Protein AF-0000000072579435 (afdb_homodimer)

Foldseek 3Di:
DPPDPDPDPPPPPPDPPPPDAQEWEWEQDLVLFIDILLDTDFDDDDDGSVLRRLVVQLVVQLVVVHWHWYWYQYPNVLATFIWIAHNVSDIATDDCVNDDHQDDVVVCSNCVVPHLVNSLVSLVVCVVVVVLVSSLRSLVSSLVVCCVRPNCLAPSNLVSLLSNLVSCVVVVVLVSSLVSLLLSLVSCCQFPVLPRLVSLVSSLVSLLSDAPLVSNQVSLVSSLVSLVVCVVVVNQDDPVSVVSNVVSVVCNVVRNHRDPPPPPDDPPDPDPDDRDDRDGDGDDDPDRPYDPNPPPPPPPPPPDDPDDDD/DPPPDDPDPPPPPPDPPDPDAQEWEWEQDLVLFIDILLDTDFDDDDDGSVLRSLVVQLVVQLVVVHWHWYWYQYPNVLATFIWIAHNVSDIATDDCVNDDHQDDVVVCRNCVVPHLVNSLVSLVVCVVVVVLVSSLRSLVSSLVVCCVRPNCLAPSNLVSLLSNLVSCVVVVVLVSSLVSLLLSLVSCCQFPVLPNLVSLVSSLVSLLSDAPLVSNQVSLVSSLVSLVVCVVVVNQDDPVSVVSNVVSVVCNVVRNHRDPPPPPDDPPDPDPDDRDDRDGDRDDDPDNDYDPNPPPPPPPPPDDDDDDDD

Secondary structure (DSSP, 8-state):
---------TT----------EEEEEEE-TTS-EEETTEEEEESSS--HHHHHHHHHHHHHHHHTS-EEEEEEETTTTEEEEEEE-TTS-EEEPPGGGSPPTTHHHHHHHHHSS-HHHHHHHHHHHHHTT-HHHHHHHHHHHHHHHHHHH-TTSHHHHHHHHHHHHHHHHTT-HHHHHHHHHHHHHHHHHH-GGG-HHHHHHHHHHHTT---HHHHHHHHHHHHHHHHHHHHTT---SHHHHHHHHHHHHHHHTTS--------------------------------EE--------------------/---------TT----------EEEEEEE-TTS-EEETTEEEEESSS--HHHHHHHHHHHHHHHHTS-EEEEEEETTTTEEEEEEE-TTS-EEEPPGGGSPPTTHHHHHHHHHSS-HHHHHHHHHHHHHTT-HHHHHHHHHHHHHHHHHHH-TTSHHHHHHHHHHHHHHHHTT-HHHHHHHHHHHHHHHHHH-GGG-HHHHHHHHHHHTT---HHHHHHHHHHHHHHHHHHHHTT---SHHHHHHHHHHHHHHHTTS--------------------------------EE--S-----------------

pLDDT: mean 79.74, std 25.81, range [24.0, 98.69]

Organism: Streptomyces coelicolor (strain ATCC BAA-471 / A3(2) / M145) (NCBI:txid100226)

Structure (mmCIF, N/CA/C/O backbone):
data_AF-0000000072579435-model_v1
#
loop_
_entity.id
_entity.type
_entity.pdbx_description
1 polymer 'Uncharacterized protein'
#
loop_
_atom_site.group_PDB
_atom_site.id
_atom_site.type_symbol
_atom_site.label_atom_id
_atom_site.label_alt_id
_atom_site.label_comp_id
_atom_site.label_asym_id
_atom_site.label_entity_id
_atom_site.label_seq_id
_atom_site.pdbx_PDB_ins_code
_atom_site.Cartn_x
_atom_site.Cartn_y
_atom_site.Cartn_z
_atom_site.occupancy
_atom_site.B_iso_or_equiv
_atom_site.auth_seq_id
_atom_site.auth_comp_id
_atom_site.auth_asym_id
_atom_site.auth_atom_id
_atom_site.pdbx_PDB_model_num
ATOM 1 N N . MET A 1 1 ? 72.25 6.41 -14.703 1 29.88 1 MET A N 1
ATOM 2 C CA . MET A 1 1 ? 71 6.777 -15.305 1 29.88 1 MET A CA 1
ATOM 3 C C . MET A 1 1 ? 69.812 6.219 -14.5 1 29.88 1 MET A C 1
ATOM 5 O O . MET A 1 1 ? 69.688 5.008 -14.297 1 29.88 1 MET A O 1
ATOM 9 N N . THR A 1 2 ? 69.375 6.953 -13.438 1 36.88 2 THR A N 1
ATOM 10 C CA . THR A 1 2 ? 68.375 6.77 -12.359 1 36.88 2 THR A CA 1
ATOM 11 C C . THR A 1 2 ? 67 6.559 -12.914 1 36.88 2 THR A C 1
ATOM 13 O O . THR A 1 2 ? 66.438 7.453 -13.562 1 36.88 2 THR A O 1
ATOM 16 N N . HIS A 1 3 ? 66.688 5.371 -13.445 1 35.97 3 HIS A N 1
ATOM 17 C CA . HIS A 1 3 ? 65.375 4.973 -13.977 1 35.97 3 HIS A CA 1
ATOM 18 C C . HIS A 1 3 ? 64.312 5.27 -12.984 1 35.97 3 HIS A C 1
ATOM 20 O O . HIS A 1 3 ? 64.312 4.82 -11.844 1 35.97 3 HIS A O 1
ATOM 26 N N . SER A 1 4 ? 63.781 6.543 -13.086 1 38.44 4 SER A N 1
ATOM 27 C CA . SER A 1 4 ? 62.656 7.012 -12.312 1 38.44 4 SER A CA 1
ATOM 28 C C . SER A 1 4 ? 61.469 6.031 -12.398 1 38.44 4 SER A C 1
ATOM 30 O O . SER A 1 4 ? 61.094 5.605 -13.492 1 38.44 4 SER A O 1
ATOM 32 N N . LEU A 1 5 ? 61.281 5.184 -11.367 1 40.03 5 LEU A N 1
ATOM 33 C CA . LEU A 1 5 ? 60.188 4.266 -11.188 1 40.03 5 LEU A CA 1
ATOM 34 C C . LEU A 1 5 ? 58.844 4.961 -11.453 1 40.03 5 LEU A C 1
ATOM 36 O O . LEU A 1 5 ? 58.562 6.023 -10.891 1 40.03 5 LEU A O 1
ATOM 40 N N . THR A 1 6 ? 58.312 4.887 -12.727 1 40.06 6 THR A N 1
ATOM 41 C CA . THR A 1 6 ? 57 5.348 -13.133 1 40.06 6 THR A CA 1
ATOM 42 C C . THR A 1 6 ? 55.938 4.973 -12.086 1 40.06 6 THR A C 1
ATOM 44 O O . THR A 1 6 ? 55.938 3.846 -11.586 1 40.06 6 THR A O 1
ATOM 47 N N . PRO A 1 7 ? 55.438 5.988 -11.367 1 35.88 7 PRO A N 1
ATOM 48 C CA . PRO A 1 7 ? 54.406 5.719 -10.359 1 35.88 7 PRO A CA 1
ATOM 49 C C . PRO A 1 7 ? 53.312 4.754 -10.859 1 35.88 7 PRO A C 1
ATOM 51 O O . PRO A 1 7 ? 53 4.738 -12.055 1 35.88 7 PRO A O 1
ATOM 54 N N . ARG A 1 8 ? 53.219 3.584 -10.266 1 38.06 8 ARG A N 1
ATOM 55 C CA . ARG A 1 8 ? 52.156 2.607 -10.461 1 38.06 8 ARG A CA 1
ATOM 56 C C . ARG A 1 8 ? 50.781 3.293 -10.578 1 38.06 8 ARG A C 1
ATOM 58 O O . ARG A 1 8 ? 50.438 4.16 -9.766 1 38.06 8 ARG A O 1
ATOM 65 N N . ASP A 1 9 ? 50.219 3.359 -11.828 1 36.38 9 ASP A N 1
ATOM 66 C CA . ASP A 1 9 ? 48.875 3.842 -12.156 1 36.38 9 ASP A CA 1
ATOM 67 C C . ASP A 1 9 ? 47.844 3.396 -11.109 1 36.38 9 ASP A C 1
ATOM 69 O O . ASP A 1 9 ? 47.594 2.201 -10.938 1 36.38 9 ASP A O 1
ATOM 73 N N . GLU A 1 10 ? 47.906 3.928 -9.898 1 40.75 10 GLU A N 1
ATOM 74 C CA . GLU A 1 10 ? 46.812 3.811 -8.906 1 40.75 10 GLU A CA 1
ATOM 75 C C . GLU A 1 10 ? 45.438 3.928 -9.562 1 40.75 10 GLU A C 1
ATOM 77 O O . GLU A 1 10 ? 44.469 4.223 -8.891 1 40.75 10 GLU A O 1
ATOM 82 N N . GLY A 1 11 ? 45.438 3.943 -10.922 1 35.03 11 GLY A N 1
ATOM 83 C CA . GLY A 1 11 ? 44.188 4.227 -11.633 1 35.03 11 GLY A CA 1
ATOM 84 C C . GLY A 1 11 ? 43.031 3.336 -11.211 1 35.03 11 GLY A C 1
ATOM 85 O O . GLY A 1 11 ? 41.875 3.758 -11.227 1 35.03 11 GLY A O 1
ATOM 86 N N . ASN A 1 12 ? 43.219 2.08 -11.516 1 34.84 12 ASN A N 1
ATOM 87 C CA . ASN A 1 12 ? 42 1.325 -11.68 1 34.84 12 ASN A CA 1
ATOM 88 C C . ASN A 1 12 ? 41.344 1.027 -10.336 1 34.84 12 ASN A C 1
ATOM 90 O O . ASN A 1 12 ? 41.438 -0.093 -9.828 1 34.84 12 ASN A O 1
ATOM 94 N N . LEU A 1 13 ? 41.562 1.858 -9.328 1 37.97 13 LEU A N 1
ATOM 95 C CA . LEU A 1 13 ? 40.688 1.512 -8.211 1 37.97 13 LEU A CA 1
ATOM 96 C C . LEU A 1 13 ? 39.25 1.263 -8.695 1 37.97 13 LEU A C 1
ATOM 98 O O . LEU A 1 13 ? 38.75 1.995 -9.547 1 37.97 13 LEU A O 1
ATOM 102 N N . PRO A 1 14 ? 38.844 0.027 -8.695 1 35.78 14 PRO A N 1
ATOM 103 C CA . PRO A 1 14 ? 37.438 -0.143 -9.109 1 35.78 14 PRO A CA 1
ATOM 104 C C . PRO A 1 14 ? 36.531 0.961 -8.578 1 35.78 14 PRO A C 1
ATOM 106 O O . PRO A 1 14 ? 36.781 1.514 -7.504 1 35.78 14 PRO A O 1
ATOM 109 N N . ALA A 1 15 ? 36.062 1.905 -9.383 1 38.69 15 ALA A N 1
ATOM 110 C CA . ALA A 1 15 ? 35 2.857 -9.016 1 38.69 15 ALA A CA 1
ATOM 111 C C . ALA A 1 15 ? 34.125 2.291 -7.91 1 38.69 15 ALA A C 1
ATOM 113 O O . ALA A 1 15 ? 33.875 1.079 -7.848 1 38.69 15 ALA A O 1
ATOM 114 N N . PRO A 1 16 ? 34 2.855 -6.801 1 39.84 16 PRO A N 1
ATOM 115 C CA . PRO A 1 16 ? 33.094 2.357 -5.762 1 39.84 16 PRO A CA 1
ATOM 116 C C . PRO A 1 16 ? 31.812 1.73 -6.328 1 39.84 16 PRO A C 1
ATOM 118 O O . PRO A 1 16 ? 31.266 2.227 -7.316 1 39.84 16 PRO A O 1
ATOM 121 N N . ALA A 1 17 ? 31.625 0.436 -6.379 1 42.47 17 ALA A N 1
ATOM 122 C CA . ALA A 1 17 ? 30.531 -0.391 -6.859 1 42.47 17 ALA A CA 1
ATOM 123 C C . ALA A 1 17 ? 29.188 0.307 -6.648 1 42.47 17 ALA A C 1
ATOM 125 O O . ALA A 1 17 ? 28.922 0.846 -5.57 1 42.47 17 ALA A O 1
ATOM 126 N N . ALA A 1 18 ? 28.688 0.981 -7.637 1 50.22 18 ALA A N 1
ATOM 127 C CA . ALA A 1 18 ? 27.344 1.553 -7.598 1 50.22 18 ALA A CA 1
ATOM 128 C C . ALA A 1 18 ? 26.406 0.715 -6.723 1 50.22 18 ALA A C 1
ATOM 130 O O . ALA A 1 18 ? 26.547 -0.509 -6.652 1 50.22 18 ALA A O 1
ATOM 131 N N . PRO A 1 19 ? 25.875 1.361 -5.641 1 58 19 PRO A N 1
ATOM 132 C CA . PRO A 1 19 ? 24.969 0.597 -4.777 1 58 19 PRO A CA 1
ATOM 133 C C . PRO A 1 19 ? 24.016 -0.299 -5.562 1 58 19 PRO A C 1
ATOM 135 O O . PRO A 1 19 ? 23.641 0.035 -6.688 1 58 19 PRO A O 1
ATOM 138 N N . PRO A 1 20 ? 23.953 -1.552 -5.172 1 70.5 20 PRO A N 1
ATOM 139 C CA . PRO A 1 20 ? 23.109 -2.516 -5.871 1 70.5 20 PRO A CA 1
ATOM 140 C C . PRO A 1 20 ? 21.688 -2 -6.09 1 70.5 20 PRO A C 1
ATOM 142 O O . PRO A 1 20 ? 21.141 -1.301 -5.234 1 70.5 20 PRO A O 1
ATOM 145 N N . LEU A 1 21 ? 21.266 -2 -7.316 1 85.94 21 LEU A N 1
ATOM 146 C CA . LEU A 1 21 ? 19.922 -1.612 -7.742 1 85.94 21 LEU A CA 1
ATOM 147 C C . LEU A 1 21 ? 18.875 -2.561 -7.172 1 85.94 21 LEU A C 1
ATOM 149 O O . LEU A 1 21 ? 18.938 -3.771 -7.402 1 85.94 21 LEU A O 1
ATOM 153 N N . ILE A 1 22 ? 18.047 -2.045 -6.32 1 91.25 22 ILE A N 1
ATOM 154 C CA . ILE A 1 22 ? 16.953 -2.852 -5.805 1 91.25 22 ILE A CA 1
ATOM 155 C C . ILE A 1 22 ? 15.969 -3.166 -6.934 1 91.25 22 ILE A C 1
ATOM 157 O O . ILE A 1 22 ? 15.609 -2.281 -7.711 1 91.25 22 ILE A O 1
ATOM 161 N N . ARG A 1 23 ? 15.609 -4.453 -7.023 1 93.12 23 ARG A N 1
ATOM 162 C CA . ARG A 1 23 ? 14.703 -4.91 -8.07 1 93.12 23 ARG A CA 1
ATOM 163 C C . ARG A 1 23 ? 13.383 -5.395 -7.488 1 93.12 23 ARG A C 1
ATOM 165 O O . ARG A 1 23 ? 13.367 -6.246 -6.594 1 93.12 23 ARG A O 1
ATOM 172 N N . LEU A 1 24 ? 12.281 -4.824 -8.039 1 95.12 24 LEU A N 1
ATOM 173 C CA . LEU A 1 24 ? 10.953 -5.125 -7.52 1 95.12 24 LEU A CA 1
ATOM 174 C C . LEU A 1 24 ? 10.125 -5.891 -8.547 1 95.12 24 LEU A C 1
ATOM 176 O O . LEU A 1 24 ? 10.273 -5.68 -9.75 1 95.12 24 LEU A O 1
ATOM 180 N N . ASP A 1 25 ? 9.305 -6.816 -8.07 1 96.06 25 ASP A N 1
ATOM 181 C CA . ASP A 1 25 ? 8.234 -7.402 -8.867 1 96.06 25 ASP A CA 1
ATOM 182 C C . ASP A 1 25 ? 6.926 -6.648 -8.672 1 96.06 25 ASP A C 1
ATOM 184 O O . ASP A 1 25 ? 6.496 -6.426 -7.535 1 96.06 25 ASP A O 1
ATOM 188 N N . ALA A 1 26 ? 6.34 -6.246 -9.719 1 97.31 26 ALA A N 1
ATOM 189 C CA . ALA A 1 26 ? 5.051 -5.562 -9.695 1 97.31 26 ALA A CA 1
ATOM 190 C C . ALA A 1 26 ? 4.043 -6.262 -10.602 1 97.31 26 ALA A C 1
ATOM 192 O O . ALA A 1 26 ? 4.383 -6.691 -11.711 1 97.31 26 ALA A O 1
ATOM 193 N N . TYR A 1 27 ? 2.822 -6.422 -10.141 1 98.19 27 TYR A N 1
ATOM 194 C CA . TYR A 1 27 ? 1.795 -7.18 -10.844 1 98.19 27 TYR A CA 1
ATOM 195 C C . TYR A 1 27 ? 0.439 -6.496 -10.734 1 98.19 27 TYR A C 1
ATOM 197 O O . TYR A 1 27 ? 0.045 -6.059 -9.648 1 98.19 27 TYR A O 1
ATOM 205 N N . VAL A 1 28 ? -0.213 -6.293 -11.812 1 98.25 28 VAL A N 1
ATOM 206 C CA . VAL A 1 28 ? -1.595 -5.824 -11.867 1 98.25 28 VAL A CA 1
ATOM 207 C C . VAL A 1 28 ? -2.5 -6.945 -12.375 1 98.25 28 VAL A C 1
ATOM 209 O O . VAL A 1 28 ? -2.385 -7.371 -13.523 1 98.25 28 VAL A O 1
ATOM 212 N N . ALA A 1 29 ? -3.352 -7.383 -11.484 1 98.12 29 ALA A N 1
ATOM 213 C CA . ALA A 1 29 ? -4.281 -8.453 -11.844 1 98.12 29 ALA A CA 1
ATOM 214 C C . ALA A 1 29 ? -5.352 -7.945 -12.805 1 98.12 29 ALA A C 1
ATOM 216 O O . ALA A 1 29 ? -5.473 -6.738 -13.031 1 98.12 29 ALA A O 1
ATOM 217 N N . GLU A 1 30 ? -6.082 -8.828 -13.359 1 95.94 30 GLU A N 1
ATOM 218 C CA . GLU A 1 30 ? -7.145 -8.477 -14.305 1 95.94 30 GLU A CA 1
ATOM 219 C C . GLU A 1 30 ? -8.219 -7.625 -13.633 1 95.94 30 GLU A C 1
ATOM 221 O O . GLU A 1 30 ? -8.812 -6.758 -14.281 1 95.94 30 GLU A O 1
ATOM 226 N N . ASP A 1 31 ? -8.438 -7.848 -12.336 1 95.69 31 ASP A N 1
ATOM 227 C CA . ASP A 1 31 ? -9.492 -7.109 -11.641 1 95.69 31 ASP A CA 1
ATOM 228 C C . ASP A 1 31 ? -8.961 -5.781 -11.102 1 95.69 31 ASP A C 1
ATOM 230 O O . ASP A 1 31 ? -9.672 -5.066 -10.398 1 95.69 31 ASP A O 1
ATOM 234 N N . GLY A 1 32 ? -7.734 -5.504 -11.352 1 95.88 32 GLY A N 1
ATOM 235 C CA . GLY A 1 32 ? -7.168 -4.223 -10.977 1 95.88 32 GLY A CA 1
ATOM 236 C C . GLY A 1 32 ? -6.375 -4.277 -9.68 1 95.88 32 GLY A C 1
ATOM 237 O O . GLY A 1 32 ? -5.727 -3.299 -9.305 1 95.88 32 GLY A O 1
ATOM 238 N N . SER A 1 33 ? -6.402 -5.387 -8.953 1 97.44 33 SER A N 1
ATOM 239 C CA . SER A 1 33 ? -5.598 -5.527 -7.746 1 97.44 33 SER A CA 1
ATOM 240 C C . SER A 1 33 ? -4.109 -5.406 -8.062 1 97.44 33 SER A C 1
ATOM 242 O O . SER A 1 33 ? -3.65 -5.863 -9.109 1 97.44 33 SER A O 1
ATOM 244 N N . THR A 1 34 ? -3.414 -4.766 -7.164 1 97.75 34 THR A N 1
ATOM 245 C CA . THR A 1 34 ? -1.996 -4.531 -7.406 1 97.75 34 THR A CA 1
ATOM 246 C C . THR A 1 34 ? -1.143 -5.238 -6.359 1 97.75 34 THR A C 1
ATOM 248 O O . THR A 1 34 ? -1.501 -5.277 -5.18 1 97.75 34 THR A O 1
ATOM 251 N N . VAL A 1 35 ? -0.079 -5.852 -6.828 1 97.81 35 VAL A N 1
ATOM 252 C CA . VAL A 1 35 ? 0.885 -6.531 -5.969 1 97.81 35 VAL A CA 1
ATOM 253 C C . VAL A 1 35 ? 2.281 -5.965 -6.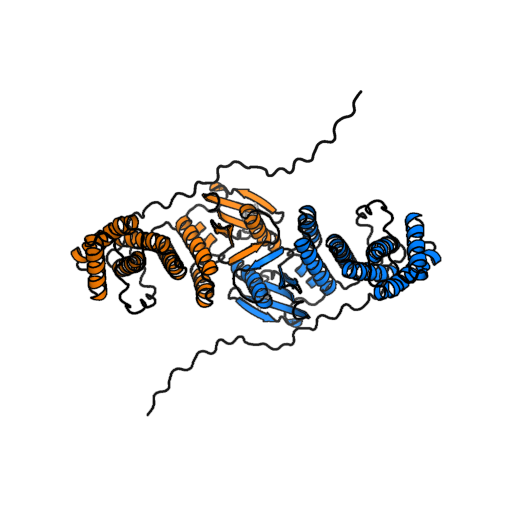207 1 97.81 35 VAL A C 1
ATOM 255 O O . VAL A 1 35 ? 2.711 -5.82 -7.355 1 97.81 35 VAL A O 1
ATOM 258 N N . VAL A 1 36 ? 2.951 -5.574 -5.141 1 96.62 36 VAL A N 1
ATOM 259 C CA . VAL A 1 36 ? 4.352 -5.18 -5.23 1 96.62 36 VAL A CA 1
ATOM 260 C C . VAL A 1 36 ? 5.195 -6.035 -4.285 1 96.62 36 VAL A C 1
ATOM 262 O O . VAL A 1 36 ? 4.945 -6.066 -3.08 1 96.62 36 VAL A O 1
ATOM 265 N N . ASN A 1 37 ? 6.141 -6.754 -4.863 1 93.88 37 ASN A N 1
ATOM 266 C CA . ASN A 1 37 ? 7.047 -7.625 -4.121 1 93.88 37 ASN A CA 1
ATOM 267 C C . ASN A 1 37 ? 6.289 -8.508 -3.131 1 93.88 37 ASN A C 1
ATOM 269 O O . ASN A 1 37 ? 6.613 -8.531 -1.943 1 93.88 37 ASN A O 1
ATOM 273 N N . GLY A 1 38 ? 5.273 -9.18 -3.658 1 95.25 38 GLY A N 1
ATOM 274 C CA . GLY A 1 38 ? 4.57 -10.172 -2.867 1 95.25 38 GLY A CA 1
ATOM 275 C C . GLY A 1 38 ? 3.604 -9.57 -1.867 1 95.25 38 GLY A C 1
ATOM 276 O O . GLY A 1 38 ? 3.146 -10.258 -0.948 1 95.25 38 GLY A O 1
ATOM 277 N N . HIS A 1 39 ? 3.316 -8.328 -1.957 1 95.94 39 HIS A N 1
ATOM 278 C CA . HIS A 1 39 ? 2.367 -7.672 -1.064 1 95.94 39 HIS A CA 1
ATOM 279 C C . HIS A 1 39 ? 1.201 -7.074 -1.845 1 95.94 39 HIS A C 1
ATOM 281 O O . HIS A 1 39 ? 1.408 -6.297 -2.781 1 95.94 39 HIS A O 1
ATOM 287 N N . LEU A 1 40 ? 0.051 -7.496 -1.467 1 97.19 40 LEU A N 1
ATOM 288 C CA . LEU A 1 40 ? -1.141 -6.863 -2.023 1 97.19 40 LEU A CA 1
ATOM 289 C C . LEU A 1 40 ? -1.354 -5.477 -1.421 1 97.19 40 LEU A C 1
ATOM 291 O O . LEU A 1 40 ? -1.42 -5.332 -0.199 1 97.19 40 LEU A O 1
ATOM 295 N N . LEU A 1 41 ? -1.326 -4.441 -2.305 1 95.69 41 LEU A N 1
ATOM 296 C CA . LEU A 1 41 ? -1.511 -3.102 -1.755 1 95.69 41 LEU A CA 1
ATOM 297 C C . LEU A 1 41 ? -2.27 -2.213 -2.734 1 95.69 41 LEU A C 1
ATOM 299 O O . LEU A 1 41 ? -2.277 -2.475 -3.939 1 95.69 41 LEU A O 1
ATOM 303 N N . GLU A 1 42 ? -2.955 -1.269 -2.193 1 95.75 42 GLU A N 1
ATOM 304 C CA . GLU A 1 42 ? -3.668 -0.239 -2.941 1 95.75 42 GLU A CA 1
ATOM 305 C C . GLU A 1 42 ? -3.158 1.155 -2.584 1 95.75 42 GLU A C 1
ATOM 307 O O . GLU A 1 42 ? -3.133 1.53 -1.411 1 95.75 42 GLU A O 1
ATOM 312 N N . MET A 1 43 ? -2.732 1.86 -3.584 1 95.75 43 MET A N 1
ATOM 313 C CA . MET A 1 43 ? -2.328 3.248 -3.379 1 95.75 43 MET A CA 1
ATOM 314 C C . MET A 1 43 ? -3.545 4.164 -3.307 1 95.75 43 MET A C 1
ATOM 316 O O . MET A 1 43 ? -4.516 3.977 -4.043 1 95.75 43 MET A O 1
ATOM 320 N N . GLY A 1 44 ? -3.465 5.148 -2.43 1 93.81 44 GLY A N 1
ATOM 321 C CA . GLY A 1 44 ? -4.562 6.098 -2.314 1 93.81 44 GLY A CA 1
ATOM 322 C C . GLY A 1 44 ? -4.773 6.918 -3.574 1 93.81 44 GLY A C 1
ATOM 323 O O . GLY A 1 44 ? -3.816 7.242 -4.281 1 93.81 44 GLY A O 1
ATOM 324 N N . GLY A 1 45 ? -6.094 7.25 -3.793 1 92.25 45 GLY A N 1
ATOM 325 C CA . GLY A 1 45 ? -6.453 8.062 -4.945 1 92.25 45 GLY A CA 1
ATOM 326 C C . GLY A 1 45 ? -7.281 7.312 -5.969 1 92.25 45 GLY A C 1
ATOM 327 O O . GLY A 1 45 ? -7.809 6.238 -5.684 1 92.25 45 GLY A O 1
ATOM 328 N N . MET A 1 46 ? -7.422 7.969 -7.129 1 92.31 46 MET A N 1
ATOM 329 C CA . MET A 1 46 ? -8.352 7.438 -8.117 1 92.31 46 MET A CA 1
ATOM 330 C C . MET A 1 46 ? -7.621 7.066 -9.406 1 92.31 46 MET A C 1
ATOM 332 O O . MET A 1 46 ? -8.25 6.844 -10.445 1 92.31 46 MET A O 1
ATOM 336 N N . ARG A 1 47 ? -6.348 6.934 -9.297 1 91.12 47 ARG A N 1
ATOM 337 C CA . ARG A 1 47 ? -5.594 6.621 -10.5 1 91.12 47 ARG A CA 1
ATOM 338 C C . ARG A 1 47 ? -5.855 5.188 -10.953 1 91.12 47 ARG A C 1
ATOM 340 O O . ARG A 1 47 ? -6.062 4.297 -10.125 1 91.12 47 ARG A O 1
ATOM 347 N N . PRO A 1 48 ? -5.852 5 -12.297 1 94.38 48 PRO A N 1
ATOM 348 C CA . PRO A 1 48 ? -5.992 3.627 -12.789 1 94.38 48 PRO A CA 1
ATOM 349 C C . PRO A 1 48 ? -4.883 2.705 -12.289 1 94.38 48 PRO A C 1
ATOM 351 O O . PRO A 1 48 ? -3.803 3.176 -11.922 1 94.38 48 PRO A O 1
ATOM 354 N N . PRO A 1 49 ? -5.129 1.424 -12.273 1 92.62 49 PRO A N 1
ATOM 355 C CA . PRO A 1 49 ? -4.203 0.46 -11.672 1 92.62 49 PRO A CA 1
ATOM 356 C C . PRO A 1 49 ? -2.803 0.536 -12.273 1 92.62 49 PRO A C 1
ATOM 358 O O . PRO A 1 49 ? -1.811 0.375 -11.555 1 92.62 49 PRO A O 1
ATOM 361 N N . ASN A 1 50 ? -2.686 0.785 -13.562 1 90.75 50 ASN A N 1
ATOM 362 C CA . ASN A 1 50 ? -1.378 0.84 -14.203 1 90.75 50 ASN A CA 1
ATOM 363 C C . ASN A 1 50 ? -0.568 2.041 -13.727 1 90.75 50 ASN A C 1
ATOM 365 O O . ASN A 1 50 ? 0.663 1.995 -13.703 1 90.75 50 ASN A O 1
ATOM 369 N N . GLU A 1 51 ? -1.219 3.096 -13.375 1 92.38 51 GLU A N 1
ATOM 370 C CA . GLU A 1 51 ? -0.54 4.254 -12.805 1 92.38 51 GLU A CA 1
ATOM 371 C C . GLU A 1 51 ? -0.29 4.062 -11.312 1 92.38 51 GLU A C 1
ATOM 373 O O . GLU A 1 51 ? 0.757 4.457 -10.797 1 92.38 51 GLU A O 1
ATOM 378 N N . ALA A 1 52 ? -1.279 3.439 -10.688 1 93.56 52 ALA A N 1
ATOM 379 C CA . ALA A 1 52 ? -1.153 3.201 -9.25 1 93.56 52 ALA A CA 1
ATOM 380 C C . ALA A 1 52 ? 0.03 2.287 -8.945 1 93.56 52 ALA A C 1
ATOM 382 O O . ALA A 1 52 ? 0.729 2.475 -7.949 1 93.56 52 ALA A O 1
ATOM 383 N N . ILE A 1 53 ? 0.249 1.33 -9.797 1 94.62 53 ILE A N 1
ATOM 384 C CA . ILE A 1 53 ? 1.345 0.392 -9.586 1 94.62 53 ILE A CA 1
ATOM 385 C C . ILE A 1 53 ? 2.682 1.118 -9.727 1 94.62 53 ILE A C 1
ATOM 387 O O . ILE A 1 53 ? 3.641 0.808 -9.016 1 94.62 53 ILE A O 1
ATOM 391 N N . LEU A 1 54 ? 2.814 2.113 -10.586 1 94.69 54 LEU A N 1
ATOM 392 C CA . LEU A 1 54 ? 4.027 2.908 -10.742 1 94.69 54 LEU A CA 1
ATOM 393 C C . LEU A 1 54 ? 4.246 3.807 -9.523 1 94.69 54 LEU A C 1
ATOM 395 O O . LEU A 1 54 ? 5.383 4.004 -9.094 1 94.69 54 LEU A O 1
ATOM 399 N N . ASP A 1 55 ? 3.17 4.332 -9.055 1 93.94 55 ASP A N 1
ATOM 400 C CA . ASP A 1 55 ? 3.26 5.117 -7.832 1 93.94 55 ASP A CA 1
ATOM 401 C C . ASP A 1 55 ? 3.799 4.277 -6.68 1 93.94 55 ASP A C 1
ATOM 403 O O . ASP A 1 55 ? 4.582 4.766 -5.863 1 93.94 55 ASP A O 1
ATOM 407 N N . ALA A 1 56 ? 3.354 3.029 -6.617 1 96.44 56 ALA A N 1
ATOM 408 C CA . ALA A 1 56 ? 3.822 2.125 -5.57 1 96.44 56 ALA A CA 1
ATOM 409 C C . ALA A 1 56 ? 5.316 1.851 -5.711 1 96.44 56 ALA A C 1
ATOM 411 O O . ALA A 1 56 ? 6.051 1.851 -4.719 1 96.44 56 ALA A O 1
ATOM 412 N N . VAL A 1 57 ? 5.73 1.643 -6.91 1 96.12 57 VAL A N 1
ATOM 413 C CA . VAL A 1 57 ? 7.152 1.408 -7.156 1 96.12 57 VAL A CA 1
ATOM 414 C C . VAL A 1 57 ? 7.949 2.668 -6.828 1 96.12 57 VAL A C 1
ATOM 416 O O . VAL A 1 57 ? 9 2.596 -6.191 1 96.12 57 VAL A O 1
ATOM 419 N N . ALA A 1 58 ? 7.469 3.82 -7.223 1 94.75 58 ALA A N 1
ATOM 420 C CA . ALA A 1 58 ? 8.125 5.098 -6.965 1 94.75 58 ALA A CA 1
ATOM 421 C C . ALA A 1 58 ? 8.242 5.355 -5.465 1 94.75 58 ALA A C 1
ATOM 423 O O . ALA A 1 58 ? 9.203 5.992 -5.012 1 94.75 58 ALA A O 1
ATOM 424 N N . MET A 1 59 ? 7.223 4.914 -4.746 1 94.56 59 MET A N 1
ATOM 425 C CA . MET A 1 59 ? 7.273 5.035 -3.293 1 94.56 59 MET A CA 1
ATOM 426 C C . MET A 1 59 ? 8.555 4.41 -2.74 1 94.56 59 MET A C 1
ATOM 428 O O . MET A 1 59 ? 9.188 4.977 -1.854 1 94.56 59 MET A O 1
ATOM 432 N N . PHE A 1 60 ? 8.977 3.295 -3.275 1 94.06 60 PHE A N 1
ATOM 433 C CA . PHE A 1 60 ? 10.211 2.65 -2.84 1 94.06 60 PHE A CA 1
ATOM 434 C C . PHE A 1 60 ? 11.43 3.471 -3.254 1 94.06 60 PHE A C 1
ATOM 436 O O . PHE A 1 60 ? 12.352 3.666 -2.461 1 94.06 60 PHE A O 1
ATOM 443 N N . ALA A 1 61 ? 11.406 3.939 -4.477 1 94.06 61 ALA A N 1
ATOM 444 C CA . ALA A 1 61 ? 12.516 4.762 -4.953 1 94.06 61 ALA A CA 1
ATOM 445 C C . ALA A 1 61 ? 12.688 6.008 -4.09 1 94.06 61 ALA A C 1
ATOM 447 O O . ALA A 1 61 ? 13.812 6.367 -3.729 1 94.06 61 ALA A O 1
ATOM 448 N N . ARG A 1 62 ? 11.586 6.633 -3.752 1 90.88 62 ARG A N 1
ATOM 449 C CA . ARG A 1 62 ? 11.609 7.832 -2.918 1 90.88 62 ARG A CA 1
ATOM 450 C C . ARG A 1 62 ? 12.164 7.52 -1.531 1 90.88 62 ARG A C 1
ATOM 452 O O . ARG A 1 62 ? 12.992 8.266 -1.007 1 90.88 62 ARG A O 1
ATOM 459 N N . THR A 1 63 ? 11.703 6.449 -0.982 1 89.25 63 THR A N 1
ATOM 460 C CA . THR A 1 63 ? 12.133 6.047 0.353 1 89.25 63 THR A CA 1
ATOM 461 C C . THR A 1 63 ? 13.625 5.75 0.373 1 89.25 63 THR A C 1
ATOM 463 O O . THR A 1 63 ? 14.328 6.121 1.32 1 89.25 63 THR A O 1
ATOM 466 N N . LEU A 1 64 ? 14.125 5.211 -0.688 1 88.25 64 LEU A N 1
ATOM 467 C CA . LEU A 1 64 ? 15.523 4.816 -0.772 1 88.25 64 LEU A CA 1
ATOM 468 C C . LEU A 1 64 ? 16.391 5.992 -1.201 1 88.25 64 LEU A C 1
ATOM 470 O O . LEU A 1 64 ? 17.625 5.961 -1.036 1 88.25 64 LEU A O 1
ATOM 474 N N . GLY A 1 65 ? 15.766 6.973 -1.771 1 87.94 65 GLY A N 1
ATOM 475 C CA . GLY A 1 65 ? 16.516 8.078 -2.338 1 87.94 65 GLY A CA 1
ATOM 476 C C . GLY A 1 65 ? 17.359 7.68 -3.543 1 87.94 65 GLY A C 1
ATOM 477 O O . GLY A 1 65 ? 18.391 8.289 -3.82 1 87.94 65 GLY A O 1
ATOM 478 N N . ALA A 1 66 ? 17.047 6.586 -4.152 1 91.06 66 ALA A N 1
ATOM 479 C CA . ALA A 1 66 ? 17.766 6.027 -5.301 1 91.06 66 ALA A CA 1
ATOM 480 C C . ALA A 1 66 ? 16.812 5.32 -6.25 1 91.06 66 ALA A C 1
ATOM 482 O O . ALA A 1 66 ? 15.719 4.902 -5.848 1 91.06 66 ALA A O 1
ATOM 483 N N . PRO A 1 67 ? 17.203 5.242 -7.531 1 92.56 67 PRO A N 1
ATOM 484 C CA . PRO A 1 67 ? 16.328 4.535 -8.477 1 92.56 67 PRO A CA 1
ATOM 485 C C . PRO A 1 67 ? 16.172 3.055 -8.133 1 92.56 67 PRO A C 1
ATOM 487 O O . PRO A 1 67 ? 17.062 2.463 -7.516 1 92.56 67 PRO A O 1
ATOM 490 N N . VAL A 1 68 ? 15.031 2.533 -8.5 1 93.81 68 VAL A N 1
ATOM 491 C CA . VAL A 1 68 ? 14.781 1.101 -8.375 1 93.81 68 VAL A CA 1
ATOM 492 C C . VAL A 1 68 ? 14.406 0.517 -9.734 1 93.81 68 VAL A C 1
ATOM 494 O O . VAL A 1 68 ? 13.977 1.246 -10.633 1 93.81 68 VAL A O 1
ATOM 497 N N . ALA A 1 69 ? 14.711 -0.761 -9.922 1 93.5 69 ALA A N 1
ATOM 498 C CA . ALA A 1 69 ? 14.234 -1.492 -11.094 1 93.5 69 ALA A CA 1
ATOM 499 C C . ALA A 1 69 ? 12.961 -2.273 -10.766 1 93.5 69 ALA A C 1
ATOM 501 O O . ALA A 1 69 ? 12.75 -2.67 -9.625 1 93.5 69 ALA A O 1
ATOM 502 N N . ALA A 1 70 ? 12.109 -2.43 -11.734 1 94.25 70 ALA A N 1
ATOM 503 C CA . ALA A 1 70 ? 10.883 -3.186 -11.508 1 94.25 70 ALA A CA 1
ATOM 504 C C . ALA A 1 70 ? 10.484 -3.969 -12.758 1 94.25 70 ALA A C 1
ATOM 506 O O . ALA A 1 70 ? 10.602 -3.465 -13.875 1 94.25 70 ALA A O 1
ATOM 507 N N . THR A 1 71 ? 10.188 -5.191 -12.609 1 93.75 71 THR A N 1
ATOM 508 C CA . THR A 1 71 ? 9.484 -5.961 -13.625 1 93.75 71 THR A CA 1
ATOM 509 C C . THR A 1 71 ? 7.977 -5.91 -13.398 1 93.75 71 THR A C 1
ATOM 511 O O . THR A 1 71 ? 7.469 -6.477 -12.43 1 93.75 71 THR A O 1
ATOM 514 N N . VAL A 1 72 ? 7.277 -5.258 -14.312 1 95.94 72 VAL A N 1
ATOM 515 C CA . VAL A 1 72 ? 5.844 -5.035 -14.156 1 95.94 72 VAL A CA 1
ATOM 516 C C . VAL A 1 72 ? 5.07 -5.945 -15.102 1 95.94 72 VAL A C 1
ATOM 518 O O . VAL A 1 72 ? 5.254 -5.879 -16.328 1 95.94 72 VAL A O 1
ATOM 521 N N . ILE A 1 73 ? 4.301 -6.809 -14.539 1 97.12 73 ILE A N 1
ATOM 522 C CA . ILE A 1 73 ? 3.35 -7.605 -15.305 1 97.12 73 ILE A CA 1
ATOM 523 C C . ILE A 1 73 ? 1.943 -7.039 -15.133 1 97.12 73 ILE A C 1
ATOM 525 O O . ILE A 1 73 ? 1.401 -7.039 -14.023 1 97.12 73 ILE A O 1
ATOM 529 N N . ASP A 1 74 ? 1.382 -6.527 -16.172 1 96.12 74 ASP A N 1
ATOM 530 C CA . ASP A 1 74 ? 0.052 -5.93 -16.141 1 96.12 74 ASP A CA 1
ATOM 531 C C . ASP A 1 74 ? -0.948 -6.766 -16.938 1 96.12 74 ASP A C 1
ATOM 533 O O . ASP A 1 74 ? -0.958 -6.723 -18.172 1 96.12 74 ASP A O 1
ATOM 537 N N . ARG A 1 75 ? -1.859 -7.434 -16.25 1 96.06 75 ARG A N 1
ATOM 538 C CA . ARG A 1 75 ? -2.795 -8.344 -16.906 1 96.06 75 ARG A CA 1
ATOM 539 C C . ARG A 1 75 ? -4.008 -7.594 -17.438 1 96.06 75 ARG A C 1
ATOM 541 O O . ARG A 1 75 ? -4.777 -8.141 -18.234 1 96.06 75 ARG A O 1
ATOM 548 N N . THR A 1 76 ? -4.176 -6.375 -16.984 1 93.38 76 THR A N 1
ATOM 549 C CA . THR A 1 76 ? -5.281 -5.605 -17.531 1 93.38 76 THR A CA 1
ATOM 550 C C . THR A 1 76 ? -5.039 -5.289 -19.016 1 93.38 76 THR A C 1
ATOM 552 O O . THR A 1 76 ? -5.984 -5.188 -19.797 1 93.38 76 THR A O 1
ATOM 555 N N . VAL A 1 77 ? -3.785 -5.164 -19.375 1 90.88 77 VAL A N 1
ATOM 556 C CA . VAL A 1 77 ? -3.459 -4.859 -20.766 1 90.88 77 VAL A CA 1
ATOM 557 C C . VAL A 1 77 ? -2.57 -5.957 -21.344 1 90.88 77 VAL A C 1
ATOM 559 O O . VAL A 1 77 ? -2.057 -5.828 -22.469 1 90.88 77 VAL A O 1
ATOM 562 N N . GLN A 1 78 ? -2.348 -7.023 -20.609 1 91.25 78 GLN A N 1
ATOM 563 C CA . GLN A 1 78 ? -1.572 -8.188 -21.031 1 91.25 78 GLN A CA 1
ATOM 564 C C . GLN A 1 78 ? -0.179 -7.777 -21.5 1 91.25 78 GLN A C 1
ATOM 566 O O . GLN A 1 78 ? 0.247 -8.148 -22.594 1 91.25 78 GLN A O 1
ATOM 571 N N . GLN A 1 79 ? 0.484 -6.961 -20.656 1 92 79 GLN A N 1
ATOM 572 C CA . GLN A 1 79 ? 1.814 -6.473 -21 1 92 79 GLN A CA 1
ATOM 573 C C . GLN A 1 79 ? 2.801 -6.711 -19.859 1 92 79 GLN A C 1
ATOM 575 O O . GLN A 1 79 ? 2.4 -6.824 -18.703 1 92 79 GLN A O 1
ATOM 580 N N . VAL A 1 80 ? 4.086 -6.918 -20.234 1 93.62 80 VAL A N 1
ATOM 581 C CA . VAL A 1 80 ? 5.207 -6.977 -19.312 1 93.62 80 VAL A CA 1
ATOM 582 C C . VAL A 1 80 ? 6.211 -5.875 -19.625 1 93.62 80 VAL A C 1
ATOM 584 O O . VAL A 1 80 ? 6.488 -5.602 -20.797 1 93.62 80 VAL A O 1
ATOM 587 N N . ALA A 1 81 ? 6.652 -5.199 -18.594 1 92.38 81 ALA A N 1
ATOM 588 C CA . ALA A 1 81 ? 7.648 -4.148 -18.797 1 92.38 81 ALA A CA 1
ATOM 589 C C . ALA A 1 81 ? 8.711 -4.191 -17.703 1 92.38 81 ALA A C 1
ATOM 591 O O . ALA A 1 81 ? 8.414 -4.477 -16.531 1 92.38 81 ALA A O 1
ATOM 592 N N . ARG A 1 82 ? 9.914 -3.975 -18.094 1 92.62 82 ARG A N 1
ATOM 593 C CA . ARG A 1 82 ? 11.016 -3.738 -17.172 1 92.62 82 ARG A CA 1
ATOM 594 C C . ARG A 1 82 ? 11.359 -2.256 -17.094 1 92.62 82 ARG A C 1
ATOM 596 O O . ARG A 1 82 ? 11.734 -1.651 -18.109 1 92.62 82 ARG A O 1
ATOM 603 N N . LEU A 1 83 ? 11.297 -1.737 -15.875 1 93.69 83 LEU A N 1
ATOM 604 C CA . LEU A 1 83 ? 11.375 -0.287 -15.742 1 93.69 83 LEU A CA 1
ATOM 605 C C . LEU A 1 83 ? 12.43 0.109 -14.719 1 93.69 83 LEU A C 1
ATOM 607 O O . LEU A 1 83 ? 12.719 -0.647 -13.789 1 93.69 83 LEU A O 1
ATOM 611 N N . ARG A 1 84 ? 13.078 1.181 -15.016 1 93.69 84 ARG A N 1
ATOM 612 C CA . ARG A 1 84 ? 13.797 1.928 -13.992 1 93.69 84 ARG A CA 1
ATOM 613 C C . ARG A 1 84 ? 12.977 3.115 -13.5 1 93.69 84 ARG A C 1
ATOM 615 O O . ARG A 1 84 ? 12.547 3.949 -14.297 1 93.69 84 ARG A O 1
ATOM 622 N N . VAL A 1 85 ? 12.688 3.125 -12.234 1 94.75 85 VAL A N 1
ATOM 623 C CA . VAL A 1 85 ? 11.852 4.168 -11.648 1 94.75 85 VAL A CA 1
ATOM 624 C C . VAL A 1 85 ? 12.688 5.027 -10.703 1 94.75 85 VAL A C 1
ATOM 626 O O . VAL A 1 85 ? 13.398 4.5 -9.844 1 94.75 85 VAL A O 1
ATOM 629 N N . HIS A 1 86 ? 12.617 6.363 -10.867 1 93.19 86 HIS A N 1
ATOM 630 C CA . HIS A 1 86 ? 13.406 7.305 -10.086 1 93.19 86 HIS A CA 1
ATOM 631 C C . HIS A 1 86 ? 12.594 7.895 -8.938 1 93.19 86 HIS A C 1
ATOM 633 O O . HIS A 1 86 ? 11.359 7.848 -8.961 1 93.19 86 HIS A O 1
ATOM 639 N N . PRO A 1 87 ? 13.242 8.438 -7.914 1 90.06 87 PRO A N 1
ATOM 640 C CA . PRO A 1 87 ? 12.555 9.023 -6.754 1 90.06 87 PRO A CA 1
ATOM 641 C C . PRO A 1 87 ? 11.602 10.148 -7.137 1 90.06 87 PRO A C 1
ATOM 643 O O . PRO A 1 87 ? 10.609 10.391 -6.445 1 90.06 87 PRO A O 1
ATOM 646 N N . ASP A 1 88 ? 11.836 10.773 -8.195 1 86.44 88 ASP A N 1
ATOM 647 C CA . ASP A 1 88 ? 10.984 11.883 -8.594 1 86.44 88 ASP A CA 1
ATOM 648 C C . ASP A 1 88 ? 9.727 11.383 -9.312 1 86.44 88 ASP A C 1
ATOM 650 O O . ASP A 1 88 ? 8.867 12.172 -9.688 1 86.44 88 ASP A O 1
ATOM 654 N N . GLY A 1 89 ? 9.711 10.062 -9.484 1 86.94 89 GLY A N 1
ATOM 655 C CA . GLY A 1 89 ? 8.523 9.477 -10.094 1 86.94 89 GLY A CA 1
ATOM 656 C C . GLY A 1 89 ? 8.695 9.18 -11.57 1 86.94 89 GLY A C 1
ATOM 657 O O . GLY A 1 89 ? 7.848 8.516 -12.18 1 86.94 89 GLY A O 1
ATOM 658 N N . SER A 1 90 ? 9.766 9.695 -12.148 1 91.19 90 SER A N 1
ATOM 659 C CA . SER A 1 90 ? 9.992 9.391 -13.555 1 91.19 90 SER A CA 1
ATOM 660 C C . SER A 1 90 ? 10.414 7.938 -13.742 1 91.19 90 SER A C 1
ATOM 662 O O . SER A 1 90 ? 10.938 7.312 -12.828 1 91.19 90 SER A O 1
ATOM 664 N N . SER A 1 91 ? 9.992 7.391 -14.883 1 92.81 91 SER A N 1
ATOM 665 C CA . SER A 1 91 ? 10.336 6.004 -15.18 1 92.81 91 SER A CA 1
ATOM 666 C C . SER A 1 91 ? 10.711 5.828 -16.656 1 92.81 91 SER A C 1
ATOM 668 O O . SER A 1 91 ? 10.305 6.625 -17.5 1 92.81 91 SER A O 1
ATOM 670 N N . ARG A 1 92 ? 11.609 4.871 -16.891 1 91.5 92 ARG A N 1
ATOM 671 C CA . ARG A 1 92 ? 11.969 4.508 -18.266 1 91.5 92 ARG A CA 1
ATOM 672 C C . ARG A 1 92 ? 12.094 2.994 -18.406 1 91.5 92 ARG A C 1
ATOM 674 O O . ARG A 1 92 ? 12.383 2.289 -17.438 1 91.5 92 ARG A O 1
ATOM 681 N N . THR A 1 93 ? 11.805 2.549 -19.547 1 91.5 93 THR A N 1
ATOM 682 C CA . THR A 1 93 ? 11.969 1.13 -19.844 1 91.5 93 THR A CA 1
ATOM 683 C C . THR A 1 93 ? 13.453 0.763 -19.906 1 91.5 93 THR A C 1
ATOM 685 O O . THR A 1 93 ? 14.258 1.512 -20.453 1 91.5 93 THR A O 1
ATOM 688 N N . ILE A 1 94 ? 13.664 -0.293 -19.219 1 85.88 94 ILE A N 1
ATOM 689 C CA . ILE A 1 94 ? 15.031 -0.792 -19.219 1 85.88 94 ILE A CA 1
ATOM 690 C C . ILE A 1 94 ? 15.227 -1.758 -20.391 1 85.88 94 ILE A C 1
ATOM 692 O O . ILE A 1 94 ? 14.5 -2.748 -20.5 1 85.88 94 ILE A O 1
ATOM 696 N N . ALA A 1 95 ? 16.141 -1.388 -21.203 1 78 95 ALA A N 1
ATOM 697 C CA . ALA A 1 95 ? 16.516 -2.328 -22.266 1 78 95 ALA A CA 1
ATOM 698 C C . ALA A 1 95 ? 17.422 -3.434 -21.719 1 78 95 ALA A C 1
ATOM 700 O O . ALA A 1 95 ? 18.047 -3.27 -20.672 1 78 95 ALA A O 1
ATOM 701 N N . ASP A 1 96 ? 17.391 -4.527 -22.375 1 69.06 96 ASP A N 1
ATOM 702 C CA . ASP A 1 96 ? 18.172 -5.676 -21.938 1 69.06 96 ASP A CA 1
ATOM 703 C C . ASP A 1 96 ? 19.656 -5.312 -21.797 1 69.06 96 ASP A C 1
ATOM 705 O O . ASP A 1 96 ? 20.344 -5.82 -20.906 1 69.06 96 ASP A O 1
ATOM 709 N N . GLU A 1 97 ? 20.016 -4.352 -22.5 1 70.44 97 GLU A N 1
ATOM 710 C CA . GLU A 1 97 ? 21.438 -3.984 -22.5 1 70.44 97 GLU A CA 1
ATOM 711 C C . GLU A 1 97 ? 21.781 -3.115 -21.297 1 70.44 97 GLU A C 1
ATOM 713 O O . GLU A 1 97 ? 22.938 -3.033 -20.891 1 70.44 97 GLU A O 1
ATOM 718 N N . ASP A 1 98 ? 20.797 -2.543 -20.703 1 71.5 98 ASP A N 1
ATOM 719 C CA . ASP A 1 98 ? 21.016 -1.597 -19.609 1 71.5 98 ASP A CA 1
ATOM 720 C C . ASP A 1 98 ? 20.844 -2.273 -18.25 1 71.5 98 ASP A C 1
ATOM 722 O O . ASP A 1 98 ? 20.797 -1.601 -17.219 1 71.5 98 ASP A O 1
ATOM 726 N N . ASP A 1 99 ? 20.609 -3.484 -18.344 1 76.12 99 ASP A N 1
ATOM 727 C CA . ASP A 1 99 ? 20.375 -4.242 -17.125 1 76.12 99 ASP A CA 1
ATOM 728 C C . ASP A 1 99 ? 21.203 -5.535 -17.109 1 76.12 99 ASP A C 1
ATOM 730 O O . ASP A 1 99 ? 21.984 -5.789 -18.031 1 76.12 99 ASP A O 1
ATOM 734 N N . LEU A 1 100 ? 21.078 -6.176 -15.922 1 80.19 100 LEU A N 1
ATOM 735 C CA . LEU A 1 100 ? 21.688 -7.496 -15.867 1 80.19 100 LEU A CA 1
ATOM 736 C C . LEU A 1 100 ? 21.172 -8.391 -16.984 1 80.19 100 LEU A C 1
ATOM 738 O O . LEU A 1 100 ? 19.984 -8.344 -17.312 1 80.19 100 LEU A O 1
ATOM 742 N N . PRO A 1 101 ? 22.141 -9.055 -17.672 1 78.06 101 PRO A N 1
ATOM 743 C CA . PRO A 1 101 ? 21.672 -9.969 -18.703 1 78.06 101 PRO A CA 1
ATOM 744 C C . PRO A 1 101 ? 20.703 -11.031 -18.188 1 78.06 101 PRO A C 1
ATOM 746 O O . PRO A 1 101 ? 20.781 -11.398 -17 1 78.06 101 PRO A O 1
ATOM 749 N N . PRO A 1 102 ? 19.781 -11.391 -19.141 1 77.56 102 PRO A N 1
ATOM 750 C CA . PRO A 1 102 ? 18.875 -12.461 -18.719 1 77.56 102 PRO A CA 1
ATOM 751 C C . PRO A 1 102 ? 19.609 -13.734 -18.297 1 77.56 102 PRO A C 1
ATOM 753 O O . PRO A 1 102 ? 20.641 -14.07 -18.891 1 77.56 102 PRO A O 1
ATOM 756 N N . GLY A 1 103 ? 19.25 -14.383 -17.281 1 82.19 103 GLY A N 1
ATOM 757 C CA . GLY A 1 103 ? 19.875 -15.594 -16.781 1 82.19 103 GLY A CA 1
ATOM 758 C C . GLY A 1 103 ? 19.844 -15.695 -15.273 1 82.19 103 GLY A C 1
ATOM 759 O O . GLY A 1 103 ? 18.969 -15.125 -14.617 1 82.19 103 GLY A O 1
ATOM 760 N N . ARG A 1 104 ? 20.781 -16.469 -14.797 1 86.06 104 ARG A N 1
ATOM 761 C CA . ARG A 1 104 ? 20.797 -16.828 -13.383 1 86.06 104 ARG A CA 1
ATOM 762 C C . ARG A 1 104 ? 21.078 -15.602 -12.516 1 86.06 104 ARG A C 1
ATOM 764 O O . ARG A 1 104 ? 20.484 -15.453 -11.438 1 86.06 104 ARG A O 1
ATOM 771 N N . GLU A 1 105 ? 21.922 -14.797 -13.008 1 85.25 105 GLU A N 1
ATOM 772 C CA . GLU A 1 105 ? 22.312 -13.625 -12.227 1 85.25 105 GLU A CA 1
ATOM 773 C C . GLU A 1 105 ? 21.141 -12.672 -12.047 1 85.25 105 GLU A C 1
ATOM 775 O O . GLU A 1 105 ? 20.875 -12.188 -10.938 1 85.25 105 GLU A O 1
ATOM 780 N N . ARG A 1 106 ? 20.453 -12.461 -13.094 1 84 106 ARG A N 1
ATOM 781 C CA . ARG A 1 106 ? 19.297 -11.578 -13.016 1 84 106 ARG A CA 1
ATOM 782 C C . ARG A 1 106 ? 18.188 -12.188 -12.148 1 84 106 ARG A C 1
ATOM 784 O O . ARG A 1 106 ? 17.562 -11.484 -11.352 1 84 106 ARG A O 1
ATOM 791 N N . THR A 1 107 ? 18.031 -13.438 -12.328 1 87.81 107 THR A N 1
ATOM 792 C CA . THR A 1 107 ? 17.031 -14.141 -11.547 1 87.81 107 THR A CA 1
ATOM 793 C C . THR A 1 107 ? 17.328 -14.031 -10.055 1 87.81 107 THR A C 1
ATOM 795 O O . THR A 1 107 ? 16.453 -13.727 -9.25 1 87.81 107 THR A O 1
ATOM 798 N N . ALA A 1 108 ? 18.562 -14.242 -9.758 1 88.62 108 ALA A N 1
ATOM 799 C CA . ALA A 1 108 ? 18.969 -14.164 -8.359 1 88.62 108 ALA A CA 1
ATOM 800 C C . ALA A 1 108 ? 18.766 -12.758 -7.805 1 88.62 108 ALA A C 1
ATOM 802 O O . ALA A 1 108 ? 18.297 -12.586 -6.676 1 88.62 108 ALA A O 1
ATOM 803 N N . ALA A 1 109 ? 19.109 -11.805 -8.617 1 85.56 109 ALA A N 1
ATOM 804 C CA . ALA A 1 109 ? 18.969 -10.406 -8.203 1 85.56 109 ALA A CA 1
ATOM 805 C C . ALA A 1 109 ? 17.5 -10.047 -7.996 1 85.56 109 ALA A C 1
ATOM 807 O O . ALA A 1 109 ? 17.156 -9.336 -7.043 1 85.56 109 ALA A O 1
ATOM 808 N N . GLU A 1 110 ? 16.672 -10.523 -8.82 1 85.25 110 GLU A N 1
ATOM 809 C CA . GLU A 1 110 ? 15.25 -10.203 -8.766 1 85.25 110 GLU A CA 1
ATOM 810 C C . GLU A 1 110 ? 14.57 -10.891 -7.582 1 85.25 110 GLU A C 1
ATOM 812 O O . GLU A 1 110 ? 13.602 -10.375 -7.023 1 85.25 110 GLU A O 1
ATOM 817 N N . GLU A 1 111 ? 15.102 -11.969 -7.219 1 88.25 111 GLU A N 1
ATOM 818 C CA . GLU A 1 111 ? 14.469 -12.742 -6.148 1 88.25 111 GLU A CA 1
ATOM 819 C C . GLU A 1 111 ? 15.047 -12.367 -4.785 1 88.25 111 GLU A C 1
ATOM 821 O O . GLU A 1 111 ? 14.5 -12.758 -3.75 1 88.25 111 GLU A O 1
ATOM 826 N N . GLU A 1 112 ? 16.141 -11.594 -4.875 1 83.62 112 GLU A N 1
ATOM 827 C CA . GLU A 1 112 ? 16.812 -11.227 -3.639 1 83.62 112 GLU A CA 1
ATOM 828 C C . GLU A 1 112 ? 15.914 -10.383 -2.742 1 83.62 112 GLU A C 1
ATOM 830 O O . GLU A 1 112 ? 15.844 -10.609 -1.534 1 83.62 112 GLU A O 1
ATOM 835 N N . ALA A 1 113 ? 15.258 -9.445 -3.406 1 76.12 113 ALA A N 1
ATOM 836 C CA . ALA A 1 113 ? 14.469 -8.508 -2.611 1 76.12 113 ALA A CA 1
ATOM 837 C C . ALA A 1 113 ? 13.352 -9.227 -1.865 1 76.12 113 ALA A C 1
ATOM 839 O O . ALA A 1 113 ? 12.969 -8.82 -0.766 1 76.12 113 ALA A O 1
ATOM 840 N N . PHE A 1 114 ? 12.781 -10.305 -2.453 1 78.06 114 PHE A N 1
ATOM 841 C CA . PHE A 1 114 ? 11.789 -11.133 -1.773 1 78.06 114 PHE A CA 1
ATOM 842 C C . PHE A 1 114 ? 11.75 -12.531 -2.377 1 78.06 114 PHE A C 1
ATOM 844 O O . PHE A 1 114 ? 11.039 -12.773 -3.357 1 78.06 114 PHE A O 1
ATOM 851 N N . PRO A 1 115 ? 12.367 -13.375 -1.663 1 89.06 115 PRO A N 1
ATOM 852 C CA . PRO A 1 115 ? 12.523 -14.734 -2.184 1 89.06 115 PRO A CA 1
ATOM 853 C C . PRO A 1 115 ? 11.195 -15.461 -2.363 1 89.06 115 PRO A C 1
ATOM 855 O O . PRO A 1 115 ? 10.25 -15.219 -1.604 1 89.06 115 PRO A O 1
ATOM 858 N N . PRO A 1 116 ? 11.102 -16.359 -3.303 1 91.38 116 PRO A N 1
ATOM 859 C CA . PR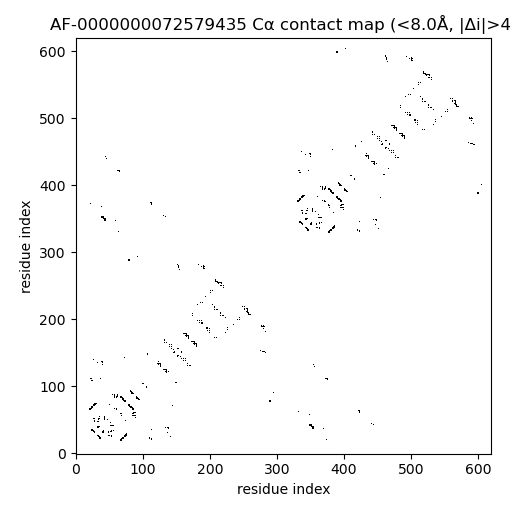O A 1 116 ? 9.852 -17.047 -3.627 1 91.38 116 PRO A CA 1
ATOM 860 C C . PRO A 1 116 ? 9.227 -17.75 -2.418 1 91.38 116 PRO A C 1
ATOM 862 O O . PRO A 1 116 ? 8.016 -17.672 -2.213 1 91.38 116 PRO A O 1
ATOM 865 N N . LEU A 1 117 ? 10.039 -18.391 -1.592 1 89.56 117 LEU A N 1
ATOM 866 C CA . LEU A 1 117 ? 9.5 -19.109 -0.443 1 89.56 117 LEU A CA 1
ATOM 867 C C . LEU A 1 117 ? 8.805 -18.156 0.523 1 89.56 117 LEU A C 1
ATOM 869 O O . LEU A 1 117 ? 7.781 -18.5 1.113 1 89.56 117 LEU A O 1
ATOM 873 N N . ALA A 1 118 ? 9.43 -17.016 0.693 1 90.44 118 ALA A N 1
ATOM 874 C CA . ALA A 1 118 ? 8.805 -16.016 1.549 1 90.44 118 ALA A CA 1
ATOM 875 C C . ALA A 1 118 ? 7.473 -15.547 0.97 1 90.44 118 ALA A C 1
ATOM 877 O O . ALA A 1 118 ? 6.535 -15.258 1.715 1 90.44 118 ALA A O 1
ATOM 878 N N . ARG A 1 119 ? 7.355 -15.484 -0.275 1 94.06 119 ARG A N 1
ATOM 879 C CA . ARG A 1 119 ? 6.113 -15.117 -0.938 1 94.06 119 ARG A CA 1
ATOM 880 C C . ARG A 1 119 ? 5.043 -16.188 -0.735 1 94.06 119 ARG A C 1
ATOM 882 O O . ARG A 1 119 ? 3.873 -15.859 -0.517 1 94.06 119 ARG A O 1
ATOM 889 N N . VAL A 1 120 ? 5.43 -17.422 -0.775 1 95.69 120 VAL A N 1
ATOM 890 C CA . VAL A 1 120 ? 4.504 -18.516 -0.533 1 95.69 120 VAL A CA 1
ATOM 891 C C . VAL A 1 120 ? 3.967 -18.438 0.895 1 95.69 120 VAL A C 1
ATOM 893 O O . VAL A 1 120 ? 2.773 -18.641 1.129 1 95.69 120 VAL A O 1
ATOM 896 N N . GLU A 1 121 ? 4.855 -18.156 1.825 1 92.75 121 GLU A N 1
ATOM 897 C CA . GLU A 1 121 ? 4.434 -18.016 3.217 1 92.75 121 GLU A CA 1
ATOM 898 C C . GLU A 1 121 ? 3.352 -16.953 3.367 1 92.75 121 GLU A C 1
ATOM 900 O O . GLU A 1 121 ? 2.387 -17.141 4.113 1 92.75 121 GLU A O 1
ATOM 905 N N . ARG A 1 122 ? 3.51 -15.922 2.688 1 93.88 122 ARG A N 1
ATOM 906 C CA . ARG A 1 122 ? 2.518 -14.852 2.742 1 93.88 122 ARG A CA 1
ATOM 907 C C . ARG A 1 122 ? 1.189 -15.305 2.146 1 93.88 122 ARG A C 1
ATOM 909 O O . ARG A 1 122 ? 0.124 -14.977 2.672 1 93.88 122 ARG A O 1
ATOM 916 N N . ILE A 1 123 ? 1.252 -15.977 1.031 1 97.56 123 ILE A N 1
ATOM 917 C CA . ILE A 1 123 ? 0.056 -16.531 0.406 1 97.56 123 ILE A CA 1
ATOM 918 C C . ILE A 1 123 ? -0.681 -17.422 1.404 1 97.56 123 ILE A C 1
ATOM 920 O O . ILE A 1 123 ? -1.893 -17.281 1.589 1 97.56 123 ILE A O 1
ATOM 924 N N . ILE A 1 124 ? 0.057 -18.234 2.068 1 95.75 124 ILE A N 1
ATOM 925 C CA . ILE A 1 124 ? -0.502 -19.172 3.039 1 95.75 124 ILE A CA 1
ATOM 926 C C . ILE A 1 124 ? -1.144 -18.391 4.188 1 95.75 124 ILE A C 1
ATOM 928 O O . ILE A 1 124 ? -2.238 -18.734 4.641 1 95.75 124 ILE A O 1
ATOM 932 N N . GLN A 1 125 ? -0.451 -17.375 4.648 1 93.81 125 GLN A N 1
ATOM 933 C CA . GLN A 1 125 ? -0.977 -16.562 5.738 1 93.81 125 GLN A CA 1
ATOM 934 C C . GLN A 1 125 ? -2.336 -15.969 5.379 1 93.81 125 GLN A C 1
ATOM 936 O O . GLN A 1 125 ? -3.277 -16.031 6.172 1 93.81 125 GLN A O 1
ATOM 941 N N . HIS A 1 126 ? -2.479 -15.414 4.211 1 96.81 126 HIS A N 1
ATOM 942 C CA . HIS A 1 126 ? -3.76 -14.875 3.77 1 96.81 126 HIS A CA 1
ATOM 943 C C . HIS A 1 126 ? -4.812 -15.969 3.664 1 96.81 126 HIS A C 1
ATOM 945 O O . HIS A 1 126 ? -5.965 -15.773 4.055 1 96.81 126 HIS A O 1
ATOM 951 N N . ALA A 1 127 ? -4.422 -17.125 3.127 1 97.12 127 ALA A N 1
ATOM 952 C CA . ALA A 1 127 ? -5.355 -18.234 2.986 1 97.12 127 ALA A CA 1
ATOM 953 C C . ALA A 1 127 ? -5.848 -18.719 4.348 1 97.12 127 ALA A C 1
ATOM 955 O O . ALA A 1 127 ? -7.039 -18.984 4.523 1 97.12 127 ALA A O 1
ATOM 956 N N . GLN A 1 128 ? -4.93 -18.781 5.316 1 95.5 128 GLN A N 1
ATOM 957 C CA . GLN A 1 128 ? -5.27 -19.219 6.664 1 95.5 128 GLN A CA 1
ATOM 958 C C . GLN A 1 128 ? -6.254 -18.25 7.324 1 95.5 128 GLN A C 1
ATOM 960 O O . GLN A 1 128 ? -7.082 -18.672 8.141 1 95.5 128 GLN A O 1
ATOM 965 N N . ARG A 1 129 ? -6.199 -17.031 6.969 1 94.25 129 ARG A N 1
ATOM 966 C CA . ARG A 1 129 ? -7.109 -16.031 7.5 1 94.25 129 ARG A CA 1
ATOM 967 C C . ARG A 1 129 ? -8.375 -15.938 6.656 1 94.25 129 ARG A C 1
ATOM 969 O O . ARG A 1 129 ? -9.164 -15 6.809 1 94.25 129 ARG A O 1
ATOM 976 N N . GLU A 1 130 ? -8.477 -16.859 5.664 1 95.94 130 GLU A N 1
ATOM 977 C CA . GLU A 1 130 ? -9.633 -16.969 4.781 1 95.94 130 GLU A CA 1
ATOM 978 C C . GLU A 1 130 ? -9.758 -15.758 3.865 1 95.94 130 GLU A C 1
ATOM 980 O O . GLU A 1 130 ? -10.867 -15.359 3.502 1 95.94 130 GLU A O 1
ATOM 985 N N . GLU A 1 131 ? -8.688 -15.062 3.719 1 97.12 131 GLU A N 1
ATOM 986 C CA . GLU A 1 131 ? -8.586 -14.008 2.717 1 97.12 131 GLU A CA 1
ATOM 987 C C . GLU A 1 131 ? -8.242 -14.578 1.346 1 97.12 131 GLU A C 1
ATOM 989 O O . GLU A 1 131 ? -7.176 -14.289 0.797 1 97.12 131 GLU A O 1
ATOM 994 N N . LEU A 1 132 ? -9.18 -15.258 0.703 1 97.69 132 LEU A N 1
ATOM 995 C CA . LEU A 1 132 ? -8.906 -16.109 -0.451 1 97.69 132 LEU A CA 1
ATOM 996 C C . LEU A 1 132 ? -8.609 -15.266 -1.688 1 97.69 132 LEU A C 1
ATOM 998 O O . LEU A 1 132 ? -7.805 -15.656 -2.533 1 97.69 132 LEU A O 1
ATOM 1002 N N . HIS A 1 133 ? -9.32 -14.164 -1.742 1 96.88 133 HIS A N 1
ATOM 1003 C CA . HIS A 1 133 ? -9.039 -13.305 -2.887 1 96.88 133 HIS A CA 1
ATOM 1004 C C . HIS A 1 133 ? -7.598 -12.812 -2.861 1 96.88 133 HIS A C 1
ATOM 1006 O O . HIS A 1 133 ? -6.887 -12.906 -3.865 1 96.88 133 HIS A O 1
ATOM 1012 N N . ALA A 1 134 ? -7.176 -12.336 -1.712 1 97.62 134 ALA A N 1
ATOM 1013 C CA . ALA A 1 134 ? -5.805 -11.859 -1.562 1 97.62 134 ALA A CA 1
ATOM 1014 C C . ALA A 1 134 ? -4.805 -12.977 -1.854 1 97.62 134 ALA A C 1
ATOM 1016 O O . ALA A 1 134 ? -3.848 -12.781 -2.607 1 97.62 134 ALA A O 1
ATOM 1017 N N . ALA A 1 135 ? -5.043 -14.102 -1.26 1 98.56 135 ALA A N 1
ATOM 1018 C CA . ALA A 1 135 ? -4.164 -15.25 -1.462 1 98.56 135 ALA A CA 1
ATOM 1019 C C . ALA A 1 135 ? -4.078 -15.617 -2.939 1 98.56 135 ALA A C 1
ATOM 1021 O O . ALA A 1 135 ? -2.988 -15.891 -3.453 1 98.56 135 ALA A O 1
ATOM 1022 N N . PHE A 1 136 ? -5.234 -15.625 -3.613 1 98.62 136 PHE A N 1
ATOM 1023 C CA . PHE A 1 136 ? -5.301 -15.992 -5.023 1 98.62 136 PHE A CA 1
ATOM 1024 C C . PHE A 1 136 ? -4.512 -15.008 -5.879 1 98.62 136 PHE A C 1
ATOM 1026 O O . PHE A 1 136 ? -3.717 -15.414 -6.73 1 98.62 136 PHE A O 1
ATOM 1033 N N . VAL A 1 137 ? -4.688 -13.695 -5.66 1 98.62 137 VAL A N 1
ATOM 1034 C CA . VAL A 1 137 ? -3.998 -12.672 -6.438 1 98.62 137 VAL A CA 1
ATOM 1035 C C . VAL A 1 137 ? -2.492 -12.773 -6.211 1 98.62 137 VAL A C 1
ATOM 1037 O O . VAL A 1 137 ? -1.707 -12.688 -7.156 1 98.62 137 VAL A O 1
ATOM 1040 N N . LEU A 1 138 ? -2.098 -12.969 -4.992 1 98.56 138 LEU A N 1
ATOM 1041 C CA . LEU A 1 138 ? -0.684 -13.117 -4.668 1 98.56 138 LEU A CA 1
ATOM 1042 C C . LEU A 1 138 ? -0.096 -14.352 -5.348 1 98.56 138 LEU A C 1
ATOM 1044 O O . LEU A 1 138 ? 1.03 -14.305 -5.852 1 98.56 138 LEU A O 1
ATOM 1048 N N . ALA A 1 139 ? -0.821 -15.406 -5.352 1 98.69 139 ALA A N 1
ATOM 1049 C CA . ALA A 1 139 ? -0.364 -16.625 -6.016 1 98.69 139 ALA A CA 1
ATOM 1050 C C . ALA A 1 139 ? -0.229 -16.406 -7.52 1 98.69 139 ALA A C 1
ATOM 1052 O O . ALA A 1 139 ? 0.719 -16.906 -8.141 1 98.69 139 ALA A O 1
ATOM 1053 N N . SER A 1 140 ? -1.189 -15.742 -8.102 1 98.5 140 SER A N 1
ATOM 1054 C CA . SER A 1 140 ? -1.129 -15.422 -9.523 1 98.5 140 SER A CA 1
ATOM 1055 C C . SER A 1 140 ? 0.117 -14.609 -9.852 1 98.5 140 SER A C 1
ATOM 1057 O O . SER A 1 140 ? 0.814 -14.898 -10.828 1 98.5 140 SER A O 1
ATOM 1059 N N . ALA A 1 141 ? 0.351 -13.625 -9 1 98.31 141 ALA A N 1
ATOM 1060 C CA . ALA A 1 141 ? 1.539 -12.797 -9.188 1 98.31 141 ALA A CA 1
ATOM 1061 C C . ALA A 1 141 ? 2.811 -13.633 -9.109 1 98.31 141 ALA A C 1
ATOM 1063 O O . ALA A 1 141 ? 3.703 -13.5 -9.953 1 98.31 141 ALA A O 1
ATOM 1064 N N . LEU A 1 142 ? 2.916 -14.453 -8.117 1 97.88 142 LEU A N 1
ATOM 1065 C CA . LEU A 1 142 ? 4.078 -15.312 -7.934 1 97.88 142 LEU A CA 1
ATOM 1066 C C . LEU A 1 142 ? 4.285 -16.219 -9.141 1 97.88 142 LEU A C 1
ATOM 1068 O O . LEU A 1 142 ? 5.391 -16.297 -9.688 1 97.88 142 LEU A O 1
ATOM 1072 N N . ARG A 1 143 ? 3.242 -16.875 -9.594 1 98 143 ARG A N 1
ATOM 1073 C CA . ARG A 1 143 ? 3.309 -17.781 -10.742 1 98 143 ARG A CA 1
ATOM 1074 C C . ARG A 1 143 ? 3.801 -17.047 -11.984 1 98 143 ARG A C 1
ATOM 1076 O O . ARG A 1 143 ? 4.688 -17.531 -12.688 1 98 143 ARG A O 1
ATOM 1083 N N . GLU A 1 144 ? 3.217 -15.906 -12.258 1 97.38 144 GLU A N 1
ATOM 1084 C CA . GLU A 1 144 ? 3.553 -15.172 -13.469 1 97.38 144 GLU A CA 1
ATOM 1085 C C . GLU A 1 144 ? 5.012 -14.734 -13.469 1 97.38 144 GLU A C 1
ATOM 1087 O O . GLU A 1 144 ? 5.719 -14.883 -14.469 1 97.38 144 GLU A O 1
ATOM 1092 N N . HIS A 1 145 ? 5.457 -14.242 -12.383 1 96 145 HIS A N 1
ATOM 1093 C CA . HIS A 1 145 ? 6.84 -13.781 -12.32 1 96 145 HIS A CA 1
ATOM 1094 C C . HIS A 1 145 ? 7.812 -14.953 -12.398 1 96 145 HIS A C 1
ATOM 1096 O O . HIS A 1 145 ? 8.836 -14.875 -13.078 1 96 145 HIS A O 1
ATOM 1102 N N . LEU A 1 146 ? 7.551 -16.031 -11.688 1 95.69 146 LEU A N 1
ATOM 1103 C CA . LEU A 1 146 ? 8.414 -17.203 -11.758 1 95.69 146 LEU A CA 1
ATOM 1104 C C . LEU A 1 146 ? 8.453 -17.766 -13.172 1 95.69 146 LEU A C 1
ATOM 1106 O O . LEU A 1 146 ? 9.516 -18.141 -13.672 1 95.69 146 LEU A O 1
ATOM 1110 N N . THR A 1 147 ? 7.234 -17.844 -13.797 1 95.25 147 THR A N 1
ATOM 1111 C CA . THR A 1 147 ? 7.16 -18.328 -15.164 1 95.25 147 THR A CA 1
ATOM 1112 C C . THR A 1 147 ? 7.988 -17.453 -16.109 1 95.25 147 THR A C 1
ATOM 1114 O O . THR A 1 147 ? 8.719 -17.969 -16.953 1 95.25 147 THR A O 1
ATOM 1117 N N . LEU A 1 148 ? 7.891 -16.156 -15.906 1 92 148 LEU A N 1
ATOM 1118 C CA . LEU A 1 148 ? 8.633 -15.211 -16.719 1 92 148 LEU A CA 1
ATOM 1119 C C . LEU A 1 148 ? 10.133 -15.383 -16.547 1 92 148 LEU A C 1
ATOM 1121 O O . LEU A 1 148 ? 10.891 -15.375 -17.516 1 92 148 LEU A O 1
ATOM 1125 N N . ARG A 1 149 ? 10.555 -15.633 -15.375 1 91.12 149 ARG A N 1
ATOM 1126 C CA . ARG A 1 149 ? 11.977 -15.633 -15.047 1 91.12 149 ARG A CA 1
ATOM 1127 C C . ARG A 1 149 ? 12.586 -17.016 -15.25 1 91.12 149 ARG A C 1
ATOM 1129 O O . ARG A 1 149 ? 13.711 -17.141 -15.727 1 91.12 149 ARG A O 1
ATOM 1136 N N . ARG A 1 150 ? 11.836 -18.031 -14.852 1 92.5 150 ARG A N 1
ATOM 1137 C CA . ARG A 1 150 ? 12.43 -19.359 -14.773 1 92.5 150 ARG A CA 1
ATOM 1138 C C . ARG A 1 150 ? 11.844 -20.281 -15.836 1 92.5 150 ARG A C 1
ATOM 1140 O O . ARG A 1 150 ? 12.398 -21.344 -16.109 1 92.5 150 ARG A O 1
ATOM 1147 N N . GLY A 1 151 ? 10.766 -19.859 -16.438 1 93.25 151 GLY A N 1
ATOM 1148 C CA . GLY A 1 151 ? 10.086 -20.719 -17.391 1 93.25 151 GLY A CA 1
ATOM 1149 C C . GLY A 1 151 ? 8.922 -21.484 -16.797 1 93.25 151 GLY A C 1
ATOM 1150 O O . GLY A 1 151 ? 8.898 -21.734 -15.586 1 93.25 151 GLY A O 1
ATOM 1151 N N . ALA A 1 152 ? 8.008 -21.906 -17.594 1 93.88 152 ALA A N 1
ATOM 1152 C CA . ALA A 1 152 ? 6.758 -22.547 -17.188 1 93.88 152 ALA A CA 1
ATOM 1153 C C . ALA A 1 152 ? 7.016 -23.922 -16.594 1 93.88 152 ALA A C 1
ATOM 1155 O O . ALA A 1 152 ? 6.219 -24.422 -15.805 1 93.88 152 ALA A O 1
ATOM 1156 N N . GLU A 1 153 ? 8.094 -24.547 -16.953 1 95.75 153 GLU A N 1
ATOM 1157 C CA . GLU A 1 153 ? 8.344 -25.906 -16.531 1 95.75 153 GLU A CA 1
ATOM 1158 C C . GLU A 1 153 ? 9.211 -25.953 -15.273 1 95.75 153 GLU A C 1
ATOM 1160 O O . GLU A 1 153 ? 9.477 -27.016 -14.727 1 95.75 153 GLU A O 1
ATOM 1165 N N . ASP A 1 154 ? 9.625 -24.734 -14.875 1 94.38 154 ASP A N 1
ATOM 1166 C CA . ASP A 1 154 ? 10.414 -24.656 -13.648 1 94.38 154 ASP A CA 1
ATOM 1167 C C . ASP A 1 154 ? 9.617 -25.172 -12.453 1 94.38 154 ASP A C 1
ATOM 1169 O O . ASP A 1 154 ? 8.422 -24.891 -12.328 1 94.38 154 ASP A O 1
ATOM 1173 N N . GLU A 1 155 ? 10.32 -25.906 -11.531 1 95 155 GLU A N 1
ATOM 1174 C CA . GLU A 1 155 ? 9.656 -26.547 -10.406 1 95 155 GLU A CA 1
ATOM 1175 C C . GLU A 1 155 ? 8.914 -25.531 -9.539 1 95 155 GLU A C 1
ATOM 1177 O O . GLU A 1 155 ? 7.781 -25.766 -9.125 1 95 155 GLU A O 1
ATOM 1182 N N . LEU A 1 156 ? 9.547 -24.406 -9.273 1 94.56 156 LEU A N 1
ATOM 1183 C CA . LEU A 1 156 ? 8.914 -23.391 -8.453 1 94.56 156 LEU A CA 1
ATOM 1184 C C . LEU A 1 156 ? 7.715 -22.781 -9.172 1 94.56 156 LEU A C 1
ATOM 1186 O O . LEU A 1 156 ? 6.695 -22.484 -8.547 1 94.56 156 LEU A O 1
ATOM 1190 N N . ALA A 1 157 ? 7.84 -22.594 -10.492 1 96.25 157 ALA A N 1
ATOM 1191 C CA . ALA A 1 157 ? 6.727 -22.078 -11.289 1 96.25 157 ALA A CA 1
ATOM 1192 C C . ALA A 1 157 ? 5.547 -23.062 -11.258 1 96.25 157 ALA A C 1
ATOM 1194 O O . ALA A 1 157 ? 4.398 -22.641 -11.109 1 96.25 157 ALA A O 1
ATOM 1195 N N . LEU A 1 158 ? 5.836 -24.312 -11.344 1 97.06 158 LEU A N 1
ATOM 1196 C CA . LEU A 1 158 ? 4.797 -25.344 -11.312 1 97.06 158 LEU A CA 1
ATOM 1197 C C . LEU A 1 158 ? 4.098 -25.359 -9.961 1 97.06 158 LEU A C 1
ATOM 1199 O O . LEU A 1 158 ? 2.873 -25.469 -9.891 1 97.06 158 LEU A O 1
ATOM 1203 N N . GLU A 1 159 ? 4.914 -25.281 -8.922 1 96.19 159 GLU A N 1
ATOM 1204 C CA . GLU A 1 159 ? 4.344 -25.25 -7.578 1 96.19 159 GLU A CA 1
ATOM 1205 C C . GLU A 1 159 ? 3.439 -24.047 -7.383 1 96.19 159 GLU A C 1
ATOM 1207 O O . GLU A 1 159 ? 2.367 -24.156 -6.781 1 96.19 159 GLU A O 1
ATOM 1212 N N . ALA A 1 160 ? 3.93 -22.938 -7.855 1 97.75 160 ALA A N 1
ATOM 1213 C CA . ALA A 1 160 ? 3.117 -21.734 -7.75 1 97.75 160 ALA A CA 1
ATOM 1214 C C . ALA A 1 160 ? 1.805 -21.875 -8.516 1 97.75 160 ALA A C 1
ATOM 1216 O O . ALA A 1 160 ? 0.754 -21.438 -8.055 1 97.75 160 ALA A O 1
ATOM 1217 N N . ARG A 1 161 ? 1.862 -22.469 -9.648 1 98.19 161 ARG A N 1
ATOM 1218 C CA . ARG A 1 161 ? 0.658 -22.719 -10.438 1 98.19 161 ARG A CA 1
ATOM 1219 C C . ARG A 1 161 ? -0.291 -23.656 -9.703 1 98.19 161 ARG A C 1
ATOM 1221 O O . ARG A 1 161 ? -1.508 -23.469 -9.727 1 98.19 161 ARG A O 1
ATOM 1228 N N . ALA A 1 162 ? 0.271 -24.641 -9.078 1 98.31 162 ALA A N 1
ATOM 1229 C CA . ALA A 1 162 ? -0.535 -25.562 -8.297 1 98.31 162 ALA A CA 1
ATOM 1230 C C . ALA A 1 162 ? -1.212 -24.859 -7.129 1 98.31 162 ALA A C 1
ATOM 1232 O O . ALA A 1 162 ? -2.377 -25.125 -6.824 1 98.31 162 ALA A O 1
ATOM 1233 N N . ILE A 1 163 ? -0.488 -23.984 -6.473 1 98.31 163 ILE A N 1
ATOM 1234 C CA . ILE A 1 163 ? -1.047 -23.203 -5.371 1 98.31 163 ILE A CA 1
ATOM 1235 C C . ILE A 1 163 ? -2.193 -22.344 -5.883 1 98.31 163 ILE A C 1
ATOM 1237 O O . ILE A 1 163 ? -3.258 -22.281 -5.262 1 98.31 163 ILE A O 1
ATOM 1241 N N . GLU A 1 164 ? -1.959 -21.734 -6.977 1 98.62 164 GLU A N 1
ATOM 1242 C CA . GLU A 1 164 ? -3.002 -20.906 -7.578 1 98.62 164 GLU A CA 1
ATOM 1243 C C . GLU A 1 164 ? -4.238 -21.75 -7.918 1 98.62 164 GLU A C 1
ATOM 1245 O O . GLU A 1 164 ? -5.367 -21.312 -7.668 1 98.62 164 GLU A O 1
ATOM 1250 N N . ALA A 1 165 ? -4.051 -22.906 -8.469 1 98.69 165 ALA A N 1
ATOM 1251 C CA . ALA A 1 165 ? -5.152 -23.812 -8.789 1 98.69 165 ALA A CA 1
ATOM 1252 C C . ALA A 1 165 ? -5.961 -24.156 -7.547 1 98.69 165 ALA A C 1
ATOM 1254 O O . ALA A 1 165 ? -7.191 -24.141 -7.57 1 98.69 165 ALA A O 1
ATOM 1255 N N . TYR A 1 166 ? -5.266 -24.469 -6.539 1 98.12 166 TYR A N 1
ATOM 1256 C CA . TYR A 1 166 ? -5.91 -24.828 -5.281 1 98.12 166 TYR A CA 1
ATOM 1257 C C . TYR A 1 166 ? -6.73 -23.672 -4.73 1 98.12 166 TYR A C 1
ATOM 1259 O O . TYR A 1 166 ? -7.859 -23.859 -4.273 1 98.12 166 TYR A O 1
ATOM 1267 N N . LEU A 1 167 ? -6.141 -22.547 -4.773 1 98.5 167 LEU A N 1
ATOM 1268 C CA . LEU A 1 167 ? -6.848 -21.375 -4.273 1 98.5 167 LEU A CA 1
ATOM 1269 C C . LEU A 1 167 ? -8.07 -21.062 -5.137 1 98.5 167 LEU A C 1
ATOM 1271 O O . LEU A 1 167 ? -9.109 -20.641 -4.621 1 98.5 167 LEU A O 1
ATOM 1275 N N . ALA A 1 168 ? -7.922 -21.203 -6.422 1 98.5 168 ALA A N 1
ATOM 1276 C CA . ALA A 1 168 ? -9.086 -21.062 -7.297 1 98.5 168 ALA A CA 1
ATOM 1277 C C . ALA A 1 168 ? -10.188 -22.031 -6.902 1 98.5 168 ALA A C 1
ATOM 1279 O O . ALA A 1 168 ? -11.367 -21.672 -6.887 1 98.5 168 ALA A O 1
ATOM 1280 N N . TYR A 1 169 ? -9.844 -23.188 -6.586 1 97.94 169 TYR A N 1
ATOM 1281 C CA . TYR A 1 169 ? -10.789 -24.203 -6.141 1 97.94 169 TYR A CA 1
ATOM 1282 C C . TYR A 1 169 ? -11.523 -23.75 -4.883 1 97.94 169 TYR A C 1
ATOM 1284 O O . TYR A 1 169 ? -12.758 -23.812 -4.816 1 97.94 169 TYR A O 1
ATOM 1292 N N . LEU A 1 170 ? -10.75 -23.266 -3.918 1 97 170 LEU A N 1
ATOM 1293 C CA . LEU A 1 170 ? -11.328 -22.828 -2.656 1 97 170 LEU A CA 1
ATOM 1294 C C . LEU A 1 170 ? -12.273 -21.656 -2.875 1 97 170 LEU A C 1
ATOM 1296 O O . LEU A 1 170 ? -13.266 -21.5 -2.162 1 97 170 LEU A O 1
ATOM 1300 N N . ARG A 1 171 ? -11.984 -20.875 -3.867 1 97.38 171 ARG A N 1
ATOM 1301 C CA . ARG A 1 171 ? -12.805 -19.703 -4.18 1 97.38 171 ARG A CA 1
ATOM 1302 C C . ARG A 1 171 ? -14.055 -20.094 -4.957 1 97.38 171 ARG A C 1
ATOM 1304 O O . ARG A 1 171 ? -14.906 -19.25 -5.242 1 97.38 171 ARG A O 1
ATOM 1311 N N . GLY A 1 172 ? -14.125 -21.359 -5.422 1 96.88 172 GLY A N 1
ATOM 1312 C CA . GLY A 1 172 ? -15.266 -21.859 -6.176 1 96.88 172 GLY A CA 1
ATOM 1313 C C . GLY A 1 172 ? -15.117 -21.656 -7.676 1 96.88 172 GLY A C 1
ATOM 1314 O O . GLY A 1 172 ? -16.062 -21.906 -8.43 1 96.88 172 GLY A O 1
ATOM 1315 N N . ASP A 1 173 ? -14.023 -21.125 -8.047 1 97.19 173 ASP A N 1
ATOM 1316 C CA . ASP A 1 173 ? -13.75 -21 -9.477 1 97.19 173 ASP A CA 1
ATOM 1317 C C . ASP A 1 173 ? -13.188 -22.297 -10.039 1 97.19 173 ASP A C 1
ATOM 1319 O O . ASP A 1 173 ? -12.008 -22.359 -10.398 1 97.19 173 ASP A O 1
ATOM 1323 N N . HIS A 1 174 ? -14.039 -23.234 -10.266 1 97.44 174 HIS A N 1
ATOM 1324 C CA . HIS A 1 174 ? -13.617 -24.594 -10.578 1 97.44 174 HIS A CA 1
ATOM 1325 C C . HIS A 1 174 ? -13.102 -24.703 -12.008 1 97.44 174 HIS A C 1
ATOM 1327 O O . HIS A 1 174 ? -12.203 -25.484 -12.297 1 97.44 174 HIS A O 1
ATOM 1333 N N . MET A 1 175 ? -13.672 -23.875 -12.859 1 97.25 175 MET A N 1
ATOM 1334 C CA . MET A 1 175 ? -13.156 -23.875 -14.227 1 97.25 175 MET A CA 1
ATOM 1335 C C . MET A 1 175 ? -11.688 -23.453 -14.258 1 97.25 175 MET A C 1
ATOM 1337 O O . MET A 1 175 ? -10.852 -24.156 -14.82 1 97.25 175 MET A O 1
ATOM 1341 N N . LEU A 1 176 ? -11.453 -22.375 -13.594 1 97.44 176 LEU A N 1
ATOM 1342 C CA . LEU A 1 176 ? -10.078 -21.906 -13.555 1 97.44 176 LEU A CA 1
ATOM 1343 C C . LEU A 1 176 ? -9.18 -22.906 -12.836 1 97.44 176 LEU A C 1
ATOM 1345 O O . LEU A 1 176 ? -8.062 -23.172 -13.281 1 97.44 176 LEU A O 1
ATOM 1349 N N . SER A 1 177 ? -9.625 -23.375 -11.742 1 98.44 177 SER A N 1
ATOM 1350 C CA . SER A 1 177 ? -8.875 -24.375 -11.008 1 98.44 177 SER A CA 1
ATOM 1351 C C . SER A 1 177 ? -8.516 -25.562 -11.898 1 98.44 177 SER A C 1
ATOM 1353 O O . SER A 1 177 ? -7.371 -26.016 -11.914 1 98.44 177 SER A O 1
ATOM 1355 N N . THR A 1 178 ? -9.453 -26.062 -12.664 1 98.38 178 THR A N 1
ATOM 1356 C CA . THR A 1 178 ? -9.25 -27.203 -13.539 1 98.38 178 THR A CA 1
ATOM 1357 C C . THR A 1 178 ? -8.203 -26.891 -14.602 1 98.38 178 THR A C 1
ATOM 1359 O O . THR A 1 178 ? -7.285 -27.688 -14.828 1 98.38 178 THR A O 1
ATOM 1362 N N . VAL A 1 179 ? -8.328 -25.75 -15.18 1 98.06 179 VAL A N 1
ATOM 1363 C CA . VAL A 1 179 ? -7.406 -25.359 -16.234 1 98.06 179 VAL A CA 1
ATOM 1364 C C . VAL A 1 179 ? -5.984 -25.297 -15.68 1 98.06 179 VAL A C 1
ATOM 1366 O O . VAL A 1 179 ? -5.051 -25.844 -16.281 1 98.06 179 VAL A O 1
ATOM 1369 N N . LEU A 1 180 ? -5.832 -24.672 -14.531 1 98.44 180 LEU A N 1
ATOM 1370 C CA . LEU A 1 180 ? -4.52 -24.531 -13.914 1 98.44 180 LEU A CA 1
ATOM 1371 C C . LEU A 1 180 ? -3.971 -25.875 -13.484 1 98.44 180 LEU A C 1
ATOM 1373 O O . LEU A 1 180 ? -2.805 -26.188 -13.734 1 98.44 180 LEU A O 1
ATOM 1377 N N . ALA A 1 181 ? -4.75 -26.688 -12.906 1 98.56 181 ALA A N 1
ATOM 1378 C CA . ALA A 1 181 ? -4.328 -28 -12.43 1 98.56 181 ALA A CA 1
ATOM 1379 C C . ALA A 1 181 ? -3.965 -28.906 -13.602 1 98.56 181 ALA A C 1
ATOM 1381 O O . ALA A 1 181 ? -2.99 -29.656 -13.531 1 98.56 181 ALA A O 1
ATOM 1382 N N . LEU A 1 182 ? -4.762 -28.859 -14.656 1 98.44 182 LEU A N 1
ATOM 1383 C CA . LEU A 1 182 ? -4.465 -29.641 -15.844 1 98.44 182 LEU A CA 1
ATOM 1384 C C . LEU A 1 182 ? -3.125 -29.234 -16.453 1 98.44 182 LEU A C 1
ATOM 1386 O O . LEU A 1 182 ? -2.367 -30.078 -16.922 1 98.44 182 LEU A O 1
ATOM 1390 N N . THR A 1 183 ? -2.896 -27.953 -16.453 1 98 183 THR A N 1
ATOM 1391 C CA . THR A 1 183 ? -1.628 -27.469 -16.984 1 98 183 THR A CA 1
ATOM 1392 C C . THR A 1 183 ? -0.457 -28.031 -16.188 1 98 183 THR A C 1
ATOM 1394 O O . THR A 1 183 ? 0.536 -28.484 -16.766 1 98 183 THR A O 1
ATOM 1397 N N . VAL A 1 184 ? -0.561 -28.031 -14.883 1 98.38 184 VAL A N 1
ATOM 1398 C CA . VAL A 1 184 ? 0.474 -28.609 -14.031 1 98.38 184 VAL A CA 1
ATOM 1399 C C . VAL A 1 184 ? 0.65 -30.094 -14.352 1 98.38 184 VAL A C 1
ATOM 1401 O O . VAL A 1 184 ? 1.773 -30.562 -14.539 1 98.38 184 VAL A O 1
ATOM 1404 N N . ALA A 1 185 ? -0.413 -30.797 -14.461 1 98.19 185 ALA A N 1
ATOM 1405 C CA . ALA A 1 185 ? -0.39 -32.219 -14.711 1 98.19 185 ALA A CA 1
ATOM 1406 C C . ALA A 1 185 ? 0.257 -32.531 -16.062 1 98.19 185 ALA A C 1
ATOM 1408 O O . ALA A 1 185 ? 1.079 -33.438 -16.172 1 98.19 185 ALA A O 1
ATOM 1409 N N . ARG A 1 186 ? -0.122 -31.766 -17.062 1 97.5 186 ARG A N 1
ATOM 1410 C CA . ARG A 1 186 ? 0.427 -31.969 -18.391 1 97.5 186 ARG A CA 1
ATOM 1411 C C . ARG A 1 186 ? 1.941 -31.797 -18.406 1 97.5 186 ARG A C 1
ATOM 1413 O O . ARG A 1 186 ? 2.666 -32.625 -18.984 1 97.5 186 ARG A O 1
ATOM 1420 N N . ILE A 1 187 ? 2.318 -30.75 -17.797 1 97.25 187 ILE A N 1
ATOM 1421 C CA . ILE A 1 187 ? 3.75 -30.469 -17.75 1 97.25 187 ILE A CA 1
ATOM 1422 C C . ILE A 1 187 ? 4.477 -31.578 -17 1 97.25 187 ILE A C 1
ATOM 1424 O O . ILE A 1 187 ? 5.496 -32.094 -17.469 1 97.25 187 ILE A O 1
ATOM 1428 N N . ARG A 1 188 ? 3.988 -32 -15.914 1 96.88 188 ARG A N 1
ATOM 1429 C CA . ARG A 1 188 ? 4.613 -33.031 -15.102 1 96.88 188 ARG A CA 1
ATOM 1430 C C . ARG A 1 188 ? 4.656 -34.375 -15.852 1 96.88 188 ARG A C 1
ATOM 1432 O O . ARG A 1 188 ? 5.672 -35.062 -15.82 1 96.88 188 ARG A O 1
ATOM 1439 N N . CYS A 1 189 ? 3.584 -34.719 -16.531 1 96.38 189 CYS A N 1
ATOM 1440 C CA . CYS A 1 189 ? 3.531 -35.938 -17.297 1 96.38 189 CYS A CA 1
ATOM 1441 C C . CYS A 1 189 ? 4.613 -35.969 -18.375 1 96.38 189 CYS A C 1
ATOM 1443 O O . CYS A 1 189 ? 5.148 -37.031 -18.688 1 96.38 189 CYS A O 1
ATOM 1445 N N . ARG A 1 190 ? 4.898 -34.812 -18.859 1 95.06 190 ARG A N 1
ATOM 1446 C CA . ARG A 1 190 ? 5.895 -34.719 -19.906 1 95.06 190 ARG A CA 1
ATOM 1447 C C . ARG A 1 190 ? 7.309 -34.719 -19.328 1 95.06 190 ARG A C 1
ATOM 1449 O O . ARG A 1 190 ? 8.211 -35.344 -19.891 1 95.06 190 ARG A O 1
ATOM 1456 N N . THR A 1 191 ? 7.488 -34.094 -18.25 1 95.19 191 THR A N 1
ATOM 1457 C CA . THR A 1 191 ? 8.836 -33.875 -17.75 1 95.19 191 THR A CA 1
ATOM 1458 C C . THR A 1 191 ? 9.242 -34.938 -16.75 1 95.19 191 THR A C 1
ATOM 1460 O O . THR A 1 191 ? 10.414 -35.312 -16.656 1 95.19 191 THR A O 1
ATOM 1463 N N . ASP A 1 192 ? 8.344 -35.406 -15.922 1 95.31 192 ASP A N 1
ATOM 1464 C CA . ASP A 1 192 ? 8.625 -36.375 -14.891 1 95.31 192 ASP A CA 1
ATOM 1465 C C . ASP A 1 192 ? 7.379 -37.219 -14.578 1 95.31 192 ASP A C 1
ATOM 1467 O O . ASP A 1 192 ? 6.711 -37 -13.57 1 95.31 192 ASP A O 1
ATOM 1471 N N . LEU A 1 193 ? 7.168 -38.219 -15.336 1 95.25 193 LEU A N 1
ATOM 1472 C CA . LEU A 1 193 ? 5.977 -39.031 -15.242 1 95.25 193 LEU A CA 1
ATOM 1473 C C . LEU A 1 193 ? 5.887 -39.719 -13.875 1 95.25 193 LEU A C 1
ATOM 1475 O O . LEU A 1 193 ? 4.793 -39.938 -13.352 1 95.25 193 LEU A O 1
ATOM 1479 N N . ASN A 1 194 ? 7.039 -40.062 -13.227 1 94.81 194 ASN A N 1
ATOM 1480 C CA . ASN A 1 194 ? 7.07 -40.719 -11.938 1 94.81 194 ASN A CA 1
ATOM 1481 C C . ASN A 1 194 ? 6.426 -39.906 -10.844 1 94.81 194 ASN A C 1
ATOM 1483 O O . ASN A 1 194 ? 5.953 -40.438 -9.836 1 94.81 194 ASN A O 1
ATOM 1487 N N . ARG A 1 195 ? 6.328 -38.594 -11.055 1 94.38 195 ARG A N 1
ATOM 1488 C CA . ARG A 1 195 ? 5.805 -37.688 -10.031 1 94.38 195 ARG A CA 1
ATOM 1489 C C . ARG A 1 195 ? 4.465 -37.094 -10.461 1 94.38 195 ARG A C 1
ATOM 1491 O O . ARG A 1 195 ? 3.93 -36.188 -9.789 1 94.38 195 ARG A O 1
ATOM 1498 N N . ALA A 1 196 ? 3.857 -37.562 -11.477 1 97.25 196 ALA A N 1
ATOM 1499 C CA . ALA A 1 196 ? 2.754 -36.844 -12.125 1 97.25 196 ALA A CA 1
ATOM 1500 C C . ALA A 1 196 ? 1.416 -37.219 -11.5 1 97.25 196 ALA A C 1
ATOM 1502 O O . ALA A 1 196 ? 0.459 -36.438 -11.539 1 97.25 196 ALA A O 1
ATOM 1503 N N . ALA A 1 197 ? 1.303 -38.375 -10.922 1 96.88 197 ALA A N 1
ATOM 1504 C CA . ALA A 1 197 ? 0.023 -38.969 -10.508 1 96.88 197 ALA A CA 1
ATOM 1505 C C . ALA A 1 197 ? -0.707 -38.031 -9.547 1 96.88 197 ALA A C 1
ATOM 1507 O O . ALA A 1 197 ? -1.892 -37.75 -9.727 1 96.88 197 ALA A O 1
ATOM 1508 N N . PRO A 1 198 ? 0.014 -37.5 -8.469 1 96 198 PRO A N 1
ATOM 1509 C CA . PRO A 1 198 ? -0.691 -36.594 -7.559 1 96 198 PRO A CA 1
ATOM 1510 C C . PRO A 1 198 ? -1.236 -35.375 -8.273 1 96 198 PRO A C 1
ATOM 1512 O O . PRO A 1 198 ? -2.295 -34.844 -7.898 1 96 198 PRO A O 1
ATOM 1515 N N . ASP A 1 199 ? -0.563 -34.844 -9.25 1 97.56 199 ASP A N 1
ATOM 1516 C CA . ASP A 1 199 ? -1.019 -33.688 -10 1 97.56 199 ASP A CA 1
ATOM 1517 C C . ASP A 1 199 ? -2.25 -34 -10.836 1 97.56 199 ASP A C 1
ATOM 1519 O O . ASP A 1 199 ? -3.18 -33.219 -10.93 1 97.56 199 ASP A O 1
ATOM 1523 N N . VAL A 1 200 ? -2.229 -35.156 -11.469 1 98.12 200 VAL A N 1
ATOM 1524 C CA . VAL A 1 200 ? -3.389 -35.594 -12.234 1 98.12 200 VAL A CA 1
ATOM 1525 C C . VAL A 1 200 ? -4.586 -35.781 -11.305 1 98.12 200 VAL A C 1
ATOM 1527 O O . VAL A 1 200 ? -5.715 -35.438 -11.664 1 98.12 200 VAL A O 1
ATOM 1530 N N . ALA A 1 201 ? -4.312 -36.281 -10.156 1 97.44 201 ALA A N 1
ATOM 1531 C CA . ALA A 1 201 ? -5.367 -36.469 -9.164 1 97.44 201 ALA A CA 1
ATOM 1532 C C . ALA A 1 201 ? -5.984 -35.125 -8.773 1 97.44 201 ALA A C 1
ATOM 1534 O O . ALA A 1 201 ? -7.211 -35 -8.688 1 97.44 201 ALA A O 1
ATOM 1535 N N . ARG A 1 202 ? -5.152 -34.156 -8.555 1 97.12 202 ARG A N 1
ATOM 1536 C CA . ARG A 1 202 ? -5.645 -32.812 -8.211 1 97.12 202 ARG A CA 1
ATOM 1537 C C . ARG A 1 202 ? -6.48 -32.219 -9.336 1 97.12 202 ARG A C 1
ATOM 1539 O O . ARG A 1 202 ? -7.523 -31.609 -9.094 1 97.12 202 ARG A O 1
ATOM 1546 N N . ALA A 1 203 ? -6.016 -32.375 -10.531 1 98.44 203 ALA A N 1
ATOM 1547 C CA . ALA A 1 203 ? -6.781 -31.906 -11.68 1 98.44 203 ALA A CA 1
ATOM 1548 C C . ALA A 1 203 ? -8.125 -32.625 -11.781 1 98.44 203 ALA A C 1
ATOM 1550 O O . ALA A 1 203 ? -9.141 -32 -12.102 1 98.44 203 ALA A O 1
ATOM 1551 N N . THR A 1 204 ? -8.102 -33.906 -11.5 1 98.06 204 THR A N 1
ATOM 1552 C CA . THR A 1 204 ? -9.328 -34.688 -11.539 1 98.06 204 THR A CA 1
ATOM 1553 C C . THR A 1 204 ? -10.32 -34.188 -10.5 1 98.06 204 THR A C 1
ATOM 1555 O O . THR A 1 204 ? -11.516 -34.062 -10.789 1 98.06 204 THR A O 1
ATOM 1558 N N . ALA A 1 205 ? -9.82 -33.906 -9.32 1 97 205 ALA A N 1
ATOM 1559 C CA . ALA A 1 205 ? -10.688 -33.406 -8.258 1 97 205 ALA A CA 1
ATOM 1560 C C . ALA A 1 205 ? -11.375 -32.125 -8.672 1 97 205 ALA A C 1
ATOM 1562 O O . ALA A 1 205 ? -12.578 -31.953 -8.469 1 97 205 ALA A O 1
ATOM 1563 N N . ALA A 1 206 ? -10.656 -31.203 -9.227 1 97.88 206 ALA A N 1
ATOM 1564 C CA . ALA A 1 206 ? -11.227 -29.938 -9.68 1 97.88 206 ALA A CA 1
ATOM 1565 C C . ALA A 1 206 ? -12.227 -30.156 -10.812 1 97.88 206 ALA A C 1
ATOM 1567 O O . ALA A 1 206 ? -13.305 -29.547 -10.828 1 97.88 206 ALA A O 1
ATOM 1568 N N . TRP A 1 207 ? -11.914 -30.984 -11.711 1 97.62 207 TRP A N 1
ATOM 1569 C CA . TRP A 1 207 ? -12.727 -31.297 -12.883 1 97.62 207 TRP A CA 1
ATOM 1570 C C . TRP A 1 207 ? -14.078 -31.875 -12.461 1 97.62 207 TRP A C 1
ATOM 1572 O O . TRP A 1 207 ? -15.102 -31.578 -13.078 1 97.62 207 TRP A O 1
ATOM 1582 N N . GLN A 1 208 ? -14.086 -32.625 -11.406 1 96.25 208 GLN A N 1
ATOM 1583 C CA . GLN A 1 208 ? -15.312 -33.25 -10.945 1 96.25 208 GLN A CA 1
ATOM 1584 C C . GLN A 1 208 ? -16.344 -32.219 -10.516 1 96.25 208 GLN A C 1
ATOM 1586 O O . GLN A 1 208 ? -17.531 -32.531 -10.414 1 96.25 208 GLN A O 1
ATOM 1591 N N . ARG A 1 209 ? -15.914 -31.047 -10.352 1 96.38 209 ARG A N 1
ATOM 1592 C CA . ARG A 1 209 ? -16.812 -30 -9.891 1 96.38 209 ARG A CA 1
ATOM 1593 C C . ARG A 1 209 ? -17.344 -29.172 -11.062 1 96.38 209 ARG A C 1
ATOM 1595 O O . ARG A 1 209 ? -18.172 -28.281 -10.875 1 96.38 209 ARG A O 1
ATOM 1602 N N . LEU A 1 210 ? -16.906 -29.5 -12.234 1 95.94 210 LEU A N 1
ATOM 1603 C CA . LEU A 1 210 ? -17.375 -28.781 -13.414 1 95.94 210 LEU A CA 1
ATOM 1604 C C . LEU A 1 210 ? -18.797 -29.203 -13.766 1 95.94 210 LEU A C 1
ATOM 1606 O O . LEU A 1 210 ? -19.188 -30.344 -13.547 1 95.94 210 LEU A O 1
ATOM 1610 N N . TRP A 1 211 ? -19.578 -28.234 -14.375 1 91.25 211 TRP A N 1
ATOM 1611 C CA . TRP A 1 211 ? -20.953 -28.531 -14.75 1 91.25 211 TRP A CA 1
ATOM 1612 C C . TRP A 1 211 ? -21.156 -28.375 -16.25 1 91.25 211 TRP A C 1
ATOM 1614 O O . TRP A 1 211 ? -22.016 -29.047 -16.844 1 91.25 211 TRP A O 1
ATOM 1624 N N . ASP A 1 212 ? -20.375 -27.484 -16.875 1 91.81 212 ASP A N 1
ATOM 1625 C CA . ASP A 1 212 ? -20.484 -27.281 -18.312 1 91.81 212 ASP A CA 1
ATOM 1626 C C . ASP A 1 212 ? -20.109 -28.562 -19.078 1 91.81 212 ASP A C 1
ATOM 1628 O O . ASP A 1 212 ? -18.953 -28.984 -19.078 1 91.81 212 ASP A O 1
ATOM 1632 N N . GLU A 1 213 ? -21.031 -29.141 -19.766 1 90.94 213 GLU A N 1
ATOM 1633 C CA . GLU A 1 213 ? -20.875 -30.453 -20.406 1 90.94 213 GLU A CA 1
ATOM 1634 C C . GLU A 1 213 ? -19.734 -30.438 -21.422 1 90.94 213 GLU A C 1
ATOM 1636 O O . GLU A 1 213 ? -18.984 -31.406 -21.547 1 90.94 213 GLU A O 1
ATOM 1641 N N . GLY A 1 214 ? -19.688 -29.359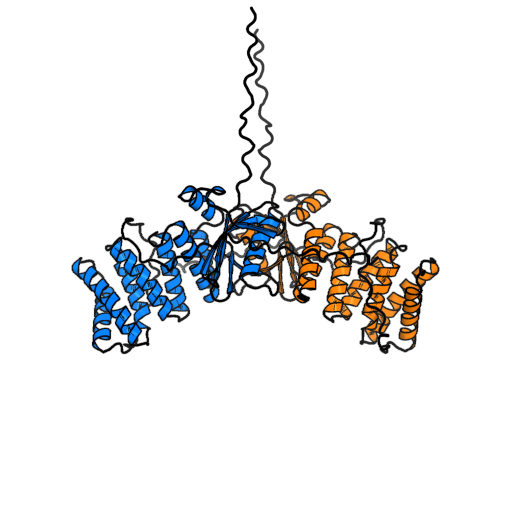 -22.172 1 92.62 214 GLY A N 1
ATOM 1642 C CA . GLY A 1 214 ? -18.609 -29.266 -23.141 1 92.62 214 GLY A CA 1
ATOM 1643 C C . GLY A 1 214 ? -17.234 -29.281 -22.516 1 92.62 214 GLY A C 1
ATOM 1644 O O . GLY A 1 214 ? -16.328 -29.984 -22.984 1 92.62 214 GLY A O 1
ATOM 1645 N N . GLN A 1 215 ? -17.125 -28.547 -21.438 1 94.69 215 GLN A N 1
ATOM 1646 C CA . GLN A 1 215 ? -15.852 -28.484 -20.719 1 94.69 215 GLN A CA 1
ATOM 1647 C C . GLN A 1 215 ? -15.562 -29.812 -20 1 94.69 215 GLN A C 1
ATOM 1649 O O . GLN A 1 215 ? -14.406 -30.25 -19.938 1 94.69 215 GLN A O 1
ATOM 1654 N N . VAL A 1 216 ? -16.578 -30.391 -19.453 1 95.44 216 VAL A N 1
ATOM 1655 C CA . VAL A 1 216 ? -16.422 -31.688 -18.812 1 95.44 216 VAL A CA 1
ATOM 1656 C C . VAL A 1 216 ? -15.883 -32.688 -19.812 1 95.44 216 VAL A C 1
ATOM 1658 O O . VAL A 1 216 ? -14.93 -33.438 -19.5 1 95.44 216 VAL A O 1
ATOM 1661 N N . ALA A 1 217 ? -16.406 -32.656 -20.938 1 95.44 217 ALA A N 1
ATOM 1662 C CA . ALA A 1 217 ? -16 -33.625 -21.953 1 95.44 217 ALA A CA 1
ATOM 1663 C C . ALA A 1 217 ? -14.57 -33.375 -22.422 1 95.44 217 ALA A C 1
ATOM 1665 O O . ALA A 1 217 ? -13.742 -34.281 -22.438 1 95.44 217 ALA A O 1
ATOM 1666 N N . THR A 1 218 ? -14.281 -32.188 -22.797 1 95.44 218 THR A N 1
ATOM 1667 C CA . THR A 1 218 ? -12.984 -31.828 -23.375 1 95.44 218 THR A CA 1
ATOM 1668 C C . THR A 1 218 ? -11.875 -32.031 -22.344 1 95.44 218 THR A C 1
ATOM 1670 O O . THR A 1 218 ? -10.875 -32.688 -22.641 1 95.44 218 THR A O 1
ATOM 1673 N N . ARG A 1 219 ? -12.07 -31.594 -21.141 1 96.88 219 ARG A N 1
ATOM 1674 C CA . ARG A 1 219 ? -11.055 -31.703 -20.094 1 96.88 219 ARG A CA 1
ATOM 1675 C C . ARG A 1 219 ? -10.992 -33.125 -19.531 1 96.88 219 ARG A C 1
ATOM 1677 O O . ARG A 1 219 ? -9.922 -33.594 -19.141 1 96.88 219 ARG A O 1
ATOM 1684 N N . GLY A 1 220 ? -12.102 -33.781 -19.516 1 97.56 220 GLY A N 1
ATOM 1685 C CA . GLY A 1 220 ? -12.133 -35.156 -19.094 1 97.56 220 GLY A CA 1
ATOM 1686 C C . GLY A 1 220 ? -11.336 -36.094 -20 1 97.56 220 GLY A C 1
ATOM 1687 O O . GLY A 1 220 ? -10.656 -37 -19.531 1 97.56 220 GLY A O 1
ATOM 1688 N N . GLN A 1 221 ? -11.438 -35.781 -21.266 1 97 221 GLN A N 1
ATOM 1689 C CA . GLN A 1 221 ? -10.672 -36.594 -22.219 1 97 221 GLN A CA 1
ATOM 1690 C C . GLN A 1 221 ? -9.172 -36.438 -21.984 1 97 221 GLN A C 1
ATOM 1692 O O . GLN A 1 221 ? -8.422 -37.406 -22.078 1 97 221 GLN A O 1
ATOM 1697 N N . GLU A 1 222 ? -8.766 -35.25 -21.734 1 97.19 222 GLU A N 1
ATOM 1698 C CA . GLU A 1 222 ? -7.359 -35 -21.422 1 97.19 222 GLU A CA 1
ATOM 1699 C C . GLU A 1 222 ? -6.938 -35.781 -20.172 1 97.19 222 GLU A C 1
ATOM 1701 O O . GLU A 1 222 ? -5.859 -36.375 -20.141 1 97.19 222 GLU A O 1
ATOM 1706 N N . LEU A 1 223 ? -7.762 -35.781 -19.172 1 98.25 223 LEU A N 1
ATOM 1707 C CA . LEU A 1 223 ? -7.496 -36.5 -17.922 1 98.25 223 LEU A CA 1
ATOM 1708 C C . LEU A 1 223 ? -7.395 -38 -18.156 1 98.25 223 LEU A C 1
ATOM 1710 O O . LEU A 1 223 ? -6.484 -38.656 -17.641 1 98.25 223 LEU A O 1
ATOM 1714 N N . LEU A 1 224 ? -8.344 -38.438 -18.922 1 97.25 224 LEU A N 1
ATOM 1715 C CA . LEU A 1 224 ? -8.352 -39.875 -19.203 1 97.25 224 LEU A CA 1
ATOM 1716 C C . LEU A 1 224 ? -7.062 -40.312 -19.891 1 97.25 224 LEU A C 1
ATOM 1718 O O . LEU A 1 224 ? -6.48 -41.344 -19.531 1 97.25 224 LEU A O 1
ATOM 1722 N N . HIS A 1 225 ? -6.641 -39.5 -20.828 1 97.44 225 HIS A N 1
ATOM 1723 C CA . HIS A 1 225 ? -5.395 -39.781 -21.531 1 97.44 225 HIS A CA 1
ATOM 1724 C C . HIS A 1 225 ? -4.219 -39.844 -20.562 1 97.44 225 HIS A C 1
ATOM 1726 O O . HIS A 1 225 ? -3.375 -40.719 -20.656 1 97.44 225 HIS A O 1
ATOM 1732 N N . MET A 1 226 ? -4.145 -38.969 -19.625 1 98.12 226 MET A N 1
ATOM 1733 C CA . MET A 1 226 ? -3.041 -38.906 -18.672 1 98.12 226 MET A CA 1
ATOM 1734 C C . MET A 1 226 ? -3.105 -40.094 -17.703 1 98.12 226 MET A C 1
ATOM 1736 O O . MET A 1 226 ? -2.078 -40.719 -17.391 1 98.12 226 MET A O 1
ATOM 1740 N N . TRP A 1 227 ? -4.277 -40.469 -17.297 1 97.5 227 TRP A N 1
ATOM 1741 C CA . TRP A 1 227 ? -4.441 -41.625 -16.422 1 97.5 227 TRP A CA 1
ATOM 1742 C C . TRP A 1 227 ? -4.023 -42.906 -17.141 1 97.5 227 TRP A C 1
ATOM 1744 O O . TRP A 1 227 ? -3.389 -43.781 -16.547 1 97.5 227 TRP A O 1
ATOM 1754 N N . GLU A 1 228 ? -4.352 -42.969 -18.406 1 96.81 228 GLU A N 1
ATOM 1755 C CA . GLU A 1 228 ? -3.969 -44.125 -19.203 1 96.81 228 GLU A CA 1
ATOM 1756 C C . GLU A 1 228 ? -2.453 -44.219 -19.359 1 96.81 228 GLU A C 1
ATOM 1758 O O . GLU A 1 228 ? -1.88 -45.312 -19.281 1 96.81 228 GLU A O 1
ATOM 1763 N N . ARG A 1 229 ? -1.918 -43.125 -19.578 1 97.12 229 ARG A N 1
ATOM 1764 C CA . ARG A 1 229 ? -0.463 -43.094 -19.703 1 97.12 229 ARG A CA 1
ATOM 1765 C C . ARG A 1 229 ? 0.196 -43.562 -18.406 1 97.12 229 ARG A C 1
ATOM 1767 O O . ARG A 1 229 ? 1.16 -44.344 -18.422 1 97.12 229 ARG A O 1
ATOM 1774 N N . LEU A 1 230 ? -0.261 -43.094 -17.297 1 97.56 230 LEU A N 1
ATOM 1775 C CA . LEU A 1 230 ? 0.264 -43.5 -15.984 1 97.56 230 LEU A CA 1
ATOM 1776 C C . LEU A 1 230 ? 0.061 -44.969 -15.727 1 97.56 230 LEU A C 1
ATOM 1778 O O . LEU A 1 230 ? 0.955 -45.656 -15.211 1 97.56 230 LEU A O 1
ATOM 1782 N N . SER A 1 231 ? -1.048 -45.5 -16.125 1 95.75 231 SER A N 1
ATOM 1783 C CA . SER A 1 231 ? -1.353 -46.906 -15.984 1 95.75 231 SER A CA 1
ATOM 1784 C C . SER A 1 231 ? -0.419 -47.75 -16.828 1 95.75 231 SER A C 1
ATOM 1786 O O . SER A 1 231 ? 0.122 -48.75 -16.359 1 95.75 231 SER A O 1
ATOM 1788 N N . ALA A 1 232 ? -0.23 -47.281 -18.031 1 96.19 232 ALA A N 1
ATOM 1789 C CA . ALA A 1 232 ? 0.635 -48.031 -18.953 1 96.19 232 ALA A CA 1
ATOM 1790 C C . ALA A 1 232 ? 2.066 -48.094 -18.422 1 96.19 232 ALA A C 1
ATOM 1792 O O . ALA A 1 232 ? 2.777 -49.062 -18.656 1 96.19 232 ALA A O 1
ATOM 1793 N N . ALA A 1 233 ? 2.422 -47.094 -17.688 1 96.19 233 ALA A N 1
ATOM 1794 C CA . ALA A 1 233 ? 3.781 -47.031 -17.156 1 96.19 233 ALA A CA 1
ATOM 1795 C C . ALA A 1 233 ? 3.875 -47.719 -15.797 1 96.19 233 ALA A C 1
ATOM 1797 O O . ALA A 1 233 ? 4.949 -47.75 -15.188 1 96.19 233 ALA A O 1
ATOM 1798 N N . GLY A 1 234 ? 2.723 -48.25 -15.328 1 94.5 234 GLY A N 1
ATOM 1799 C CA . GLY A 1 234 ? 2.709 -48.938 -14.055 1 94.5 234 GLY A CA 1
ATOM 1800 C C . GLY A 1 234 ? 2.822 -48 -12.867 1 94.5 234 GLY A C 1
ATOM 1801 O O . GLY A 1 234 ? 3.328 -48.375 -11.805 1 94.5 234 GLY A O 1
ATOM 1802 N N . LEU A 1 235 ? 2.406 -46.75 -13.016 1 94.5 235 LEU A N 1
ATOM 1803 C CA . LEU A 1 235 ? 2.639 -45.75 -12.008 1 94.5 235 LEU A CA 1
ATOM 1804 C C . LEU A 1 235 ? 1.363 -45.438 -11.227 1 94.5 235 LEU A C 1
ATOM 1806 O O . LEU A 1 235 ? 1.339 -44.531 -10.383 1 94.5 235 LEU A O 1
ATOM 1810 N N . LEU A 1 236 ? 0.242 -46.125 -11.555 1 92.94 236 LEU A N 1
ATOM 1811 C CA . LEU A 1 236 ? -0.971 -46.031 -10.75 1 92.94 236 LEU A CA 1
ATOM 1812 C C . LEU A 1 236 ? -0.93 -47 -9.578 1 92.94 236 LEU A C 1
ATOM 1814 O O . LEU A 1 236 ? -1.564 -48.062 -9.633 1 92.94 236 LEU A O 1
ATOM 1818 N N . GLN A 1 237 ? -0.364 -46.656 -8.531 1 88.31 237 GLN A N 1
ATOM 1819 C CA . GLN A 1 237 ? -0.129 -47.562 -7.418 1 88.31 237 GLN A CA 1
ATOM 1820 C C . GLN A 1 237 ? -1.188 -47.406 -6.332 1 88.31 237 GLN A C 1
ATOM 1822 O O . GLN A 1 237 ? -1.549 -48.375 -5.656 1 88.31 237 GLN A O 1
ATOM 1827 N N . GLU A 1 238 ? -1.671 -46.25 -6.137 1 92.25 238 GLU A N 1
ATOM 1828 C CA . GLU A 1 238 ? -2.639 -45.969 -5.082 1 92.25 238 GLU A CA 1
ATOM 1829 C C . GLU A 1 238 ? -4.055 -46.344 -5.523 1 92.25 238 GLU A C 1
ATOM 1831 O O . GLU A 1 238 ? -4.461 -46 -6.645 1 92.25 238 GLU A O 1
ATOM 1836 N N . ALA A 1 239 ? -4.762 -46.969 -4.715 1 93.19 239 ALA A N 1
ATOM 1837 C CA . ALA A 1 239 ? -6.148 -47.344 -4.992 1 93.19 239 ALA A CA 1
ATOM 1838 C C . ALA A 1 239 ? -6.996 -46.094 -5.309 1 93.19 239 ALA A C 1
ATOM 1840 O O . ALA A 1 239 ? -7.895 -46.156 -6.152 1 93.19 239 ALA A O 1
ATOM 1841 N N . SER A 1 240 ? -6.73 -45.062 -4.574 1 93.31 240 SER A N 1
ATOM 1842 C CA . SER A 1 240 ? -7.484 -43.844 -4.797 1 93.31 240 SER A CA 1
ATOM 1843 C C . SER A 1 240 ? -7.281 -43.312 -6.219 1 93.31 240 SER A C 1
ATOM 1845 O O . SER A 1 240 ? -8.211 -42.812 -6.832 1 93.31 240 SER A O 1
ATOM 1847 N N . HIS A 1 241 ? -6.117 -43.469 -6.758 1 94.38 241 HIS A N 1
ATOM 1848 C CA . HIS A 1 241 ? -5.836 -43.031 -8.117 1 94.38 241 HIS A CA 1
ATOM 1849 C C . HIS A 1 241 ? -6.562 -43.875 -9.141 1 94.38 241 HIS A C 1
ATOM 1851 O O . HIS A 1 241 ? -7.07 -43.375 -10.141 1 94.38 241 HIS A O 1
ATOM 1857 N N . HIS A 1 242 ? -6.586 -45.125 -8.828 1 94 242 HIS A N 1
ATOM 1858 C CA . HIS A 1 242 ? -7.348 -46 -9.688 1 94 242 HIS A CA 1
ATOM 1859 C C . HIS A 1 242 ? -8.82 -45.625 -9.719 1 94 242 HIS A C 1
ATOM 1861 O O . HIS A 1 242 ? -9.438 -45.594 -10.789 1 94 242 HIS A O 1
ATOM 1867 N N . ALA A 1 243 ? -9.25 -45.375 -8.555 1 95 243 ALA A N 1
ATOM 1868 C CA . ALA A 1 243 ? -10.656 -44.969 -8.438 1 95 243 ALA A CA 1
ATOM 1869 C C . ALA A 1 243 ? -10.938 -43.688 -9.211 1 95 243 ALA A C 1
ATOM 1871 O O . ALA A 1 243 ? -11.984 -43.562 -9.844 1 95 243 ALA A O 1
ATOM 1872 N N . MET A 1 244 ? -10.094 -42.812 -9.164 1 95.62 244 MET A N 1
ATOM 1873 C CA . MET A 1 244 ? -10.266 -41.531 -9.852 1 95.62 244 MET A CA 1
ATOM 1874 C C . MET A 1 244 ? -10.234 -41.719 -11.359 1 95.62 244 MET A C 1
ATOM 1876 O O . MET A 1 244 ? -11.023 -41.125 -12.086 1 95.62 244 MET A O 1
ATOM 1880 N N . ALA A 1 245 ? -9.336 -42.5 -11.836 1 95.56 245 ALA A N 1
ATOM 1881 C CA . ALA A 1 245 ? -9.273 -42.812 -13.266 1 95.56 245 ALA A CA 1
ATOM 1882 C C . ALA A 1 245 ? -10.586 -43.406 -13.758 1 95.56 245 ALA A C 1
ATOM 1884 O O . ALA A 1 245 ? -11.102 -43.031 -14.805 1 95.56 245 ALA A O 1
ATOM 1885 N N . GLN A 1 246 ? -11.062 -44.281 -12.945 1 95.31 246 GLN A N 1
ATOM 1886 C CA . GLN A 1 246 ? -12.328 -44.906 -13.289 1 95.31 246 GLN A CA 1
ATOM 1887 C C . GLN A 1 246 ? -13.477 -43.906 -13.281 1 95.31 246 GLN A C 1
ATOM 1889 O O . GLN A 1 246 ? -14.375 -43.969 -14.117 1 95.31 246 GLN A O 1
ATOM 1894 N N . ALA A 1 247 ? -13.445 -43.094 -12.32 1 94.81 247 ALA A N 1
ATOM 1895 C CA . ALA A 1 247 ? -14.484 -42.062 -12.227 1 94.81 247 ALA A CA 1
ATOM 1896 C C . ALA A 1 247 ? -14.492 -41.156 -13.461 1 94.81 247 ALA A C 1
ATOM 1898 O O . ALA A 1 247 ? -15.562 -40.781 -13.938 1 94.81 247 ALA A O 1
ATOM 1899 N N . VAL A 1 248 ? -13.359 -40.781 -13.93 1 97.25 248 VAL A N 1
ATOM 1900 C CA . VAL A 1 248 ? -13.258 -39.969 -15.133 1 97.25 248 VAL A CA 1
ATOM 1901 C C . VAL A 1 248 ? -13.859 -40.719 -16.312 1 97.25 248 VAL A C 1
ATOM 1903 O O . VAL A 1 248 ? -14.656 -40.125 -17.078 1 97.25 248 VAL A O 1
ATOM 1906 N N . ARG A 1 249 ? -13.5 -41.938 -16.453 1 95.44 249 ARG A N 1
ATOM 1907 C CA . ARG A 1 249 ? -14.016 -42.75 -17.547 1 95.44 249 ARG A CA 1
ATOM 1908 C C . ARG A 1 249 ? -15.531 -42.844 -17.5 1 95.44 249 ARG A C 1
ATOM 1910 O O . ARG A 1 249 ? -16.219 -42.656 -18.5 1 95.44 249 ARG A O 1
ATOM 1917 N N . THR A 1 250 ? -16.016 -43.094 -16.328 1 95.44 250 THR A N 1
ATOM 1918 C CA . THR A 1 250 ? -17.438 -43.281 -16.141 1 95.44 250 THR A CA 1
ATOM 1919 C C . THR A 1 250 ? -18.203 -42 -16.469 1 95.44 250 THR A C 1
ATOM 1921 O O . THR A 1 250 ? -19.219 -42.031 -17.156 1 95.44 250 THR A O 1
ATOM 1924 N N . ARG A 1 251 ? -17.703 -40.938 -15.992 1 95 251 ARG A N 1
ATOM 1925 C CA . ARG A 1 251 ? -18.391 -39.656 -16.234 1 95 251 ARG A CA 1
ATOM 1926 C C . ARG A 1 251 ? -18.375 -39.312 -17.703 1 95 251 ARG A C 1
ATOM 1928 O O . ARG A 1 251 ? -19.344 -38.75 -18.234 1 95 251 ARG A O 1
ATOM 1935 N N . LEU A 1 252 ? -17.328 -39.594 -18.359 1 94.38 252 LEU A N 1
ATOM 1936 C CA . LEU A 1 252 ? -17.234 -39.312 -19.781 1 94.38 252 LEU A CA 1
ATOM 1937 C C . LEU A 1 252 ? -18.188 -40.188 -20.578 1 94.38 252 LEU A C 1
ATOM 1939 O O . LEU A 1 252 ? -18.781 -39.719 -21.562 1 94.38 252 LEU A O 1
ATOM 1943 N N . GLU A 1 253 ? -18.344 -41.344 -20.141 1 92.06 253 GLU A N 1
ATOM 1944 C CA . GLU A 1 253 ? -19.25 -42.25 -20.828 1 92.06 253 GLU A CA 1
ATOM 1945 C C . GLU A 1 253 ? -20.703 -41.875 -20.641 1 92.06 253 GLU A C 1
ATOM 1947 O O . GLU A 1 253 ? -21.547 -42.125 -21.5 1 92.06 253 GLU A O 1
ATOM 1952 N N . GLN A 1 254 ? -21.031 -41.312 -19.5 1 86.44 254 GLN A N 1
ATOM 1953 C CA . GLN A 1 254 ? -22.391 -40.875 -19.203 1 86.44 254 GLN A CA 1
ATOM 1954 C C . GLN A 1 254 ? -22.703 -39.531 -19.828 1 86.44 254 GLN A C 1
ATOM 1956 O O . GLN A 1 254 ? -23.812 -39 -19.688 1 86.44 254 GLN A O 1
ATOM 1961 N N . GLY A 1 255 ? -21.938 -39.031 -20.672 1 73.19 255 GLY A N 1
ATOM 1962 C CA . GLY A 1 255 ? -22.188 -37.781 -21.391 1 73.19 255 GLY A CA 1
ATOM 1963 C C . GLY A 1 255 ? -21.922 -36.562 -20.547 1 73.19 255 GLY A C 1
ATOM 1964 O O . GLY A 1 255 ? -22.547 -35.531 -20.766 1 73.19 255 GLY A O 1
ATOM 1965 N N . GLY A 1 256 ? -21 -36.5 -19.516 1 61.72 256 GLY A N 1
ATOM 1966 C CA . GLY A 1 256 ? -20.516 -35.312 -18.781 1 61.72 256 GLY A CA 1
ATOM 1967 C C . GLY A 1 256 ? -21.375 -34.969 -17.578 1 61.72 256 GLY A C 1
ATOM 1968 O O . GLY A 1 256 ? -21.188 -33.938 -16.969 1 61.72 256 GLY A O 1
ATOM 1969 N N . ARG A 1 257 ? -22.422 -35.719 -17.312 1 58.25 257 ARG A N 1
ATOM 1970 C CA . ARG A 1 257 ? -23.312 -35.375 -16.219 1 58.25 257 ARG A CA 1
ATOM 1971 C C . ARG A 1 257 ? -22.609 -35.562 -14.867 1 58.25 257 ARG A C 1
ATOM 1973 O O . ARG A 1 257 ? -21.734 -36.406 -14.727 1 58.25 257 ARG A O 1
ATOM 1980 N N . SER A 1 258 ? -22.688 -34.5 -14.094 1 56.78 258 SER A N 1
ATOM 1981 C CA . SER A 1 258 ? -22.047 -34.375 -12.789 1 56.78 258 SER A CA 1
ATOM 1982 C C . SER A 1 258 ? -22.266 -35.625 -11.938 1 56.78 258 SER A C 1
ATOM 1984 O O . SER A 1 258 ? -23.375 -36.156 -11.898 1 56.78 258 SER A O 1
ATOM 1986 N N . VAL A 1 259 ? -21.375 -36.438 -11.734 1 51.47 259 VAL A N 1
ATOM 1987 C CA . VAL A 1 259 ? -21.484 -37.469 -10.711 1 51.47 259 VAL A CA 1
ATOM 1988 C C . VAL A 1 259 ? -21.422 -36.844 -9.328 1 51.47 259 VAL A C 1
ATOM 1990 O O . VAL A 1 259 ? -20.594 -35.938 -9.086 1 51.47 259 VAL A O 1
ATOM 1993 N N . PRO A 1 260 ? -22.469 -36.875 -8.461 1 48.5 260 PRO A N 1
ATOM 1994 C CA . PRO A 1 260 ? -22.391 -36.281 -7.125 1 48.5 260 PRO A CA 1
ATOM 1995 C C . PRO A 1 260 ? -21.078 -36.594 -6.418 1 48.5 260 PRO A C 1
ATOM 1997 O O . PRO A 1 260 ? -20.469 -37.625 -6.66 1 48.5 260 PRO A O 1
ATOM 2000 N N . PRO A 1 261 ? -20.391 -35.594 -5.961 1 46.03 261 PRO A N 1
ATOM 2001 C CA . PRO A 1 261 ? -19.109 -35.781 -5.277 1 46.03 261 PRO A CA 1
ATOM 2002 C C . PRO A 1 261 ? -19.156 -36.906 -4.242 1 46.03 261 PRO A C 1
ATOM 2004 O O . PRO A 1 261 ? -20.109 -36.969 -3.465 1 46.03 261 PRO A O 1
ATOM 2007 N N . GLN A 1 262 ? -18.812 -38.031 -4.457 1 39.88 262 GLN A N 1
ATOM 2008 C CA . GLN A 1 262 ? -18.609 -38.906 -3.295 1 39.88 262 GLN A CA 1
ATOM 2009 C C . GLN A 1 262 ? -17.75 -38.188 -2.238 1 39.88 262 GLN A C 1
ATOM 2011 O O . GLN A 1 262 ? -16.797 -37.5 -2.568 1 39.88 262 GLN A O 1
ATOM 2016 N N . SER A 1 263 ? -18.312 -37.844 -1.046 1 39.56 263 SER A N 1
ATOM 2017 C CA . SER A 1 263 ? -17.688 -37.156 0.091 1 39.56 263 SER A CA 1
ATOM 2018 C C . SER A 1 263 ? -16.266 -37.656 0.316 1 39.56 263 SER A C 1
ATOM 2020 O O . SER A 1 263 ? -16.047 -38.656 1.021 1 39.56 263 SER A O 1
ATOM 2022 N N . GLY A 1 264 ? -15.469 -37.906 -0.618 1 36.47 264 GLY A N 1
ATOM 2023 C CA . GLY A 1 264 ? -14.188 -38.438 -0.192 1 36.47 264 GLY A CA 1
ATOM 2024 C C . GLY A 1 264 ? -13.367 -37.469 0.614 1 36.47 264 GLY A C 1
ATOM 2025 O O . GLY A 1 264 ? -13.641 -36.25 0.606 1 36.47 264 GLY A O 1
ATOM 2026 N N . PRO A 1 265 ? -12.547 -37.938 1.652 1 33.09 265 PRO A N 1
ATOM 2027 C CA . PRO A 1 265 ? -11.789 -37.125 2.602 1 33.09 265 PRO A CA 1
ATOM 2028 C C . PRO A 1 265 ? -10.93 -36.062 1.912 1 33.09 265 PRO A C 1
ATOM 2030 O O . PRO A 1 265 ? -10.555 -36.219 0.75 1 33.09 265 PRO A O 1
ATOM 2033 N N . ALA A 1 266 ? -10.961 -34.75 2.262 1 34.25 266 ALA A N 1
ATOM 2034 C CA . ALA A 1 266 ? -10.164 -33.594 1.876 1 34.25 266 ALA A CA 1
ATOM 2035 C C . ALA A 1 266 ? -8.711 -33.969 1.62 1 34.25 266 ALA A C 1
ATOM 2037 O O . ALA A 1 266 ? -8.094 -34.656 2.438 1 34.25 266 ALA A O 1
ATOM 2038 N N . ALA A 1 267 ? -8.203 -34.094 0.384 1 33.78 267 ALA A N 1
ATOM 2039 C CA . ALA A 1 267 ? -6.848 -34.375 -0.09 1 33.78 267 ALA A CA 1
ATOM 2040 C C . ALA A 1 267 ? -5.809 -33.656 0.78 1 33.78 267 ALA A C 1
ATOM 2042 O O . ALA A 1 267 ? -5.898 -32.438 1.008 1 33.78 267 ALA A O 1
ATOM 2043 N N . ALA A 1 268 ? -5.051 -34.344 1.745 1 29.41 268 ALA A N 1
ATOM 2044 C CA . ALA A 1 268 ? -3.934 -33.938 2.598 1 29.41 268 ALA A CA 1
ATOM 2045 C C . ALA A 1 268 ? -2.889 -33.188 1.805 1 29.41 268 ALA A C 1
ATOM 2047 O O . ALA A 1 268 ? -2.736 -33.375 0.598 1 29.41 268 ALA A O 1
ATOM 2048 N N . ALA A 1 269 ? -2.34 -32.062 2.393 1 31.3 269 ALA A N 1
ATOM 2049 C CA . ALA A 1 269 ? -1.289 -31.141 1.981 1 31.3 269 ALA A CA 1
ATOM 2050 C C . ALA A 1 269 ? -0.058 -31.891 1.485 1 31.3 269 ALA A C 1
ATOM 2052 O O . ALA A 1 269 ? 0.531 -32.688 2.223 1 31.3 269 ALA A O 1
ATOM 2053 N N . LEU A 1 270 ? -0.039 -32.281 0.226 1 29.09 270 LEU A N 1
ATOM 2054 C CA . LEU A 1 270 ? 1.114 -32.969 -0.331 1 29.09 270 LEU A CA 1
ATOM 2055 C C . LEU A 1 270 ? 2.414 -32.312 0.09 1 29.09 270 LEU A C 1
ATOM 2057 O O . LEU A 1 270 ? 2.518 -31.078 0.061 1 29.09 270 LEU A O 1
ATOM 2061 N N . PRO A 1 271 ? 3.191 -32.969 0.922 1 28.83 271 PRO A N 1
ATOM 2062 C CA . PRO A 1 271 ? 4.531 -32.5 1.269 1 28.83 271 PRO A CA 1
ATOM 2063 C C . PRO A 1 271 ? 5.387 -32.188 0.04 1 28.83 271 PRO A C 1
ATOM 2065 O O . PRO A 1 271 ? 5.148 -32.75 -1.032 1 28.83 271 PRO A O 1
ATOM 2068 N N . ALA A 1 272 ? 6.25 -31.141 -0.051 1 30.11 272 ALA A N 1
ATOM 2069 C CA . ALA A 1 272 ? 7.172 -30.531 -1.001 1 30.11 272 ALA A CA 1
ATOM 2070 C C . ALA A 1 272 ? 8.203 -31.547 -1.501 1 30.11 272 ALA A C 1
ATOM 2072 O O . ALA A 1 272 ? 9.102 -31.938 -0.758 1 30.11 272 ALA A O 1
ATOM 2073 N N . GLY A 1 273 ? 7.711 -32.625 -2.209 1 24.86 273 GLY A N 1
ATOM 2074 C CA . GLY A 1 273 ? 8.664 -33.625 -2.641 1 24.86 273 GLY A CA 1
ATOM 2075 C C . GLY A 1 273 ? 9.812 -33.062 -3.443 1 24.86 273 GLY A C 1
ATOM 2076 O O . GLY A 1 273 ? 9.789 -31.891 -3.844 1 24.86 273 GLY A O 1
ATOM 2077 N N . SER A 1 274 ? 10.836 -33.969 -3.723 1 29.86 274 SER A N 1
ATOM 2078 C CA . SER A 1 274 ? 12.18 -34 -4.293 1 29.86 274 SER A CA 1
ATOM 2079 C C . SER A 1 274 ? 12.156 -33.625 -5.77 1 29.86 274 SER A C 1
ATOM 2081 O O . SER A 1 274 ? 11.227 -33.969 -6.496 1 29.86 274 SER A O 1
ATOM 2083 N N . GLY A 1 275 ? 12.867 -32.656 -6.207 1 26.3 275 GLY A N 1
ATOM 2084 C CA . GLY A 1 275 ? 13.07 -31.75 -7.332 1 26.3 275 GLY A CA 1
ATOM 2085 C C . GLY A 1 275 ? 13.539 -32.469 -8.586 1 26.3 275 GLY A C 1
ATOM 2086 O O . GLY A 1 275 ? 14.711 -32.812 -8.711 1 26.3 275 GLY A O 1
ATOM 2087 N N . PRO A 1 276 ? 12.469 -33.375 -9.156 1 25.25 276 PRO A N 1
ATOM 2088 C CA . PRO A 1 276 ? 13.016 -34.125 -10.273 1 25.25 276 PRO A CA 1
ATOM 2089 C C . PRO A 1 276 ? 13.469 -33.25 -11.438 1 25.25 276 PRO A C 1
ATOM 2091 O O . PRO A 1 276 ? 13.164 -32.062 -11.477 1 25.25 276 PRO A O 1
ATOM 2094 N N . ASP A 1 277 ? 13.695 -34.031 -12.625 1 25.7 277 ASP A N 1
ATOM 2095 C CA . ASP A 1 277 ? 14.539 -33.875 -13.812 1 25.7 277 ASP A CA 1
ATOM 2096 C C . ASP A 1 277 ? 13.852 -32.969 -14.836 1 25.7 277 ASP A C 1
ATOM 2098 O O . ASP A 1 277 ? 12.633 -33.031 -15.008 1 25.7 277 ASP A O 1
ATOM 2102 N N . PRO A 1 278 ? 14.438 -32.031 -15.703 1 26.5 278 PRO A N 1
ATOM 2103 C CA . PRO A 1 278 ? 14.242 -30.719 -16.359 1 26.5 278 PRO A CA 1
ATOM 2104 C C . PRO A 1 278 ? 13.586 -30.844 -17.734 1 26.5 278 PRO A C 1
ATOM 2106 O O . PRO A 1 278 ? 13.461 -29.859 -18.453 1 26.5 278 PRO A O 1
ATOM 2109 N N . THR A 1 279 ? 13.094 -32.031 -18.328 1 24.89 279 THR A N 1
ATOM 2110 C CA . THR A 1 279 ? 13.227 -31.922 -19.781 1 24.89 279 THR A CA 1
ATOM 2111 C C . THR A 1 279 ? 11.938 -31.406 -20.406 1 24.89 279 THR A C 1
ATOM 2113 O O . THR A 1 279 ? 11.859 -31.234 -21.625 1 24.89 279 THR A O 1
ATOM 2116 N N . ALA A 1 280 ? 10.68 -31.703 -19.969 1 29.91 280 ALA A N 1
ATOM 2117 C CA . ALA A 1 280 ? 9.562 -31.719 -20.906 1 29.91 280 ALA A CA 1
ATOM 2118 C C . ALA A 1 280 ? 9.055 -30.312 -21.203 1 29.91 280 ALA A C 1
ATOM 2120 O O . ALA A 1 280 ? 9.031 -29.469 -20.312 1 29.91 280 ALA A O 1
ATOM 2121 N N . VAL A 1 281 ? 8.758 -29.969 -22.547 1 29.55 281 VAL A N 1
ATOM 2122 C CA . VAL A 1 281 ? 8.5 -28.703 -23.219 1 29.55 281 VAL A CA 1
ATOM 2123 C C . VAL A 1 281 ? 7.086 -28.234 -22.922 1 29.55 281 VAL A C 1
ATOM 2125 O O . VAL A 1 281 ? 6.113 -28.938 -23.188 1 29.55 281 VAL A O 1
ATOM 2128 N N . ALA A 1 282 ? 6.801 -27.406 -21.938 1 32.09 282 ALA A N 1
ATOM 2129 C CA . ALA A 1 282 ? 5.57 -26.984 -21.281 1 32.09 282 ALA A CA 1
ATOM 2130 C C . ALA A 1 282 ? 4.711 -26.141 -22.219 1 32.09 282 ALA A C 1
ATOM 2132 O O . ALA A 1 282 ? 5.23 -25.328 -22.984 1 32.09 282 ALA A O 1
ATOM 2133 N N . PRO A 1 283 ? 3.473 -26.375 -22.328 1 29.81 283 PRO A N 1
ATOM 2134 C CA . PRO A 1 283 ? 2.562 -25.641 -23.203 1 29.81 283 PRO A CA 1
ATOM 2135 C C . PRO A 1 283 ? 2.574 -24.141 -22.938 1 29.81 283 PRO A C 1
ATOM 2137 O O . PRO A 1 283 ? 2.854 -23.703 -21.812 1 29.81 283 PRO A O 1
ATOM 2140 N N . GLU A 1 284 ? 2.484 -23.234 -24.047 1 29.98 284 GLU A N 1
ATOM 2141 C CA . GLU A 1 284 ? 2.869 -21.844 -24.203 1 29.98 284 GLU A CA 1
ATOM 2142 C C . GLU A 1 284 ? 1.887 -20.906 -23.5 1 29.98 284 GLU A C 1
ATOM 2144 O O . GLU A 1 284 ? 0.676 -20.984 -23.719 1 29.98 284 GLU A O 1
ATOM 2149 N N . ASP A 1 285 ? 1.977 -20.578 -22.297 1 32.5 285 ASP A N 1
ATOM 2150 C CA . ASP A 1 285 ? 1.324 -19.406 -21.719 1 32.5 285 ASP A CA 1
ATOM 2151 C C . ASP A 1 285 ? 1.203 -18.281 -22.75 1 32.5 285 ASP A C 1
ATOM 2153 O O . ASP A 1 285 ? 2.078 -18.125 -23.609 1 32.5 285 ASP A O 1
ATOM 2157 N N . LYS A 1 286 ? 0.015 -17.734 -22.891 1 41.91 286 LYS A N 1
ATOM 2158 C CA . LYS A 1 286 ? -0.037 -16.594 -23.812 1 41.91 286 LYS A CA 1
ATOM 2159 C C . LYS A 1 286 ? 1.116 -15.633 -23.547 1 41.91 286 LYS A C 1
ATOM 2161 O O . LYS A 1 286 ? 1.312 -15.18 -22.422 1 41.91 286 LYS A O 1
ATOM 2166 N N . PRO A 1 287 ? 2.043 -15.422 -24.516 1 37.06 287 PRO A N 1
ATOM 2167 C CA . PRO A 1 287 ? 3.242 -14.602 -24.312 1 37.06 287 PRO A CA 1
ATOM 2168 C C . PRO A 1 287 ? 2.916 -13.164 -23.938 1 37.06 287 PRO A C 1
ATOM 2170 O O . PRO A 1 287 ? 1.962 -12.586 -24.469 1 37.06 287 PRO A O 1
ATOM 2173 N N . LEU A 1 288 ? 3.215 -12.867 -22.734 1 42.78 288 LEU A N 1
ATOM 2174 C CA . LEU A 1 288 ? 3.193 -11.438 -22.453 1 42.78 288 LEU A CA 1
ATOM 2175 C C . LEU A 1 288 ? 3.898 -10.656 -23.547 1 42.78 288 LEU A C 1
ATOM 2177 O O . LEU A 1 288 ? 4.984 -11.039 -24 1 42.78 288 LEU A O 1
ATOM 2181 N N . LYS A 1 289 ? 3.092 -9.82 -24.406 1 48.28 289 LYS A N 1
ATOM 2182 C CA . LYS A 1 289 ? 3.762 -8.992 -25.406 1 48.28 289 LYS A CA 1
ATOM 2183 C C . LYS A 1 289 ? 4.691 -7.98 -24.734 1 48.28 289 LYS A C 1
ATOM 2185 O O . LYS A 1 289 ? 4.371 -7.434 -23.672 1 48.28 289 LYS A O 1
ATOM 2190 N N . PRO A 1 290 ? 6 -7.887 -25.188 1 40.59 290 PRO A N 1
ATOM 2191 C CA . PRO A 1 290 ? 6.844 -6.82 -24.656 1 40.59 290 PRO A CA 1
ATOM 2192 C C . PRO A 1 290 ? 6.246 -5.43 -24.859 1 40.59 290 PRO A C 1
ATOM 2194 O O . PRO A 1 290 ? 5.52 -5.207 -25.844 1 40.59 290 PRO A O 1
ATOM 2197 N N . ALA A 1 291 ? 6.219 -4.691 -23.953 1 40.12 291 ALA A N 1
ATOM 2198 C CA . ALA A 1 291 ? 5.758 -3.316 -24.109 1 40.12 291 ALA A CA 1
ATOM 2199 C C . ALA A 1 291 ? 6.527 -2.604 -25.219 1 40.12 291 ALA A C 1
ATOM 2201 O O . ALA A 1 291 ? 7.758 -2.664 -25.266 1 40.12 291 ALA A O 1
ATOM 2202 N N . ARG A 1 292 ? 5.969 -2.396 -26.422 1 31.39 292 ARG A N 1
ATOM 2203 C CA . ARG A 1 292 ? 6.609 -1.536 -27.406 1 31.39 292 ARG A CA 1
ATOM 2204 C C . ARG A 1 292 ? 7.262 -0.328 -26.75 1 31.39 292 ARG A C 1
ATOM 2206 O O . ARG A 1 292 ? 6.84 0.102 -25.672 1 31.39 292 ARG A O 1
ATOM 2213 N N . ARG A 1 293 ? 8.539 0.139 -27.359 1 32.56 293 ARG A N 1
ATOM 2214 C CA . ARG A 1 293 ? 9.383 1.257 -26.953 1 32.56 293 ARG A CA 1
ATOM 2215 C C . ARG A 1 293 ? 8.578 2.547 -26.859 1 32.56 293 ARG A C 1
ATOM 2217 O O . ARG A 1 293 ? 9.148 3.639 -26.781 1 32.56 293 ARG A O 1
ATOM 2224 N N . GLY A 1 294 ? 7.336 2.586 -27.266 1 27.66 294 GLY A N 1
ATOM 2225 C CA . GLY A 1 294 ? 6.926 3.98 -27.312 1 27.66 294 GLY A CA 1
ATOM 2226 C C . GLY A 1 294 ? 6.965 4.668 -25.969 1 27.66 294 GLY A C 1
ATOM 2227 O O . GLY A 1 294 ? 6.52 4.102 -24.969 1 27.66 294 GLY A O 1
ATOM 2228 N N . LEU A 1 295 ? 7.992 5.457 -25.844 1 26.02 295 LEU A N 1
ATOM 2229 C CA . LEU A 1 295 ? 8.133 6.492 -24.812 1 26.02 295 LEU A CA 1
ATOM 2230 C C . LEU A 1 295 ? 6.84 7.293 -24.672 1 26.02 295 LEU A C 1
ATOM 2232 O O . LEU A 1 295 ? 6.5 8.094 -25.547 1 26.02 295 LEU A O 1
ATOM 2236 N N . ARG A 1 296 ? 5.703 6.832 -24.562 1 28.36 296 ARG A N 1
ATOM 2237 C CA . ARG A 1 296 ? 4.793 7.957 -24.391 1 28.36 296 ARG A CA 1
ATOM 2238 C C . ARG A 1 296 ? 5.242 8.859 -23.234 1 28.36 296 ARG A C 1
ATOM 2240 O O . ARG A 1 296 ? 5.355 8.406 -22.094 1 28.36 296 ARG A O 1
ATOM 2247 N N . ARG A 1 297 ? 6.086 9.828 -23.625 1 26 297 ARG A N 1
ATOM 2248 C CA . ARG A 1 297 ? 6.371 11.031 -22.859 1 26 297 ARG A CA 1
ATOM 2249 C C . ARG A 1 297 ? 5.102 11.594 -22.219 1 26 297 ARG A C 1
ATOM 2251 O O . ARG A 1 297 ? 4.121 11.867 -22.922 1 26 297 ARG A O 1
ATOM 2258 N N . PHE A 1 298 ? 4.664 11.18 -21.156 1 25.64 298 PHE A N 1
ATOM 2259 C CA . PHE A 1 298 ? 3.709 12.07 -20.516 1 25.64 298 PHE A CA 1
ATOM 2260 C C . PHE A 1 298 ? 4.289 13.477 -20.375 1 25.64 298 PHE A C 1
ATOM 2262 O O . PHE A 1 298 ? 5.082 13.734 -19.453 1 25.64 298 PHE A O 1
ATOM 2269 N N . THR A 1 299 ? 4.797 14.133 -21.453 1 26.75 299 THR A N 1
ATOM 2270 C CA . THR A 1 299 ? 5.223 15.523 -21.516 1 26.75 299 THR A CA 1
ATOM 2271 C C . THR A 1 299 ? 4.102 16.453 -21.047 1 26.75 299 THR A C 1
ATOM 2273 O O . THR A 1 299 ? 2.963 16.344 -21.5 1 26.75 299 THR A O 1
ATOM 2276 N N . ARG A 1 300 ? 4.082 16.859 -19.797 1 27.86 300 ARG A N 1
ATOM 2277 C CA . ARG A 1 300 ? 3.332 18.062 -19.438 1 27.86 300 ARG A CA 1
ATOM 2278 C C . ARG A 1 300 ? 3.674 19.219 -20.359 1 27.86 300 ARG A C 1
ATOM 2280 O O . ARG A 1 300 ? 4.844 19.594 -20.5 1 27.86 300 ARG A O 1
ATOM 2287 N N . ARG A 1 301 ? 2.877 19.531 -21.484 1 27.92 301 ARG A N 1
ATOM 2288 C CA . ARG A 1 301 ? 2.912 20.719 -22.328 1 27.92 301 ARG A CA 1
ATOM 2289 C C . ARG A 1 301 ? 2.91 21.984 -21.469 1 27.92 301 ARG A C 1
ATOM 2291 O O . ARG A 1 301 ? 2.012 22.203 -20.656 1 27.92 301 ARG A O 1
ATOM 2298 N N . ALA A 1 302 ? 4.074 22.641 -21.266 1 30.78 302 ALA A N 1
ATOM 2299 C CA . ALA A 1 302 ? 4.215 24.031 -20.828 1 30.78 302 ALA A CA 1
ATOM 2300 C C . ALA A 1 302 ? 3.385 24.969 -21.688 1 30.78 302 ALA A C 1
ATOM 2302 O O . ALA A 1 302 ? 3.545 25 -22.906 1 30.78 302 ALA A O 1
ATOM 2303 N N . GLY A 1 303 ? 2.051 25.203 -21.359 1 24.56 303 GLY A N 1
ATOM 2304 C CA . GLY A 1 303 ? 1.226 26.172 -22.062 1 24.56 303 GLY A CA 1
ATOM 2305 C C . GLY A 1 303 ? 1.966 27.453 -22.406 1 24.56 303 GLY A C 1
ATOM 2306 O O . GLY A 1 303 ? 2.775 27.938 -21.609 1 24.56 303 GLY A O 1
ATOM 2307 N N . ARG A 1 304 ? 2.23 27.828 -23.719 1 27.95 304 ARG A N 1
ATOM 2308 C CA . ARG A 1 304 ? 2.764 28.984 -24.438 1 27.95 304 ARG A CA 1
ATOM 2309 C C . ARG A 1 304 ? 2.154 30.281 -23.938 1 27.95 304 ARG A C 1
ATOM 2311 O O . ARG A 1 304 ? 0.94 30.375 -23.734 1 27.95 304 ARG A O 1
ATOM 2318 N N . ALA A 1 305 ? 3.09 31.188 -23.547 1 32.12 305 ALA A N 1
ATOM 2319 C CA . ALA A 1 305 ? 2.926 32.594 -23.219 1 32.12 305 ALA A CA 1
ATOM 2320 C C . ALA A 1 305 ? 2.193 33.344 -24.328 1 32.12 305 ALA A C 1
ATOM 2322 O O . ALA A 1 305 ? 2.434 33.094 -25.516 1 32.12 305 ALA A O 1
ATOM 2323 N N . PRO A 1 306 ? 0.992 34 -24.156 1 31.41 306 PRO A N 1
ATOM 2324 C CA . PRO A 1 306 ? 0.264 34.812 -25.125 1 31.41 306 PRO A CA 1
ATOM 2325 C C . PRO A 1 306 ? 1.153 35.875 -25.797 1 31.41 306 PRO A C 1
ATOM 2327 O O . PRO A 1 306 ? 2.014 36.469 -25.141 1 31.41 306 PRO A O 1
ATOM 2330 N N . GLY A 1 307 ? 1.76 35.656 -26.969 1 26.31 307 GLY A N 1
ATOM 2331 C CA . GLY A 1 307 ? 2.479 36.594 -27.844 1 26.31 307 GLY A CA 1
ATOM 2332 C C . GLY A 1 307 ? 1.803 37.938 -27.969 1 26.31 307 GLY A C 1
ATOM 2333 O O . GLY A 1 307 ? 0.586 38.031 -27.812 1 26.31 307 GLY A O 1
ATOM 2334 N N . GLN A 1 308 ? 2.604 39.062 -27.828 1 30.86 308 GLN A N 1
ATOM 2335 C CA . GLN A 1 308 ? 2.527 40.5 -28 1 30.86 308 GLN A CA 1
ATOM 2336 C C . GLN A 1 308 ? 1.997 40.875 -29.391 1 30.86 308 GLN A C 1
ATOM 2338 O O . GLN A 1 308 ? 2.52 40.375 -30.391 1 30.86 308 GLN A O 1
ATOM 2343 N N . SER A 1 309 ? 0.707 41.062 -29.625 1 29.16 309 SER A N 1
ATOM 2344 C CA . SER A 1 309 ? 0.24 41.75 -30.828 1 29.16 309 SER A CA 1
ATOM 2345 C C . SER A 1 309 ? 1.037 43.031 -31.094 1 29.16 309 SER A C 1
ATOM 2347 O O . SER A 1 309 ? 1.284 43.812 -30.172 1 29.16 309 SER A O 1
ATOM 2349 N N . SER A 1 310 ? 1.713 43.156 -32.25 1 24 310 SER A N 1
ATOM 2350 C CA . SER A 1 310 ? 1.905 44.469 -32.875 1 24 310 SER A CA 1
ATOM 2351 C C . SER A 1 310 ? 0.571 45.125 -33.188 1 24 310 SER A C 1
ATOM 2353 O O . SER A 1 310 ? -0.403 44.469 -33.531 1 24 310 SER A O 1
ATOM 2355 N N . MET B 1 1 ? 71.188 -3.621 18.891 1 29.97 1 MET B N 1
ATOM 2356 C CA . MET B 1 1 ? 69.938 -3.67 19.578 1 29.97 1 MET B CA 1
ATOM 2357 C C . MET B 1 1 ? 68.812 -3.018 18.734 1 29.97 1 MET B C 1
ATOM 2359 O O . MET B 1 1 ? 68.812 -1.798 18.562 1 29.97 1 MET B O 1
ATOM 2363 N N . THR B 1 2 ? 68.438 -3.645 17.594 1 36.78 2 THR B N 1
ATOM 2364 C CA . THR B 1 2 ? 67.562 -3.326 16.5 1 36.78 2 THR B CA 1
ATOM 2365 C C . THR B 1 2 ? 66.125 -3.184 17 1 36.78 2 THR B C 1
ATOM 2367 O O . THR B 1 2 ? 65.562 -4.113 17.609 1 36.78 2 THR B O 1
ATOM 2370 N N . HIS B 1 3 ? 65.75 -1.989 17.516 1 35.44 3 HIS B N 1
ATOM 2371 C CA . HIS B 1 3 ? 64.438 -1.58 17.984 1 35.44 3 HIS B CA 1
ATOM 2372 C C . HIS B 1 3 ? 63.344 -1.933 16.969 1 35.44 3 HIS B C 1
ATOM 2374 O O . HIS B 1 3 ? 63.406 -1.496 15.82 1 35.44 3 HIS B O 1
ATOM 2380 N N . SER B 1 4 ? 62.875 -3.199 17.047 1 38.91 4 SER B N 1
ATOM 2381 C CA . SER B 1 4 ? 61.781 -3.713 16.234 1 38.91 4 SER B CA 1
ATOM 2382 C C . SER B 1 4 ? 60.562 -2.799 16.312 1 38.91 4 SER B C 1
ATOM 2384 O O . SER B 1 4 ? 60.125 -2.42 17.391 1 38.91 4 SER B O 1
ATOM 2386 N N . LEU B 1 5 ? 60.375 -1.921 15.289 1 41.47 5 LEU B N 1
ATOM 2387 C CA . LEU B 1 5 ? 59.25 -1.04 15.109 1 41.47 5 LEU B CA 1
ATOM 2388 C C . LEU B 1 5 ? 57.938 -1.794 15.352 1 41.47 5 LEU B C 1
ATOM 2390 O O . LEU B 1 5 ? 57.75 -2.883 14.805 1 41.47 5 LEU B O 1
ATOM 2394 N N . THR B 1 6 ? 57.344 -1.668 16.578 1 40.53 6 THR B N 1
ATOM 2395 C CA . THR B 1 6 ? 56.031 -2.168 16.969 1 40.53 6 THR B CA 1
ATOM 2396 C C . THR B 1 6 ? 55 -1.889 15.891 1 40.53 6 THR B C 1
ATOM 2398 O O . THR B 1 6 ? 54.938 -0.785 15.336 1 40.53 6 THR B O 1
ATOM 2401 N N . PRO B 1 7 ? 54.531 -2.943 15.172 1 36.41 7 PRO B N 1
ATOM 2402 C CA . PRO B 1 7 ? 53.531 -2.766 14.133 1 36.41 7 PRO B CA 1
ATOM 2403 C C . PRO B 1 7 ? 52.375 -1.857 14.57 1 36.41 7 PRO B C 1
ATOM 2405 O O . PRO B 1 7 ? 52 -1.856 15.742 1 36.41 7 PRO B O 1
ATOM 2408 N N . ARG B 1 8 ? 52.219 -0.709 13.953 1 37.91 8 ARG B N 1
ATOM 2409 C CA . ARG B 1 8 ? 51.094 0.208 14.109 1 37.91 8 ARG B CA 1
ATOM 2410 C C . ARG B 1 8 ? 49.75 -0.552 14.188 1 37.91 8 ARG B C 1
ATOM 2412 O O . ARG B 1 8 ? 49.531 -1.468 13.398 1 37.91 8 ARG B O 1
ATOM 2419 N N . ASP B 1 9 ? 49.156 -0.59 15.406 1 36.97 9 ASP B N 1
ATOM 2420 C CA . ASP B 1 9 ? 47.844 -1.138 15.68 1 36.97 9 ASP B CA 1
ATOM 2421 C C . ASP B 1 9 ? 46.844 -0.749 14.594 1 36.97 9 ASP B C 1
ATOM 2423 O O . ASP B 1 9 ? 46.5 0.428 14.445 1 36.97 9 ASP B O 1
ATOM 2427 N N . GLU B 1 10 ? 46.969 -1.247 13.375 1 41.56 10 GLU B N 1
ATOM 2428 C CA . GLU B 1 10 ? 45.969 -1.168 12.328 1 41.56 10 GLU B CA 1
ATOM 2429 C C . GLU B 1 10 ? 44.562 -1.409 12.906 1 41.56 10 GLU B C 1
ATOM 2431 O O . GLU B 1 10 ? 43.656 -1.782 12.172 1 41.56 10 GLU B O 1
ATOM 2436 N N . GLY B 1 11 ? 44.438 -1.487 14.25 1 35.53 11 GLY B N 1
ATOM 2437 C CA . GLY B 1 11 ? 43.188 -1.856 14.883 1 35.53 11 GLY B CA 1
ATOM 2438 C C . GLY B 1 11 ? 42.031 -0.981 14.453 1 35.53 11 GLY B C 1
ATOM 2439 O O . GLY B 1 11 ? 40.875 -1.384 14.562 1 35.53 11 GLY B O 1
ATOM 2440 N N . ASN B 1 12 ? 42.188 0.278 14.727 1 34.16 12 ASN B N 1
ATOM 2441 C CA . ASN B 1 12 ? 40.938 1.025 14.789 1 34.16 12 ASN B CA 1
ATOM 2442 C C . ASN B 1 12 ? 40.375 1.273 13.406 1 34.16 12 ASN B C 1
ATOM 2444 O O . ASN B 1 12 ? 40.438 2.389 12.883 1 34.16 12 ASN B O 1
ATOM 2448 N N . LEU B 1 13 ? 40.719 0.462 12.391 1 39.03 13 LEU B N 1
ATOM 2449 C CA . LEU B 1 13 ? 39.906 0.786 11.219 1 39.03 13 LEU B CA 1
ATOM 2450 C C . LEU B 1 13 ? 38.438 0.981 11.594 1 39.03 13 LEU B C 1
ATOM 2452 O O . LEU B 1 13 ? 37.906 0.234 12.414 1 39.03 13 LEU B O 1
ATOM 2456 N N . PRO B 1 14 ? 37.938 2.178 11.5 1 37.28 14 PRO B N 1
ATOM 2457 C CA . PRO B 1 14 ? 36.531 2.312 11.805 1 37.28 14 PRO B CA 1
ATOM 2458 C C . PRO B 1 14 ? 35.688 1.14 11.289 1 37.28 14 PRO B C 1
ATOM 2460 O O . PRO B 1 14 ? 36.062 0.529 10.273 1 37.28 14 PRO B O 1
ATOM 2463 N N . ALA B 1 15 ? 35.219 0.286 12.117 1 38.81 15 ALA B N 1
ATOM 2464 C CA . ALA B 1 15 ? 34.25 -0.727 11.719 1 38.81 15 ALA B CA 1
ATOM 2465 C C . ALA B 1 15 ? 33.438 -0.267 10.516 1 38.81 15 ALA B C 1
ATOM 2467 O O . ALA B 1 15 ? 33.094 0.915 10.398 1 38.81 15 ALA B O 1
ATOM 2468 N N . PRO B 1 16 ? 33.406 -0.886 9.438 1 39.47 16 PRO B N 1
ATOM 2469 C CA . PRO B 1 16 ? 32.562 -0.483 8.305 1 39.47 16 PRO B CA 1
ATOM 2470 C C . PRO B 1 16 ? 31.203 0.045 8.734 1 39.47 16 PRO B C 1
ATOM 2472 O O . PRO B 1 16 ? 30.594 -0.497 9.664 1 39.47 16 PRO B O 1
ATOM 2475 N N . ALA B 1 17 ? 30.906 1.331 8.75 1 42.12 17 ALA B N 1
ATOM 2476 C CA . ALA B 1 17 ? 29.703 2.072 9.141 1 42.12 17 ALA B CA 1
ATOM 2477 C C . ALA B 1 17 ? 28.438 1.291 8.789 1 42.12 17 ALA B C 1
ATOM 2479 O O . ALA B 1 17 ? 28.312 0.756 7.684 1 42.12 17 ALA B O 1
ATOM 2480 N N . ALA B 1 18 ? 27.875 0.58 9.711 1 49.94 18 ALA B N 1
ATOM 2481 C CA . ALA B 1 18 ? 26.594 -0.077 9.539 1 49.94 18 ALA B CA 1
ATOM 2482 C C . ALA B 1 18 ? 25.703 0.707 8.586 1 49.94 18 ALA B C 1
ATOM 2484 O O . ALA B 1 18 ? 25.766 1.938 8.531 1 49.94 18 ALA B O 1
ATOM 2485 N N . PRO B 1 19 ? 25.312 0.045 7.434 1 57.66 19 PRO B N 1
ATOM 2486 C CA . PRO B 1 19 ? 24.453 0.766 6.496 1 57.66 19 PRO B CA 1
ATOM 2487 C C . PRO B 1 19 ? 23.375 1.591 7.199 1 57.66 19 PRO B C 1
ATOM 2489 O O . PRO B 1 19 ? 22.906 1.211 8.273 1 57.66 19 PRO B O 1
ATOM 2492 N N . PRO B 1 20 ? 23.281 2.834 6.82 1 70.12 20 PRO B N 1
ATOM 2493 C CA . PRO B 1 20 ? 22.328 3.74 7.441 1 70.12 20 PRO B CA 1
ATOM 2494 C C . PRO B 1 20 ? 20.922 3.145 7.516 1 70.12 20 PRO B C 1
ATOM 2496 O O . PRO B 1 20 ? 20.5 2.418 6.609 1 70.12 20 PRO B O 1
ATOM 2499 N N . LEU B 1 21 ? 20.375 3.088 8.688 1 85.88 21 LEU B N 1
ATOM 2500 C CA . LEU B 1 21 ? 19.031 2.629 8.977 1 85.88 21 LEU B CA 1
ATOM 2501 C C . LEU B 1 21 ? 17.984 3.523 8.305 1 85.88 21 LEU B C 1
ATOM 2503 O O . LEU B 1 21 ? 17.969 4.734 8.539 1 85.88 21 LEU B O 1
ATOM 2507 N N . ILE B 1 22 ? 17.281 2.969 7.371 1 91.06 22 ILE B N 1
ATOM 2508 C CA . ILE B 1 22 ? 16.188 3.721 6.75 1 91.06 22 ILE B CA 1
ATOM 2509 C C . ILE B 1 22 ? 15.094 3.986 7.777 1 91.06 22 ILE B C 1
ATOM 2511 O O . ILE B 1 22 ? 14.703 3.084 8.516 1 91.06 22 ILE B O 1
ATOM 2515 N N . ARG B 1 23 ? 14.664 5.242 7.832 1 93.25 23 ARG B N 1
ATOM 2516 C CA . ARG B 1 23 ? 13.641 5.656 8.797 1 93.25 23 ARG B CA 1
ATOM 2517 C C . ARG B 1 23 ? 12.359 6.078 8.086 1 93.25 23 ARG B C 1
ATOM 2519 O O . ARG B 1 23 ? 12.391 6.93 7.191 1 93.25 23 ARG B O 1
ATOM 2526 N N . LEU B 1 24 ? 11.234 5.453 8.539 1 95.12 24 LEU B N 1
ATOM 2527 C CA . LEU B 1 24 ? 9.953 5.695 7.891 1 95.12 24 LEU B CA 1
ATOM 2528 C C . LEU B 1 24 ? 8.992 6.414 8.828 1 95.12 24 LEU B C 1
ATOM 2530 O O . LEU B 1 24 ? 9.039 6.203 10.047 1 95.12 24 LEU B O 1
ATOM 2534 N N . ASP B 1 25 ? 8.18 7.297 8.273 1 96.06 25 ASP B N 1
ATOM 2535 C CA . ASP B 1 25 ? 7.012 7.824 8.969 1 96.06 25 ASP B CA 1
ATOM 2536 C C . ASP B 1 25 ? 5.766 7 8.648 1 96.06 25 ASP B C 1
ATOM 2538 O O . ASP B 1 25 ? 5.457 6.766 7.48 1 96.06 25 ASP B O 1
ATOM 2542 N N . ALA B 1 26 ? 5.109 6.562 9.648 1 97.44 26 ALA B N 1
ATOM 2543 C CA . ALA B 1 26 ? 3.863 5.812 9.508 1 97.44 26 ALA B CA 1
ATOM 2544 C C . ALA B 1 26 ? 2.738 6.453 10.312 1 97.44 26 ALA B C 1
ATOM 2546 O O . ALA B 1 26 ? 2.949 6.895 11.445 1 97.44 26 ALA B O 1
ATOM 2547 N N . TYR B 1 27 ? 1.565 6.555 9.742 1 98.25 27 TYR B N 1
ATOM 2548 C CA . TYR B 1 27 ? 0.438 7.258 10.344 1 98.25 27 TYR B CA 1
ATOM 2549 C C . TYR B 1 27 ? -0.865 6.504 10.102 1 98.25 27 TYR B C 1
ATOM 2551 O O . TYR B 1 27 ? -1.13 6.047 8.992 1 98.25 27 TYR B O 1
ATOM 2559 N N . VAL B 1 28 ? -1.605 6.277 11.117 1 98.31 28 VAL B N 1
ATOM 2560 C CA . VAL B 1 28 ? -2.959 5.738 11.047 1 98.31 28 VAL B CA 1
ATOM 2561 C C . VAL B 1 28 ? -3.967 6.809 11.461 1 98.31 28 VAL B C 1
ATOM 2563 O O . VAL B 1 28 ? -3.977 7.242 12.617 1 98.31 28 VAL B O 1
ATOM 2566 N N . ALA B 1 29 ? -4.758 7.199 10.492 1 98.19 29 ALA B N 1
ATOM 2567 C CA . ALA B 1 29 ? -5.773 8.219 10.766 1 98.19 29 ALA B CA 1
ATOM 2568 C C . ALA B 1 29 ? -6.902 7.652 11.617 1 98.19 29 ALA B C 1
ATOM 2570 O O . ALA B 1 29 ? -6.984 6.441 11.836 1 98.19 29 ALA B O 1
ATOM 2571 N N . GLU B 1 30 ? -7.73 8.5 12.094 1 96.06 30 GLU B N 1
ATOM 2572 C CA . GLU B 1 30 ? -8.852 8.094 12.93 1 96.06 30 GLU B CA 1
ATOM 2573 C C . GLU B 1 30 ? -9.812 7.184 12.164 1 96.06 30 GLU B C 1
ATOM 2575 O O . GLU B 1 30 ? -10.422 6.285 12.75 1 96.06 30 GLU B O 1
ATOM 2580 N N . ASP B 1 31 ? -9.93 7.398 10.859 1 95.75 31 ASP B N 1
ATOM 2581 C CA . ASP B 1 31 ? -10.867 6.609 10.07 1 95.75 31 ASP B CA 1
ATOM 2582 C C . ASP B 1 31 ? -10.227 5.312 9.586 1 95.75 31 ASP B C 1
ATOM 2584 O O . ASP B 1 31 ? -10.828 4.562 8.812 1 95.75 31 ASP B O 1
ATOM 2588 N N . GLY B 1 32 ? -9.016 5.098 9.945 1 96 32 GLY B N 1
ATOM 2589 C CA . GLY B 1 32 ? -8.352 3.846 9.625 1 96 32 GLY B CA 1
ATOM 2590 C C . GLY B 1 32 ? -7.441 3.945 8.414 1 96 32 GLY B C 1
ATOM 2591 O O . GLY B 1 32 ? -6.715 3.002 8.102 1 96 32 GLY B O 1
ATOM 2592 N N . SER B 1 33 ? -7.453 5.059 7.684 1 97.5 33 SER B N 1
ATOM 2593 C CA . SER B 1 33 ? -6.543 5.238 6.555 1 97.5 33 SER B CA 1
ATOM 2594 C C . SER B 1 33 ? -5.09 5.191 7.008 1 97.5 33 SER B C 1
ATOM 2596 O O . SER B 1 33 ? -4.754 5.668 8.094 1 97.5 33 SER B O 1
ATOM 2598 N N . THR B 1 34 ? -4.277 4.613 6.184 1 97.81 34 THR B N 1
ATOM 2599 C CA . THR B 1 34 ? -2.879 4.449 6.559 1 97.81 34 THR B CA 1
ATOM 2600 C C . THR B 1 34 ? -1.968 5.195 5.594 1 97.81 34 THR B C 1
ATOM 2602 O O . THR B 1 34 ? -2.217 5.219 4.387 1 97.81 34 THR B O 1
ATOM 2605 N N . VAL B 1 35 ? -0.988 5.859 6.164 1 97.88 35 VAL B N 1
ATOM 2606 C CA . VAL B 1 35 ? 0.017 6.586 5.395 1 97.88 35 VAL B CA 1
ATOM 2607 C C . VAL B 1 35 ? 1.412 6.086 5.766 1 97.88 35 VAL B C 1
ATOM 2609 O O . VAL B 1 35 ? 1.739 5.965 6.949 1 97.88 35 VAL B O 1
ATOM 2612 N N . VAL B 1 36 ? 2.205 5.734 4.773 1 96.69 36 VAL B N 1
ATOM 2613 C CA . VAL B 1 36 ? 3.609 5.41 4.992 1 96.69 36 VAL B CA 1
ATOM 2614 C C . VAL B 1 36 ? 4.492 6.309 4.133 1 96.69 36 VAL B C 1
ATOM 2616 O O . VAL B 1 36 ? 4.359 6.336 2.908 1 96.69 36 VAL B O 1
ATOM 2619 N N . ASN B 1 37 ? 5.336 7.07 4.793 1 93.88 37 ASN B N 1
ATOM 2620 C CA . ASN B 1 37 ? 6.258 7.992 4.137 1 93.88 37 ASN B CA 1
ATOM 2621 C C . ASN B 1 37 ? 5.551 8.836 3.082 1 93.88 37 ASN B C 1
ATOM 2623 O O . ASN B 1 37 ? 5.988 8.891 1.932 1 93.88 37 ASN B O 1
ATOM 2627 N N . GLY B 1 38 ? 4.465 9.453 3.512 1 95.25 38 GLY B N 1
ATOM 2628 C CA . GLY B 1 38 ? 3.787 10.414 2.66 1 95.25 38 GLY B CA 1
ATOM 2629 C C . GLY B 1 38 ? 2.955 9.766 1.57 1 95.25 38 GLY B C 1
ATOM 2630 O O . GLY B 1 38 ? 2.555 10.43 0.609 1 95.25 38 GLY B O 1
ATOM 2631 N N . HIS B 1 39 ? 2.721 8.508 1.621 1 95.94 39 HIS B N 1
ATOM 2632 C CA . HIS B 1 39 ? 1.897 7.805 0.643 1 95.94 39 HIS B CA 1
ATOM 2633 C C . HIS B 1 39 ? 0.694 7.145 1.309 1 95.94 39 HIS B C 1
ATOM 2635 O O . HIS B 1 39 ? 0.849 6.379 2.26 1 95.94 39 HIS B O 1
ATOM 2641 N N . LEU B 1 40 ? -0.437 7.504 0.83 1 97.25 40 LEU B N 1
ATOM 2642 C CA . LEU B 1 40 ? -1.643 6.812 1.274 1 97.25 40 LEU B CA 1
ATOM 2643 C C . LEU B 1 40 ? -1.73 5.422 0.66 1 97.25 40 LEU B C 1
ATOM 2645 O O . LEU B 1 40 ? -1.674 5.273 -0.563 1 97.25 40 LEU B O 1
ATOM 2649 N N . LEU B 1 41 ? -1.731 4.387 1.545 1 95.75 41 LEU B N 1
ATOM 2650 C CA . LEU B 1 41 ? -1.799 3.043 0.985 1 95.75 41 LEU B CA 1
ATOM 2651 C C . LEU B 1 41 ? -2.6 2.115 1.893 1 95.75 41 LEU B C 1
ATOM 2653 O O . LEU B 1 41 ? -2.727 2.373 3.092 1 95.75 41 LEU B O 1
ATOM 2657 N N . GLU B 1 42 ? -3.188 1.138 1.29 1 95.88 42 GLU B N 1
ATOM 2658 C CA . GLU B 1 42 ? -3.912 0.07 1.973 1 95.88 42 GLU B CA 1
ATOM 2659 C C . GLU B 1 42 ? -3.301 -1.295 1.668 1 95.88 42 GLU B C 1
ATOM 2661 O O . GLU B 1 42 ? -3.139 -1.663 0.503 1 95.88 42 GLU B O 1
ATOM 2666 N N . MET B 1 43 ? -2.932 -1.978 2.709 1 95.81 43 MET B N 1
ATOM 2667 C CA . MET B 1 43 ? -2.443 -3.344 2.547 1 95.81 43 MET B CA 1
ATOM 2668 C C . MET B 1 43 ? -3.602 -4.316 2.359 1 95.81 43 MET B C 1
ATOM 2670 O O . MET B 1 43 ? -4.645 -4.18 3.004 1 95.81 43 MET B O 1
ATOM 2674 N N . GLY B 1 44 ? -3.391 -5.289 1.488 1 93.88 44 GLY B N 1
ATOM 2675 C CA . GLY B 1 44 ? -4.422 -6.293 1.273 1 93.88 44 GLY B CA 1
ATOM 2676 C C . GLY B 1 44 ? -4.707 -7.129 2.506 1 93.88 44 GLY B C 1
ATOM 2677 O O . GLY B 1 44 ? -3.801 -7.414 3.293 1 93.88 44 GLY B O 1
ATOM 2678 N N . GLY B 1 45 ? -6.016 -7.523 2.604 1 92.31 45 GLY B N 1
ATOM 2679 C CA . GLY B 1 45 ? -6.434 -8.359 3.719 1 92.31 45 GLY B CA 1
ATOM 2680 C C . GLY B 1 45 ? -7.395 -7.656 4.66 1 92.31 45 GLY B C 1
ATOM 2681 O O . GLY B 1 45 ? -7.938 -6.602 4.328 1 92.31 45 GLY B O 1
ATOM 2682 N N . MET B 1 46 ? -7.617 -8.32 5.801 1 92.38 46 MET B N 1
ATOM 2683 C CA . MET B 1 46 ? -8.664 -7.84 6.699 1 92.38 46 MET B CA 1
ATOM 2684 C C . MET B 1 46 ? -8.078 -7.438 8.047 1 92.38 46 MET B C 1
ATOM 2686 O O . MET B 1 46 ? -8.812 -7.258 9.023 1 92.38 46 MET B O 1
ATOM 2690 N N . ARG B 1 47 ? -6.805 -7.238 8.062 1 91.25 47 ARG B N 1
ATOM 2691 C CA . ARG B 1 47 ? -6.184 -6.887 9.336 1 91.25 47 ARG B CA 1
ATOM 2692 C C . ARG B 1 47 ? -6.562 -5.473 9.758 1 91.25 47 ARG B C 1
ATOM 2694 O O . ARG B 1 47 ? -6.734 -4.594 8.914 1 91.25 47 ARG B O 1
ATOM 2701 N N . PRO B 1 48 ? -6.699 -5.289 11.094 1 94.44 48 PRO B N 1
ATOM 2702 C CA . PRO B 1 48 ? -6.953 -3.926 11.57 1 94.44 48 PRO B CA 1
ATOM 2703 C C . PRO B 1 48 ? -5.848 -2.947 11.172 1 94.44 48 PRO B C 1
ATOM 2705 O O . PRO B 1 48 ? -4.715 -3.361 10.914 1 94.44 48 PRO B O 1
ATOM 2708 N N . PRO B 1 49 ? -6.156 -1.682 11.117 1 92.75 49 PRO B N 1
ATOM 2709 C CA . PRO B 1 49 ? -5.227 -0.671 10.609 1 92.75 49 PRO B CA 1
ATOM 2710 C C . PRO B 1 49 ? -3.885 -0.678 11.336 1 92.75 49 PRO B C 1
ATOM 2712 O O . PRO B 1 49 ? -2.84 -0.465 10.719 1 92.75 49 PRO B O 1
ATOM 2715 N N . ASN B 1 50 ? -3.881 -0.913 12.633 1 90.81 50 ASN B N 1
ATOM 2716 C CA . ASN B 1 50 ? -2.639 -0.901 13.398 1 90.81 50 ASN B CA 1
ATOM 2717 C C . ASN B 1 50 ? -1.727 -2.059 13 1 90.81 50 ASN B C 1
ATOM 2719 O O . ASN B 1 50 ? -0.502 -1.948 13.094 1 90.81 50 ASN B O 1
ATOM 2723 N N . GLU B 1 51 ? -2.281 -3.162 12.602 1 92.5 51 GLU B N 1
ATOM 2724 C CA . GLU B 1 51 ? -1.494 -4.281 12.094 1 92.5 51 GLU B CA 1
ATOM 2725 C C . GLU B 1 51 ? -1.113 -4.074 10.633 1 92.5 51 GLU B C 1
ATOM 2727 O O . GLU B 1 51 ? -0.002 -4.414 10.219 1 92.5 51 GLU B O 1
ATOM 2732 N N . ALA B 1 52 ? -2.066 -3.512 9.906 1 93.62 52 ALA B N 1
ATOM 2733 C CA . ALA B 1 52 ? -1.819 -3.264 8.492 1 93.62 52 ALA B CA 1
ATOM 2734 C C . ALA B 1 52 ? -0.663 -2.287 8.297 1 93.62 52 ALA B C 1
ATOM 2736 O O . ALA B 1 52 ? 0.136 -2.436 7.367 1 93.62 52 ALA B O 1
ATOM 2737 N N . ILE B 1 53 ? -0.579 -1.311 9.18 1 94.81 53 ILE B N 1
ATOM 2738 C CA . ILE B 1 53 ? 0.484 -0.317 9.062 1 94.81 53 ILE B CA 1
ATOM 2739 C C . ILE B 1 53 ? 1.835 -0.976 9.328 1 94.81 53 ILE B C 1
ATOM 2741 O O . ILE B 1 53 ? 2.842 -0.613 8.719 1 94.81 53 ILE B O 1
ATOM 2745 N N . LEU B 1 54 ? 1.932 -1.966 10.195 1 94.75 54 LEU B N 1
ATOM 2746 C CA . LEU B 1 54 ? 3.164 -2.697 10.461 1 94.75 54 LEU B CA 1
ATOM 2747 C C . LEU B 1 54 ? 3.541 -3.58 9.281 1 94.75 54 LEU B C 1
ATOM 2749 O O . LEU B 1 54 ? 4.723 -3.721 8.953 1 94.75 54 LEU B O 1
ATOM 2753 N N . ASP B 1 55 ? 2.543 -4.16 8.703 1 94.06 55 ASP B N 1
ATOM 2754 C CA . ASP B 1 55 ? 2.787 -4.938 7.492 1 94.06 55 ASP B CA 1
ATOM 2755 C C . ASP B 1 55 ? 3.391 -4.066 6.395 1 94.06 55 ASP B C 1
ATOM 2757 O O . ASP B 1 55 ? 4.273 -4.508 5.656 1 94.06 55 ASP B O 1
ATOM 2761 N N . ALA B 1 56 ? 2.887 -2.834 6.293 1 96.5 56 ALA B N 1
ATOM 2762 C CA . ALA B 1 56 ? 3.404 -1.904 5.293 1 96.5 56 ALA B CA 1
ATOM 2763 C C . ALA B 1 56 ? 4.863 -1.556 5.574 1 96.5 56 ALA B C 1
ATOM 2765 O O . ALA B 1 56 ? 5.688 -1.516 4.656 1 96.5 56 ALA B O 1
ATOM 2766 N N . VAL B 1 57 ? 5.156 -1.33 6.809 1 96.19 57 VAL B N 1
ATOM 2767 C CA . VAL B 1 57 ? 6.531 -1.023 7.188 1 96.19 57 VAL B CA 1
ATOM 2768 C C . VAL B 1 57 ? 7.418 -2.24 6.934 1 96.19 57 VAL B C 1
ATOM 2770 O O . VAL B 1 57 ? 8.523 -2.111 6.398 1 96.19 57 VAL B O 1
ATOM 2773 N N . ALA B 1 58 ? 6.969 -3.412 7.277 1 94.88 58 ALA B N 1
ATOM 2774 C CA . ALA B 1 58 ? 7.715 -4.652 7.082 1 94.88 58 ALA B CA 1
ATOM 2775 C C . ALA B 1 58 ? 7.984 -4.902 5.602 1 94.88 58 ALA B C 1
ATOM 2777 O O . ALA B 1 58 ? 9.008 -5.488 5.242 1 94.88 58 ALA B O 1
ATOM 2778 N N . MET B 1 59 ? 7.023 -4.52 4.781 1 94.56 59 MET B N 1
ATOM 2779 C CA . MET B 1 59 ? 7.219 -4.637 3.34 1 94.56 59 MET B CA 1
ATOM 2780 C C . MET B 1 59 ? 8.508 -3.949 2.906 1 94.56 59 MET B C 1
ATOM 2782 O O . MET B 1 59 ? 9.258 -4.48 2.082 1 94.56 59 MET B O 1
ATOM 2786 N N . PHE B 1 60 ? 8.828 -2.805 3.482 1 93.88 60 PHE B N 1
ATOM 2787 C CA . PHE B 1 60 ? 10.062 -2.1 3.16 1 93.88 60 PHE B CA 1
ATOM 2788 C C . PHE B 1 60 ? 11.273 -2.857 3.691 1 93.88 60 PHE B C 1
ATOM 2790 O O . PHE B 1 60 ? 12.281 -3.006 2.99 1 93.88 60 PHE B O 1
ATOM 2797 N N . ALA B 1 61 ? 11.156 -3.33 4.91 1 94.12 61 ALA B N 1
ATOM 2798 C CA . ALA B 1 61 ? 12.25 -4.098 5.492 1 94.12 61 ALA B CA 1
ATOM 2799 C C . ALA B 1 61 ? 12.57 -5.332 4.652 1 94.12 61 ALA B C 1
ATOM 2801 O O . ALA B 1 61 ? 13.734 -5.637 4.402 1 94.12 61 ALA B O 1
ATOM 2802 N N . ARG B 1 62 ? 11.531 -6.008 4.211 1 91 62 ARG B N 1
ATOM 2803 C CA . ARG B 1 62 ? 11.695 -7.199 3.387 1 91 62 ARG B CA 1
ATOM 2804 C C . ARG B 1 62 ? 12.367 -6.859 2.057 1 91 62 ARG B C 1
ATOM 2806 O O . ARG B 1 62 ? 13.273 -7.562 1.613 1 91 62 ARG B O 1
ATOM 2813 N N . THR B 1 63 ? 11.906 -5.805 1.454 1 89.44 63 THR B N 1
ATOM 2814 C CA . THR B 1 63 ? 12.445 -5.379 0.168 1 89.44 63 THR B CA 1
ATOM 2815 C C . THR B 1 63 ? 13.922 -5.02 0.292 1 89.44 63 THR B C 1
ATOM 2817 O O . THR B 1 63 ? 14.727 -5.359 -0.582 1 89.44 63 THR B O 1
ATOM 2820 N N . LEU B 1 64 ? 14.289 -4.453 1.41 1 88.62 64 LEU B N 1
ATOM 2821 C CA . LEU B 1 64 ? 15.656 -4 1.63 1 88.62 64 LEU B CA 1
ATOM 2822 C C . LEU B 1 64 ? 16.531 -5.141 2.137 1 88.62 64 LEU B C 1
ATOM 2824 O O . LEU B 1 64 ? 17.766 -5.055 2.086 1 88.62 64 LEU B O 1
ATOM 2828 N N . GLY B 1 65 ? 15.891 -6.156 2.646 1 88 65 GLY B N 1
ATOM 2829 C CA . GLY B 1 65 ? 16.641 -7.227 3.287 1 88 65 GLY B CA 1
ATOM 2830 C C . GLY B 1 65 ? 17.328 -6.793 4.566 1 88 65 GLY B C 1
ATOM 2831 O O . GLY B 1 65 ? 18.359 -7.355 4.945 1 88 65 GLY B O 1
ATOM 2832 N N . ALA B 1 66 ? 16.938 -5.715 5.148 1 91.12 66 ALA B N 1
ATOM 2833 C CA . ALA B 1 66 ? 17.5 -5.129 6.355 1 91.12 66 ALA B CA 1
ATOM 2834 C C . ALA B 1 66 ? 16.422 -4.465 7.207 1 91.12 66 ALA B C 1
ATOM 2836 O O . ALA B 1 66 ? 15.359 -4.098 6.699 1 91.12 66 ALA B O 1
ATOM 2837 N N . PRO B 1 67 ? 16.672 -4.367 8.516 1 92.62 67 PRO B N 1
ATOM 2838 C CA . PRO B 1 67 ? 15.688 -3.709 9.367 1 92.62 67 PRO B CA 1
ATOM 2839 C C . PRO B 1 67 ? 15.492 -2.234 9.016 1 92.62 67 PRO B C 1
ATOM 2841 O O . PRO B 1 67 ? 16.406 -1.6 8.484 1 92.62 67 PRO B O 1
ATOM 2844 N N . VAL B 1 68 ? 14.297 -1.766 9.273 1 93.81 68 VAL B N 1
ATOM 2845 C CA . VAL B 1 68 ? 13.992 -0.347 9.117 1 93.81 68 VAL B CA 1
ATOM 2846 C C . VAL B 1 68 ? 13.461 0.214 10.438 1 93.81 68 VAL B C 1
ATOM 2848 O O . VAL B 1 68 ? 12.992 -0.537 11.289 1 93.81 68 VAL B O 1
ATOM 2851 N N . ALA B 1 69 ? 13.672 1.496 10.656 1 93.5 69 ALA B N 1
ATOM 2852 C CA . ALA B 1 69 ? 13.047 2.201 11.773 1 93.5 69 ALA B CA 1
ATOM 2853 C C . ALA B 1 69 ? 11.781 2.918 11.32 1 93.5 69 ALA B C 1
ATOM 2855 O O . ALA B 1 69 ? 11.656 3.305 10.156 1 93.5 69 ALA B O 1
ATOM 2856 N N . ALA B 1 70 ? 10.828 3.031 12.203 1 94.31 70 ALA B N 1
ATOM 2857 C CA . ALA B 1 70 ? 9.594 3.73 11.859 1 94.31 70 ALA B CA 1
ATOM 2858 C C . ALA B 1 70 ? 9.039 4.488 13.062 1 94.31 70 ALA B C 1
ATOM 2860 O O . ALA B 1 70 ? 9.078 3.984 14.195 1 94.31 70 ALA B O 1
ATOM 2861 N N . THR B 1 71 ? 8.711 5.695 12.891 1 93.81 71 THR B N 1
ATOM 2862 C CA . THR B 1 71 ? 7.879 6.43 13.836 1 93.81 71 THR B CA 1
ATOM 2863 C C . THR B 1 71 ? 6.402 6.305 13.469 1 93.81 71 THR B C 1
ATOM 2865 O O . THR B 1 71 ? 5.961 6.844 12.445 1 93.81 71 THR B O 1
ATOM 2868 N N . VAL B 1 72 ? 5.645 5.609 14.305 1 96.06 72 VAL B N 1
ATOM 2869 C CA . VAL B 1 72 ? 4.246 5.316 14.016 1 96.06 72 VAL B CA 1
ATOM 2870 C C . VAL B 1 72 ? 3.344 6.18 14.883 1 96.06 72 VAL B C 1
ATOM 2872 O O . VAL B 1 72 ? 3.412 6.117 16.109 1 96.06 72 VAL B O 1
ATOM 2875 N N . ILE B 1 73 ? 2.596 7.012 14.25 1 97.19 73 ILE B N 1
ATOM 2876 C CA . ILE B 1 73 ? 1.538 7.758 14.922 1 97.19 73 ILE B CA 1
ATOM 2877 C C . ILE B 1 73 ? 0.184 7.121 14.617 1 97.19 73 ILE B C 1
ATOM 2879 O O . ILE B 1 73 ? -0.247 7.098 13.461 1 97.19 73 ILE B O 1
ATOM 2883 N N . ASP B 1 74 ? -0.458 6.578 15.609 1 96.31 74 ASP B N 1
ATOM 2884 C CA . ASP B 1 74 ? -1.748 5.914 15.445 1 96.31 74 ASP B CA 1
ATOM 2885 C C . ASP B 1 74 ? -2.859 6.699 16.141 1 96.31 74 ASP B C 1
ATOM 2887 O O . ASP B 1 74 ? -2.984 6.656 17.359 1 96.31 74 ASP B O 1
ATOM 2891 N N . ARG B 1 75 ? -3.734 7.32 15.367 1 96.19 75 ARG B N 1
ATOM 2892 C CA . ARG B 1 75 ? -4.773 8.18 15.922 1 96.19 75 ARG B CA 1
ATOM 2893 C C . ARG B 1 75 ? -5.992 7.371 16.344 1 96.19 75 ARG B C 1
ATOM 2895 O O . ARG B 1 75 ? -6.863 7.871 17.062 1 96.19 75 ARG B O 1
ATOM 2902 N N . THR B 1 76 ? -6.051 6.145 15.883 1 93.5 76 THR B N 1
ATOM 2903 C CA . THR B 1 76 ? -7.164 5.312 16.328 1 93.5 76 THR B CA 1
ATOM 2904 C C . THR B 1 76 ? -7.047 5.004 17.812 1 93.5 76 THR B C 1
ATOM 2906 O O . THR B 1 76 ? -8.055 4.844 18.5 1 93.5 76 THR B O 1
ATOM 2909 N N . VAL B 1 77 ? -5.824 4.949 18.312 1 91.12 77 VAL B N 1
ATOM 2910 C CA . VAL B 1 77 ? -5.617 4.652 19.719 1 91.12 77 VAL B CA 1
ATOM 2911 C C . VAL B 1 77 ? -4.844 5.789 20.375 1 91.12 77 VAL B C 1
ATOM 2913 O O . VAL B 1 77 ? -4.43 5.68 21.531 1 91.12 77 VAL B O 1
ATOM 2916 N N . GLN B 1 78 ? -4.613 6.867 19.672 1 91.38 78 GLN B N 1
ATOM 2917 C CA . GLN B 1 78 ? -3.941 8.07 20.156 1 91.38 78 GLN B CA 1
ATOM 2918 C C . GLN B 1 78 ? -2.578 7.727 20.766 1 91.38 78 GLN B C 1
ATOM 2920 O O . GLN B 1 78 ? -2.277 8.117 21.891 1 91.38 78 GLN B O 1
ATOM 2925 N N . GLN B 1 79 ? -1.789 6.957 19.984 1 92.06 79 GLN B N 1
ATOM 2926 C CA . GLN B 1 79 ? -0.473 6.535 20.453 1 92.06 79 GLN B CA 1
ATOM 2927 C C . GLN B 1 79 ? 0.601 6.828 19.406 1 92.06 79 GLN B C 1
ATOM 2929 O O . GLN B 1 79 ? 0.305 6.926 18.203 1 92.06 79 GLN B O 1
ATOM 2934 N N . VAL B 1 80 ? 1.834 7.09 19.906 1 93.69 80 VAL B N 1
ATOM 2935 C CA . VAL B 1 80 ? 3.033 7.211 19.078 1 93.69 80 VAL B CA 1
ATOM 2936 C C . VAL B 1 80 ? 4.055 6.156 19.5 1 93.69 80 VAL B C 1
ATOM 2938 O O . VAL B 1 80 ? 4.234 5.895 20.688 1 93.69 80 VAL B O 1
ATOM 2941 N N . ALA B 1 81 ? 4.629 5.512 18.516 1 92.5 81 ALA B N 1
ATOM 2942 C CA . ALA B 1 81 ? 5.652 4.508 18.812 1 92.5 81 ALA B CA 1
ATOM 2943 C C . ALA B 1 81 ? 6.812 4.609 17.828 1 92.5 81 ALA B C 1
ATOM 2945 O O . ALA B 1 81 ? 6.613 4.887 16.641 1 92.5 81 ALA B O 1
ATOM 2946 N N . ARG B 1 82 ? 7.969 4.445 18.328 1 92.69 82 ARG B N 1
ATOM 2947 C CA . ARG B 1 82 ? 9.164 4.27 17.5 1 92.69 82 ARG B CA 1
ATOM 2948 C C . ARG B 1 82 ? 9.586 2.807 17.469 1 92.69 82 ARG B C 1
ATOM 2950 O O . ARG B 1 82 ? 9.898 2.217 18.5 1 92.69 82 ARG B O 1
ATOM 2957 N N . LEU B 1 83 ? 9.664 2.291 16.25 1 93.81 83 LEU B N 1
ATOM 2958 C CA . LEU B 1 83 ? 9.82 0.845 16.125 1 93.81 83 LEU B CA 1
ATOM 2959 C C . LEU B 1 83 ? 10.992 0.505 15.211 1 93.81 83 LEU B C 1
ATOM 2961 O O . LEU B 1 83 ? 11.328 1.277 14.305 1 93.81 83 LEU B O 1
ATOM 2965 N N . ARG B 1 84 ? 11.664 -0.533 15.562 1 93.75 84 ARG B N 1
ATOM 2966 C CA . ARG B 1 84 ? 12.523 -1.239 14.617 1 93.75 84 ARG B CA 1
ATOM 2967 C C . ARG B 1 84 ? 11.812 -2.461 14.039 1 93.75 84 ARG B C 1
ATOM 2969 O O . ARG B 1 84 ? 11.344 -3.32 14.789 1 93.75 84 ARG B O 1
ATOM 2976 N N . VAL B 1 85 ? 11.641 -2.492 12.766 1 94.88 85 VAL B N 1
ATOM 2977 C CA . VAL B 1 85 ? 10.914 -3.57 12.094 1 94.88 85 VAL B CA 1
ATOM 2978 C C . VAL B 1 85 ? 11.875 -4.383 11.234 1 94.88 85 VAL B C 1
ATOM 2980 O O . VAL B 1 85 ? 12.641 -3.818 10.445 1 94.88 85 VAL B O 1
ATOM 2983 N N . HIS B 1 86 ? 11.867 -5.715 11.391 1 93.31 86 HIS B N 1
ATOM 2984 C CA . HIS B 1 86 ? 12.773 -6.613 10.688 1 93.31 86 HIS B CA 1
ATOM 2985 C C . HIS B 1 86 ? 12.102 -7.238 9.469 1 93.31 86 HIS B C 1
ATOM 2987 O O . HIS B 1 86 ? 10.867 -7.25 9.375 1 93.31 86 HIS B O 1
ATOM 2993 N N . PRO B 1 87 ? 12.859 -7.754 8.508 1 90.19 87 PRO B N 1
ATOM 2994 C CA . PRO B 1 87 ? 12.32 -8.359 7.293 1 90.19 87 PRO B CA 1
ATOM 2995 C C . PRO B 1 87 ? 11.391 -9.539 7.586 1 90.19 87 PRO B C 1
ATOM 2997 O O . PRO B 1 87 ? 10.484 -9.828 6.801 1 90.19 87 PRO B O 1
ATOM 3000 N N . ASP B 1 88 ? 11.555 -10.148 8.68 1 86.56 88 ASP B N 1
ATOM 3001 C CA . ASP B 1 88 ? 10.719 -11.297 9 1 86.56 88 ASP B CA 1
ATOM 3002 C C . ASP B 1 88 ? 9.383 -10.859 9.586 1 86.56 88 ASP B C 1
ATOM 3004 O O . ASP B 1 88 ? 8.531 -11.695 9.891 1 86.56 88 ASP B O 1
ATOM 3008 N N . GLY B 1 89 ? 9.273 -9.555 9.758 1 87 89 GLY B N 1
ATOM 3009 C CA . GLY B 1 89 ? 8.016 -9.023 10.25 1 87 89 GLY B CA 1
ATOM 3010 C C . GLY B 1 89 ? 8.023 -8.727 11.734 1 87 89 GLY B C 1
ATOM 3011 O O . GLY B 1 89 ? 7.098 -8.109 12.258 1 87 89 GLY B O 1
ATOM 3012 N N . SER B 1 90 ? 9.062 -9.18 12.406 1 91.31 90 SER B N 1
ATOM 3013 C CA . SER B 1 90 ? 9.148 -8.867 13.828 1 91.31 90 SER B CA 1
ATOM 3014 C C . SER B 1 90 ? 9.477 -7.395 14.062 1 91.31 90 SER B C 1
ATOM 3016 O O . SER B 1 90 ? 10.055 -6.742 13.188 1 91.31 90 SER B O 1
ATOM 3018 N N . SER B 1 91 ? 8.93 -6.887 15.156 1 92.94 91 SER B N 1
ATOM 3019 C CA . SER B 1 91 ? 9.172 -5.484 15.477 1 92.94 91 SER B CA 1
ATOM 3020 C C . SER B 1 91 ? 9.398 -5.293 16.969 1 92.94 91 SER B C 1
ATOM 3022 O O . SER B 1 91 ? 8.961 -6.113 17.781 1 92.94 91 SER B O 1
ATOM 3024 N N . ARG B 1 92 ? 10.219 -4.289 17.312 1 91.62 92 ARG B N 1
ATOM 3025 C CA . ARG B 1 92 ? 10.438 -3.91 18.703 1 91.62 92 ARG B CA 1
ATOM 3026 C C . ARG B 1 92 ? 10.469 -2.393 18.859 1 91.62 92 ARG B C 1
ATOM 3028 O O . ARG B 1 92 ? 10.82 -1.674 17.922 1 91.62 92 ARG B O 1
ATOM 3035 N N . THR B 1 93 ? 10.055 -1.971 19.969 1 91.56 93 THR B N 1
ATOM 3036 C CA . THR B 1 93 ? 10.133 -0.547 20.266 1 91.56 93 THR B CA 1
ATOM 3037 C C . THR B 1 93 ? 11.578 -0.113 20.453 1 91.56 93 THR B C 1
ATOM 3039 O O . THR B 1 93 ? 12.367 -0.825 21.078 1 91.56 93 THR B O 1
ATOM 3042 N N . ILE B 1 94 ? 11.805 0.964 19.781 1 86.12 94 ILE B N 1
ATOM 3043 C CA . ILE B 1 94 ? 13.141 1.527 19.906 1 86.12 94 ILE B CA 1
ATOM 3044 C C . ILE B 1 94 ? 13.188 2.482 21.109 1 86.12 94 ILE B C 1
ATOM 3046 O O . ILE B 1 94 ? 12.414 3.441 21.172 1 86.12 94 ILE B O 1
ATOM 3050 N N . ALA B 1 95 ? 14.047 2.137 22 1 78.31 95 ALA B N 1
ATOM 3051 C CA . ALA B 1 95 ? 14.281 3.08 23.078 1 78.31 95 ALA B CA 1
ATOM 3052 C C . ALA B 1 95 ? 15.18 4.23 22.641 1 78.31 95 ALA B C 1
ATOM 3054 O O . ALA B 1 95 ? 15.914 4.102 21.656 1 78.31 95 ALA B O 1
ATOM 3055 N N . ASP B 1 96 ? 15.016 5.32 23.297 1 69.62 96 ASP B N 1
ATOM 3056 C CA . ASP B 1 96 ? 15.781 6.508 22.922 1 69.62 96 ASP B CA 1
ATOM 3057 C C . ASP B 1 96 ? 17.281 6.215 22.922 1 69.62 96 ASP B C 1
ATOM 3059 O O . ASP B 1 96 ? 18.031 6.758 22.094 1 69.62 96 ASP B O 1
ATOM 3063 N N . GLU B 1 97 ? 17.641 5.258 23.656 1 70.56 97 GLU B N 1
ATOM 3064 C CA . GLU B 1 97 ? 19.062 4.961 23.781 1 70.56 97 GLU B CA 1
ATOM 3065 C C . GLU B 1 97 ? 19.562 4.129 22.594 1 70.56 97 GLU B C 1
ATOM 3067 O O . GLU B 1 97 ? 20.75 4.117 22.297 1 70.56 97 GLU B O 1
ATOM 3072 N N . ASP B 1 98 ? 18.656 3.531 21.906 1 72.38 98 ASP B N 1
ATOM 3073 C CA . ASP B 1 98 ? 19.016 2.621 20.828 1 72.38 98 ASP B CA 1
ATOM 3074 C C . ASP B 1 98 ? 18.922 3.312 19.469 1 72.38 98 ASP B C 1
ATOM 3076 O O . ASP B 1 98 ? 18.984 2.658 18.422 1 72.38 98 ASP B O 1
ATOM 3080 N N . ASP B 1 99 ? 18.609 4.508 19.578 1 76.56 99 ASP B N 1
ATOM 3081 C CA . ASP B 1 99 ? 18.438 5.266 18.344 1 76.56 99 ASP B CA 1
ATOM 3082 C C . ASP B 1 99 ? 19.203 6.582 18.391 1 76.56 99 ASP B C 1
ATOM 3084 O O . ASP B 1 99 ? 19.906 6.863 19.375 1 76.56 99 ASP B O 1
ATOM 3088 N N . LEU B 1 100 ? 19.156 7.223 17.188 1 80.44 100 LEU B N 1
ATOM 3089 C CA . LEU B 1 100 ? 19.719 8.57 17.188 1 80.44 100 LEU B CA 1
ATOM 3090 C C . LEU B 1 100 ? 19.062 9.438 18.25 1 80.44 100 LEU B C 1
ATOM 3092 O O . LEU B 1 100 ? 17.859 9.344 18.484 1 80.44 100 LEU B O 1
ATOM 3096 N N . PRO B 1 101 ? 19.938 10.156 19.016 1 78.44 101 PRO B N 1
ATOM 3097 C CA . PRO B 1 101 ? 19.344 11.047 20 1 78.44 101 PRO B CA 1
ATOM 3098 C C . PRO B 1 101 ? 18.359 12.047 19.391 1 78.44 101 PRO B C 1
ATOM 3100 O O . PRO B 1 101 ? 18.516 12.438 18.234 1 78.44 101 PRO B O 1
ATOM 3103 N N . PRO B 1 102 ? 17.344 12.344 20.266 1 77.75 102 PRO B N 1
ATOM 3104 C CA . PRO B 1 102 ? 16.406 13.367 19.766 1 77.75 102 PRO B CA 1
ATOM 3105 C C . PRO B 1 102 ? 17.109 14.68 19.422 1 77.75 102 PRO B C 1
ATOM 3107 O O . PRO B 1 102 ? 18.078 15.07 20.094 1 77.75 102 PRO B O 1
ATOM 3110 N N . GLY B 1 103 ? 16.797 15.312 18.391 1 82.5 103 GLY B N 1
ATOM 3111 C CA . GLY B 1 103 ? 17.406 16.562 17.938 1 82.5 103 GLY B CA 1
ATOM 3112 C C . GLY B 1 103 ? 17.516 16.656 16.438 1 82.5 103 GLY B C 1
ATOM 3113 O O . GLY B 1 103 ? 16.75 16.047 15.695 1 82.5 103 GLY B O 1
ATOM 3114 N N . ARG B 1 104 ? 18.438 17.484 16.031 1 86.25 104 ARG B N 1
ATOM 3115 C CA . ARG B 1 104 ? 18.578 17.844 14.633 1 86.25 104 ARG B CA 1
ATOM 3116 C C . ARG B 1 104 ? 19 16.641 13.797 1 86.25 104 ARG B C 1
ATOM 3118 O O . ARG B 1 104 ? 18.531 16.453 12.672 1 86.25 104 ARG B O 1
ATOM 3125 N N . GLU B 1 105 ? 19.844 15.867 14.367 1 85.5 105 GLU B N 1
ATOM 3126 C CA . GLU B 1 105 ? 20.359 14.719 13.625 1 85.5 105 GLU B CA 1
ATOM 3127 C C . GLU B 1 105 ? 19.266 13.703 13.344 1 85.5 105 GLU B C 1
ATOM 3129 O O . GLU B 1 105 ? 19.141 13.219 12.219 1 85.5 105 GLU B O 1
ATOM 3134 N N . ARG B 1 106 ? 18.484 13.461 14.32 1 84.5 106 ARG B N 1
ATOM 3135 C CA . ARG B 1 106 ? 17.391 12.516 14.133 1 84.5 106 ARG B CA 1
ATOM 3136 C C . ARG B 1 106 ? 16.344 13.07 13.164 1 84.5 106 ARG B C 1
ATOM 3138 O O . ARG B 1 106 ? 15.836 12.344 12.312 1 84.5 106 ARG B O 1
ATOM 3145 N N . THR B 1 107 ? 16.109 14.32 13.328 1 88.19 107 THR B N 1
ATOM 3146 C CA . THR B 1 107 ? 15.156 14.969 12.445 1 88.19 107 THR B CA 1
ATOM 3147 C C . THR B 1 107 ? 15.609 14.883 10.992 1 88.19 107 THR B C 1
ATOM 3149 O O . THR B 1 107 ? 14.82 14.531 10.109 1 88.19 107 THR B O 1
ATOM 3152 N N . ALA B 1 108 ? 16.844 15.156 10.805 1 88.88 108 ALA B N 1
ATOM 3153 C CA . ALA B 1 108 ? 17.406 15.094 9.453 1 88.88 108 ALA B CA 1
ATOM 3154 C C . ALA B 1 108 ? 17.312 13.68 8.891 1 88.88 108 ALA B C 1
ATOM 3156 O O . ALA B 1 108 ? 16.969 13.492 7.723 1 88.88 108 ALA B O 1
ATOM 3157 N N . ALA B 1 109 ? 17.609 12.742 9.734 1 85.88 109 ALA B N 1
ATOM 3158 C CA . ALA B 1 109 ? 17.578 11.344 9.312 1 85.88 109 ALA B CA 1
ATOM 3159 C C . ALA B 1 109 ? 16.156 10.906 8.961 1 85.88 109 ALA B C 1
ATOM 3161 O O . ALA B 1 109 ? 15.953 10.18 7.98 1 85.88 109 ALA B O 1
ATOM 3162 N N . GLU B 1 110 ? 15.242 11.336 9.711 1 85.62 110 GLU B N 1
ATOM 3163 C CA . GLU B 1 110 ? 13.852 10.945 9.508 1 85.62 110 GLU B CA 1
ATOM 3164 C C . GLU B 1 110 ? 13.258 11.609 8.266 1 85.62 110 GLU B C 1
ATOM 3166 O O . GLU B 1 110 ? 12.383 11.039 7.617 1 85.62 110 GLU B O 1
ATOM 3171 N N . GLU B 1 111 ? 13.766 12.719 7.957 1 88.5 111 GLU B N 1
ATOM 3172 C CA . GLU B 1 111 ? 13.195 13.461 6.832 1 88.5 111 GLU B CA 1
ATOM 3173 C C . GLU B 1 111 ? 13.922 13.125 5.531 1 88.5 111 GLU B C 1
ATOM 3175 O O . GLU B 1 111 ? 13.461 13.492 4.445 1 88.5 111 GLU B O 1
ATOM 3180 N N . GLU B 1 112 ? 15.023 12.406 5.711 1 83.81 112 GLU B N 1
ATOM 3181 C CA . GLU B 1 112 ? 15.844 12.078 4.543 1 83.81 112 GLU B CA 1
ATOM 3182 C C . GLU B 1 112 ? 15.078 11.188 3.566 1 83.81 112 GLU B C 1
ATOM 3184 O O . GLU B 1 112 ? 15.102 11.422 2.357 1 83.81 112 GLU B O 1
ATOM 3189 N N . ALA B 1 113 ? 14.406 10.227 4.152 1 76.38 113 ALA B N 1
ATOM 3190 C CA . ALA B 1 113 ? 13.75 9.242 3.293 1 76.38 113 ALA B CA 1
ATOM 3191 C C . ALA B 1 113 ? 12.664 9.906 2.441 1 76.38 113 ALA B C 1
ATOM 3193 O O . ALA B 1 113 ? 12.383 9.453 1.327 1 76.38 113 ALA B O 1
ATOM 3194 N N . PHE B 1 114 ? 12.008 10.953 2.982 1 78.81 114 PHE B N 1
ATOM 3195 C CA . PHE B 1 114 ? 11.047 11.734 2.213 1 78.81 114 PHE B CA 1
ATOM 3196 C C . PHE B 1 114 ? 10.883 13.125 2.812 1 78.81 114 PHE B C 1
ATOM 3198 O O . PHE B 1 114 ? 10.07 13.32 3.725 1 78.81 114 PHE B O 1
ATOM 3205 N N . PRO B 1 115 ? 11.5 14.016 2.16 1 89.19 115 PRO B N 1
ATOM 3206 C CA . PRO B 1 115 ? 11.539 15.375 2.699 1 89.19 115 PRO B CA 1
ATOM 3207 C C . PRO B 1 115 ? 10.164 16.031 2.752 1 89.19 115 PRO B C 1
ATOM 3209 O O . PRO B 1 115 ? 9.305 15.742 1.909 1 89.19 115 PRO B O 1
ATOM 3212 N N . PRO B 1 116 ? 9.93 16.922 3.693 1 91.75 116 PRO B N 1
ATOM 3213 C CA . PRO B 1 116 ? 8.625 17.547 3.898 1 91.75 116 PRO B CA 1
ATOM 3214 C C . PRO B 1 116 ? 8.086 18.219 2.635 1 91.75 116 PRO B C 1
ATOM 3216 O O . PRO B 1 116 ? 6.902 18.078 2.316 1 91.75 116 PRO B O 1
ATOM 3219 N N . LEU B 1 117 ? 8.938 18.906 1.887 1 89.75 117 LEU B N 1
ATOM 3220 C CA . LEU B 1 117 ? 8.477 19.594 0.693 1 89.75 117 LEU B CA 1
ATOM 3221 C C . LEU B 1 117 ? 7.93 18.625 -0.335 1 89.75 117 LEU B C 1
ATOM 3223 O O . LEU B 1 117 ? 6.945 18.922 -1.02 1 89.75 117 LEU B O 1
ATOM 3227 N N . ALA B 1 118 ? 8.617 17.5 -0.447 1 90.56 118 ALA B N 1
ATOM 3228 C CA . ALA B 1 118 ? 8.125 16.469 -1.358 1 90.56 118 ALA B CA 1
ATOM 3229 C C . ALA B 1 118 ? 6.766 15.945 -0.909 1 90.56 118 ALA B C 1
ATOM 3231 O O . ALA B 1 118 ? 5.918 15.609 -1.738 1 90.56 118 ALA B O 1
ATOM 3232 N N . ARG B 1 119 ? 6.535 15.875 0.323 1 94.25 119 ARG B N 1
ATOM 3233 C CA . ARG B 1 119 ? 5.254 15.438 0.867 1 94.25 119 ARG B CA 1
ATOM 3234 C C . ARG B 1 119 ? 4.156 16.453 0.564 1 94.25 119 ARG B C 1
ATOM 3236 O O . ARG B 1 119 ? 3.027 16.078 0.237 1 94.25 119 ARG B O 1
ATOM 3243 N N . VAL B 1 120 ? 4.48 17.703 0.637 1 95.88 120 VAL B N 1
ATOM 3244 C CA . VAL B 1 120 ? 3.527 18.75 0.306 1 95.88 120 VAL B CA 1
ATOM 3245 C C . VAL B 1 120 ? 3.135 18.656 -1.166 1 95.88 120 VAL B C 1
ATOM 3247 O O . VAL B 1 120 ? 1.959 18.797 -1.513 1 95.88 120 VAL B O 1
ATOM 3250 N N . GLU B 1 121 ? 4.117 18.422 -2.014 1 92.81 121 GLU B N 1
ATOM 3251 C CA . GLU B 1 121 ? 3.834 18.266 -3.438 1 92.81 121 GLU B CA 1
ATOM 3252 C C . GLU B 1 121 ? 2.826 17.141 -3.686 1 92.81 121 GLU B C 1
ATOM 3254 O O . GLU B 1 121 ? 1.929 17.281 -4.52 1 92.81 121 GLU B O 1
ATOM 3259 N N . ARG B 1 122 ? 2.979 16.109 -2.992 1 93.94 122 ARG B N 1
ATOM 3260 C CA . ARG B 1 122 ? 2.053 14.992 -3.139 1 93.94 122 ARG B CA 1
ATOM 3261 C C . ARG B 1 122 ? 0.653 15.375 -2.674 1 93.94 122 ARG B C 1
ATOM 3263 O O . ARG B 1 122 ? -0.34 15 -3.301 1 93.94 122 ARG B O 1
ATOM 3270 N N . ILE B 1 123 ? 0.574 16.047 -1.558 1 97.69 123 ILE B N 1
ATOM 3271 C CA . ILE B 1 123 ? -0.702 16.547 -1.051 1 97.69 123 ILE B CA 1
ATOM 3272 C C . ILE B 1 123 ? -1.385 17.391 -2.117 1 97.69 123 ILE B C 1
ATOM 3274 O O . ILE B 1 123 ? -2.566 17.203 -2.414 1 97.69 123 ILE B O 1
ATOM 3278 N N . ILE B 1 124 ? -0.627 18.266 -2.703 1 95.81 124 ILE B N 1
ATOM 3279 C CA . ILE B 1 124 ? -1.139 19.172 -3.725 1 95.81 124 ILE B CA 1
ATOM 3280 C C . ILE B 1 124 ? -1.63 18.359 -4.926 1 95.81 124 ILE B C 1
ATOM 3282 O O . ILE B 1 124 ? -2.695 18.656 -5.48 1 95.81 124 ILE B O 1
ATOM 3286 N N . GLN B 1 125 ? -0.855 17.375 -5.316 1 93.88 125 GLN B N 1
ATOM 3287 C CA . GLN B 1 125 ? -1.234 16.547 -6.449 1 93.88 125 GLN B CA 1
ATOM 3288 C C . GLN B 1 125 ? -2.592 15.883 -6.215 1 93.88 125 GLN B C 1
ATOM 3290 O O . GLN B 1 125 ? -3.453 15.898 -7.098 1 93.88 125 GLN B O 1
ATOM 3295 N N . HIS B 1 126 ? -2.807 15.305 -5.07 1 96.88 126 HIS B N 1
ATOM 3296 C CA . HIS B 1 126 ? -4.094 14.703 -4.75 1 96.88 126 HIS B CA 1
ATOM 3297 C C . HIS B 1 126 ? -5.207 15.742 -4.746 1 96.88 126 HIS B C 1
ATOM 3299 O O . HIS B 1 126 ? -6.305 15.484 -5.246 1 96.88 126 HIS B O 1
ATOM 3305 N N . ALA B 1 127 ? -4.922 16.922 -4.176 1 97.19 127 ALA B N 1
ATOM 3306 C CA . ALA B 1 127 ? -5.922 17.984 -4.125 1 97.19 127 ALA B CA 1
ATOM 3307 C C . ALA B 1 127 ? -6.305 18.438 -5.527 1 97.19 127 ALA B C 1
ATOM 3309 O O . ALA B 1 127 ? -7.484 18.656 -5.816 1 97.19 127 ALA B O 1
ATOM 3310 N N . GLN B 1 128 ? -5.309 18.562 -6.398 1 95.56 128 GLN B N 1
ATOM 3311 C CA . GLN B 1 128 ? -5.543 18.984 -7.773 1 95.56 128 GLN B CA 1
ATOM 3312 C C . GLN B 1 128 ? -6.414 17.984 -8.523 1 95.56 128 GLN B C 1
ATOM 3314 O O . GLN B 1 128 ? -7.18 18.359 -9.406 1 95.56 128 GLN B O 1
ATOM 3319 N N . ARG B 1 129 ? -6.332 16.766 -8.172 1 94.44 129 ARG B N 1
ATOM 3320 C CA . ARG B 1 129 ? -7.137 15.711 -8.781 1 94.44 129 ARG B CA 1
ATOM 3321 C C . ARG B 1 129 ? -8.477 15.555 -8.062 1 94.44 129 ARG B C 1
ATOM 3323 O O . ARG B 1 129 ? -9.195 14.586 -8.289 1 94.44 129 ARG B O 1
ATOM 3330 N N . GLU B 1 130 ? -8.703 16.453 -7.09 1 96.06 130 GLU B N 1
ATOM 3331 C CA . GLU B 1 130 ? -9.938 16.516 -6.32 1 96.06 130 GLU B CA 1
ATOM 3332 C C . GLU B 1 130 ? -10.086 15.289 -5.422 1 96.06 130 GLU B C 1
ATOM 3334 O O . GLU B 1 130 ? -11.203 14.836 -5.16 1 96.06 130 GLU B O 1
ATOM 3339 N N . GLU B 1 131 ? -9.008 14.648 -5.172 1 97.25 131 GLU B N 1
ATOM 3340 C CA . GLU B 1 131 ? -8.945 13.602 -4.164 1 97.25 131 GLU B CA 1
ATOM 3341 C C . GLU B 1 131 ? -8.758 14.18 -2.766 1 97.25 131 GLU B C 1
ATOM 3343 O O . GLU B 1 131 ? -7.742 13.938 -2.115 1 97.25 131 GLU B O 1
ATOM 3348 N N . LEU B 1 132 ? -9.781 14.805 -2.217 1 97.75 132 LEU B N 1
ATOM 3349 C CA . LEU B 1 132 ? -9.664 15.664 -1.044 1 97.75 132 LEU B CA 1
ATOM 3350 C C . LEU B 1 132 ? -9.445 14.836 0.219 1 97.75 132 LEU B C 1
ATOM 3352 O O . LEU B 1 132 ? -8.742 15.266 1.134 1 97.75 132 LEU B O 1
ATOM 3356 N N . HIS B 1 133 ? -10.109 13.703 0.206 1 97 133 HIS B N 1
ATOM 3357 C CA . HIS B 1 133 ? -9.891 12.852 1.373 1 97 133 HIS B CA 1
ATOM 3358 C C . HIS B 1 133 ? -8.43 12.438 1.486 1 97 133 HIS B C 1
ATOM 3360 O O . HIS B 1 133 ? -7.82 12.57 2.553 1 97 133 HIS B O 1
ATOM 3366 N N . ALA B 1 134 ? -7.887 11.984 0.388 1 97.69 134 ALA B N 1
ATOM 3367 C CA . ALA B 1 134 ? -6.484 11.586 0.369 1 97.69 134 ALA B CA 1
ATOM 3368 C C . ALA B 1 134 ? -5.574 12.75 0.753 1 97.69 134 ALA B C 1
ATOM 3370 O O . ALA B 1 134 ? -4.688 12.602 1.596 1 97.69 134 ALA B O 1
ATOM 3371 N N . ALA B 1 135 ? -5.805 13.859 0.129 1 98.56 135 ALA B N 1
ATOM 3372 C CA . ALA B 1 135 ? -5.012 15.055 0.411 1 98.56 135 ALA B CA 1
ATOM 3373 C C . ALA B 1 135 ? -5.078 15.422 1.891 1 98.56 135 ALA B C 1
ATOM 3375 O O . ALA B 1 135 ? -4.059 15.742 2.504 1 98.56 135 ALA B O 1
ATOM 3376 N N . PHE B 1 136 ? -6.324 15.352 2.436 1 98.56 136 PHE B N 1
ATOM 3377 C CA . PHE B 1 136 ? -6.535 15.711 3.832 1 98.56 136 PHE B CA 1
ATOM 3378 C C . PHE B 1 136 ? -5.781 14.766 4.758 1 98.56 136 PHE B C 1
ATOM 3380 O O . PHE B 1 136 ? -5.102 15.203 5.684 1 98.56 136 PHE B O 1
ATOM 3387 N N . VAL B 1 137 ? -5.848 13.453 4.531 1 98.62 137 VAL B N 1
ATOM 3388 C CA . VAL B 1 137 ? -5.184 12.461 5.375 1 98.62 137 VAL B CA 1
ATOM 3389 C C . VAL B 1 137 ? -3.67 12.641 5.289 1 98.62 137 VAL B C 1
ATOM 3391 O O . VAL B 1 137 ? -2.977 12.586 6.309 1 98.62 137 VAL B O 1
ATOM 3394 N N . LEU B 1 138 ? -3.18 12.867 4.125 1 98.56 138 LEU B N 1
ATOM 3395 C CA . LEU B 1 138 ? -1.751 13.086 3.934 1 98.56 138 LEU B CA 1
ATOM 3396 C C . LEU B 1 138 ? -1.292 14.344 4.664 1 98.56 138 LEU B C 1
ATOM 3398 O O . LEU B 1 138 ? -0.218 14.352 5.27 1 98.56 138 LEU B O 1
ATOM 3402 N N . ALA B 1 139 ? -2.057 15.367 4.598 1 98.69 139 ALA B N 1
ATOM 3403 C CA . ALA B 1 139 ? -1.726 16.609 5.297 1 98.69 139 ALA B CA 1
ATOM 3404 C C . ALA B 1 139 ? -1.722 16.391 6.809 1 98.69 139 ALA B C 1
ATOM 3406 O O . ALA B 1 139 ? -0.863 16.922 7.516 1 98.69 139 ALA B O 1
ATOM 3407 N N . SER B 1 140 ? -2.707 15.664 7.293 1 98.5 140 SER B N 1
ATOM 3408 C CA . SER B 1 140 ? -2.764 15.344 8.719 1 98.5 140 SER B CA 1
ATOM 3409 C C . SER B 1 140 ? -1.514 14.594 9.164 1 98.5 140 SER B C 1
ATOM 3411 O O . SER B 1 140 ? -0.927 14.914 10.195 1 98.5 140 SER B O 1
ATOM 3413 N N . ALA B 1 141 ? -1.154 13.633 8.344 1 98.38 141 ALA B N 1
ATOM 3414 C CA . ALA B 1 141 ? 0.05 12.867 8.648 1 98.38 141 ALA B CA 1
ATOM 3415 C C . ALA B 1 141 ? 1.281 13.766 8.688 1 98.38 141 ALA B C 1
ATOM 3417 O O . ALA B 1 141 ? 2.094 13.672 9.617 1 98.38 141 ALA B O 1
ATOM 3418 N N . LEU B 1 142 ? 1.435 14.594 7.707 1 97.94 142 LEU B N 1
ATOM 3419 C CA . LEU B 1 142 ? 2.568 15.508 7.633 1 97.94 142 LEU B CA 1
ATOM 3420 C C . LEU B 1 142 ? 2.609 16.422 8.859 1 97.94 142 LEU B C 1
ATOM 3422 O O . LEU B 1 142 ? 3.652 16.547 9.5 1 97.94 142 LEU B O 1
ATOM 3426 N N . ARG B 1 143 ? 1.501 17.016 9.195 1 98.06 143 ARG B N 1
ATOM 3427 C CA . ARG B 1 143 ? 1.412 17.922 10.344 1 98.06 143 ARG B CA 1
ATOM 3428 C C . ARG B 1 143 ? 1.814 17.219 11.633 1 98.06 143 ARG B C 1
ATOM 3430 O O . ARG B 1 143 ? 2.602 17.75 12.414 1 98.06 143 ARG B O 1
ATOM 3437 N N . GLU B 1 144 ? 1.269 16.047 11.852 1 97.5 144 GLU B N 1
ATOM 3438 C CA . GLU B 1 144 ? 1.523 15.32 13.094 1 97.5 144 GLU B CA 1
ATOM 3439 C C . GLU B 1 144 ? 2.998 14.953 13.227 1 97.5 144 GLU B C 1
ATOM 3441 O O . GLU B 1 144 ? 3.596 15.133 14.297 1 97.5 144 GLU B O 1
ATOM 3446 N N . HIS B 1 145 ? 3.568 14.5 12.203 1 96.19 145 HIS B N 1
ATOM 3447 C CA . HIS B 1 145 ? 4.973 14.109 12.273 1 96.19 145 HIS B CA 1
ATOM 3448 C C . HIS B 1 145 ? 5.871 15.328 12.445 1 96.19 145 HIS B C 1
ATOM 3450 O O . HIS B 1 145 ? 6.832 15.297 13.219 1 96.19 145 HIS B O 1
ATOM 3456 N N . LEU B 1 146 ? 5.625 16.391 11.703 1 95.75 146 LEU B N 1
ATOM 3457 C CA . LEU B 1 146 ? 6.414 17.609 11.852 1 95.75 146 LEU B CA 1
ATOM 3458 C C . LEU B 1 146 ? 6.289 18.156 13.266 1 95.75 146 LEU B C 1
ATOM 3460 O O . LEU B 1 146 ? 7.281 18.578 13.867 1 95.75 146 LEU B O 1
ATOM 3464 N N . THR B 1 147 ? 5.02 18.172 13.766 1 95.31 147 THR B N 1
ATOM 3465 C CA . THR B 1 147 ? 4.793 18.656 15.125 1 95.31 147 THR B CA 1
ATOM 3466 C C . THR B 1 147 ? 5.57 17.812 16.141 1 95.31 147 THR B C 1
ATOM 3468 O O . THR B 1 147 ? 6.191 18.359 17.047 1 95.31 147 THR B O 1
ATOM 3471 N N . LEU B 1 148 ? 5.562 16.516 15.93 1 92.12 148 LEU B N 1
ATOM 3472 C CA . LEU B 1 148 ? 6.27 15.594 16.812 1 92.12 148 LEU B CA 1
ATOM 3473 C C . LEU B 1 148 ? 7.773 15.844 16.781 1 92.12 148 LEU B C 1
ATOM 3475 O O . LEU B 1 148 ? 8.43 15.867 17.812 1 92.12 148 LEU B O 1
ATOM 3479 N N . ARG B 1 149 ? 8.281 16.125 15.648 1 91.31 149 ARG B N 1
ATOM 3480 C CA . ARG B 1 149 ? 9.727 16.203 15.469 1 91.31 149 ARG B CA 1
ATOM 3481 C C . ARG B 1 149 ? 10.234 17.609 15.719 1 91.31 149 ARG B C 1
ATOM 3483 O O . ARG B 1 149 ? 11.312 17.797 16.297 1 91.31 149 ARG B O 1
ATOM 3490 N N . ARG B 1 150 ? 9.477 18.578 15.25 1 92.62 150 ARG B N 1
ATOM 3491 C CA . ARG B 1 150 ? 10.016 19.938 15.227 1 92.62 150 ARG B CA 1
ATOM 3492 C C . ARG B 1 150 ? 9.281 20.844 16.219 1 92.62 150 ARG B C 1
ATOM 3494 O O . ARG B 1 150 ? 9.758 21.922 16.547 1 92.62 150 ARG B O 1
ATOM 3501 N N . GLY B 1 151 ? 8.172 20.344 16.719 1 93.44 151 GLY B N 1
ATOM 3502 C CA . GLY B 1 151 ? 7.359 21.172 17.609 1 93.44 151 GLY B CA 1
ATOM 3503 C C . GLY B 1 151 ? 6.23 21.891 16.891 1 93.44 151 GLY B C 1
ATOM 3504 O O . GLY B 1 151 ? 6.316 22.141 15.688 1 93.44 151 GLY B O 1
ATOM 3505 N N . ALA B 1 152 ? 5.227 22.25 17.609 1 94.06 152 ALA B N 1
ATOM 3506 C CA . ALA B 1 152 ? 3.994 22.828 17.078 1 94.06 152 ALA B CA 1
ATOM 3507 C C . ALA B 1 152 ? 4.242 24.234 16.516 1 94.06 152 ALA B C 1
ATOM 3509 O O . ALA B 1 152 ? 3.51 24.688 15.641 1 94.06 152 ALA B O 1
ATOM 3510 N N . GLU B 1 153 ? 5.246 24.906 16.984 1 95.81 153 GLU B N 1
ATOM 3511 C CA . GLU B 1 153 ? 5.473 26.297 16.578 1 95.81 153 GLU B CA 1
ATOM 3512 C C . GLU B 1 153 ? 6.453 26.375 15.406 1 95.81 153 GLU B C 1
ATOM 3514 O O . GLU B 1 153 ? 6.703 27.453 14.867 1 95.81 153 GLU B O 1
ATOM 3519 N N . ASP B 1 154 ? 6.961 25.172 15.047 1 94.44 154 ASP B N 1
ATOM 3520 C CA . ASP B 1 154 ? 7.859 25.141 13.898 1 94.44 154 ASP B CA 1
ATOM 3521 C C . ASP B 1 154 ? 7.152 25.625 12.633 1 94.44 154 ASP B C 1
ATOM 3523 O O . ASP B 1 154 ? 5.988 25.281 12.398 1 94.44 154 ASP B O 1
ATOM 3527 N N . GLU B 1 155 ? 7.902 26.375 11.781 1 94.94 155 GLU B N 1
ATOM 3528 C CA . GLU B 1 155 ? 7.312 26.984 10.594 1 94.94 155 GLU B CA 1
ATOM 3529 C C . GLU B 1 155 ? 6.711 25.938 9.664 1 94.94 155 GLU B C 1
ATOM 3531 O O . GLU B 1 155 ? 5.609 26.125 9.141 1 94.94 155 GLU B O 1
ATOM 3536 N N . LEU B 1 156 ? 7.414 24.844 9.461 1 94.62 156 LEU B N 1
ATOM 3537 C CA . LEU B 1 156 ? 6.91 23.797 8.586 1 94.62 156 LEU B CA 1
ATOM 3538 C C . LEU B 1 156 ? 5.68 23.125 9.195 1 94.62 156 LEU B C 1
ATOM 3540 O O . LEU B 1 156 ? 4.738 22.781 8.477 1 94.62 156 LEU B O 1
ATOM 3544 N N . ALA B 1 157 ? 5.688 22.953 10.523 1 96.38 157 ALA B N 1
ATOM 3545 C CA . ALA B 1 157 ? 4.531 22.391 11.211 1 96.38 157 ALA B CA 1
ATOM 3546 C C . ALA B 1 157 ? 3.314 23.297 11.07 1 96.38 157 ALA B C 1
ATOM 3548 O O . ALA B 1 157 ? 2.203 22.828 10.82 1 96.38 157 ALA B O 1
ATOM 3549 N N . LEU B 1 158 ? 3.537 24.578 11.18 1 97.06 158 LEU B N 1
ATOM 3550 C CA . LEU B 1 158 ? 2.455 25.547 11.047 1 97.06 158 LEU B CA 1
ATOM 3551 C C . LEU B 1 158 ? 1.891 25.531 9.625 1 97.06 158 LEU B C 1
ATOM 3553 O O . LEU B 1 158 ? 0.673 25.578 9.438 1 97.06 158 LEU B O 1
ATOM 3557 N N . GLU B 1 159 ? 2.807 25.5 8.68 1 96.25 159 GLU B N 1
ATOM 3558 C CA . GLU B 1 159 ? 2.367 25.453 7.285 1 96.25 159 GLU B CA 1
ATOM 3559 C C . GLU B 1 159 ? 1.55 24.188 7.008 1 96.25 159 GLU B C 1
ATOM 3561 O O . GLU B 1 159 ? 0.537 24.25 6.305 1 96.25 159 GLU B O 1
ATOM 3566 N N . ALA B 1 160 ? 2.045 23.109 7.527 1 97.81 160 ALA B N 1
ATOM 3567 C CA . ALA B 1 160 ? 1.308 21.859 7.352 1 97.81 160 ALA B CA 1
ATOM 3568 C C . ALA B 1 160 ? -0.077 21.953 7.984 1 97.81 160 ALA B C 1
ATOM 3570 O O . ALA B 1 160 ? -1.056 21.453 7.426 1 97.81 160 ALA B O 1
ATOM 3571 N N . ARG B 1 161 ? -0.157 22.531 9.117 1 98.19 161 ARG B N 1
ATOM 3572 C CA . ARG B 1 161 ? -1.441 22.719 9.781 1 98.19 161 ARG B CA 1
ATOM 3573 C C . ARG B 1 161 ? -2.363 23.625 8.961 1 98.19 161 ARG B C 1
ATOM 3575 O O . ARG B 1 161 ? -3.564 23.359 8.867 1 98.19 161 ARG B O 1
ATOM 3582 N N . ALA B 1 162 ? -1.798 24.625 8.398 1 98.38 162 ALA B N 1
ATOM 3583 C CA . ALA B 1 162 ? -2.572 25.516 7.539 1 98.38 162 ALA B CA 1
ATOM 3584 C C . ALA B 1 162 ? -3.098 24.781 6.312 1 98.38 162 ALA B C 1
ATOM 3586 O O . ALA B 1 162 ? -4.242 24.984 5.898 1 98.38 162 ALA B O 1
ATOM 3587 N N . ILE B 1 163 ? -2.266 23.938 5.73 1 98.31 163 ILE B N 1
ATOM 3588 C CA . ILE B 1 163 ? -2.676 23.141 4.582 1 98.31 163 ILE B CA 1
ATOM 3589 C C . ILE B 1 163 ? -3.82 22.219 4.984 1 98.31 163 ILE B C 1
ATOM 3591 O O . ILE B 1 163 ? -4.816 22.094 4.266 1 98.31 163 ILE B O 1
ATOM 3595 N N . GLU B 1 164 ? -3.666 21.625 6.094 1 98.62 164 GLU B N 1
ATOM 3596 C CA . GLU B 1 164 ? -4.715 20.734 6.598 1 98.62 164 GLU B CA 1
ATOM 3597 C C . GLU B 1 164 ? -6.02 21.5 6.816 1 98.62 164 GLU B C 1
ATOM 3599 O O . GLU B 1 164 ? -7.094 21.016 6.461 1 98.62 164 GLU B O 1
ATOM 3604 N N . ALA B 1 165 ? -5.941 22.672 7.383 1 98.69 165 ALA B N 1
ATOM 3605 C CA . ALA B 1 165 ? -7.113 23.516 7.598 1 98.69 165 ALA B CA 1
ATOM 3606 C C . ALA B 1 165 ? -7.816 23.828 6.281 1 98.69 165 ALA B C 1
ATOM 3608 O O . ALA B 1 165 ? -9.039 23.734 6.188 1 98.69 165 ALA B O 1
ATOM 3609 N N . TYR B 1 166 ? -7.039 24.172 5.352 1 98 166 TYR B N 1
ATOM 3610 C CA . TYR B 1 166 ? -7.578 24.5 4.039 1 98 166 TYR B CA 1
ATOM 3611 C C . TYR B 1 166 ? -8.281 23.297 3.414 1 98 166 TYR B C 1
ATOM 3613 O O . TYR B 1 166 ? -9.375 23.438 2.85 1 98 166 TYR B O 1
ATOM 3621 N N . LEU B 1 167 ? -7.648 22.203 3.504 1 98.5 167 LEU B N 1
ATOM 3622 C CA . LEU B 1 167 ? -8.242 21 2.941 1 98.5 167 LEU B CA 1
ATOM 3623 C C . LEU B 1 167 ? -9.523 20.625 3.684 1 98.5 167 LEU B C 1
ATOM 3625 O O . LEU B 1 167 ? -10.484 20.172 3.07 1 98.5 167 LEU B O 1
ATOM 3629 N N . ALA B 1 168 ? -9.508 20.766 4.977 1 98.5 168 ALA B N 1
ATOM 3630 C CA . ALA B 1 168 ? -10.734 20.578 5.738 1 98.5 168 AL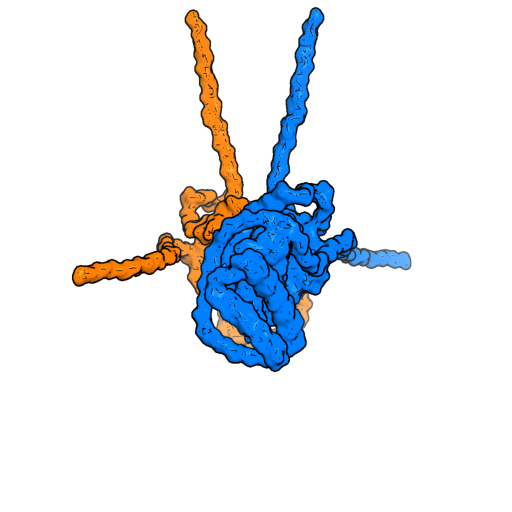A B CA 1
ATOM 3631 C C . ALA B 1 168 ? -11.852 21.484 5.234 1 98.5 168 ALA B C 1
ATOM 3633 O O . ALA B 1 168 ? -13 21.062 5.102 1 98.5 168 ALA B O 1
ATOM 3634 N N . TYR B 1 169 ? -11.539 22.672 4.965 1 98 169 TYR B N 1
ATOM 3635 C CA . TYR B 1 169 ? -12.492 23.641 4.43 1 98 169 TYR B CA 1
ATOM 3636 C C . TYR B 1 169 ? -13.07 23.156 3.107 1 98 169 TYR B C 1
ATOM 3638 O O . TYR B 1 169 ? -14.289 23.141 2.922 1 98 169 TYR B O 1
ATOM 3646 N N . LEU B 1 170 ? -12.188 22.719 2.215 1 97.06 170 LEU B N 1
ATOM 3647 C CA . LEU B 1 170 ? -12.625 22.234 0.903 1 97.06 170 LEU B CA 1
ATOM 3648 C C . LEU B 1 170 ? -13.523 21.016 1.035 1 97.06 170 LEU B C 1
ATOM 3650 O O . LEU B 1 170 ? -14.438 20.828 0.229 1 97.06 170 LEU B O 1
ATOM 3654 N N . ARG B 1 171 ? -13.281 20.25 2.047 1 97.38 171 ARG B N 1
ATOM 3655 C CA . ARG B 1 171 ? -14.07 19.031 2.283 1 97.38 171 ARG B CA 1
ATOM 3656 C C . ARG B 1 171 ? -15.406 19.375 2.936 1 97.38 171 ARG B C 1
ATOM 3658 O O . ARG B 1 171 ? -16.25 18.484 3.133 1 97.38 171 ARG B O 1
ATOM 3665 N N . GLY B 1 172 ? -15.578 20.625 3.387 1 96.88 172 GLY B N 1
ATOM 3666 C CA . GLY B 1 172 ? -16.812 21.062 4.027 1 96.88 172 GLY B CA 1
ATOM 3667 C C . GLY B 1 172 ? -16.797 20.875 5.531 1 96.88 172 GLY B C 1
ATOM 3668 O O . GLY B 1 172 ? -17.812 21.078 6.199 1 96.88 172 GLY B O 1
ATOM 3669 N N . ASP B 1 173 ? -15.719 20.391 6.012 1 97.25 173 ASP B N 1
ATOM 3670 C CA . ASP B 1 173 ? -15.578 20.266 7.457 1 97.25 173 ASP B CA 1
ATOM 3671 C C . ASP B 1 173 ? -15.141 21.594 8.078 1 97.25 173 ASP B C 1
ATOM 3673 O O . ASP B 1 173 ? -14.008 21.719 8.547 1 97.25 173 ASP B O 1
ATOM 3677 N N . HIS B 1 174 ? -16.062 22.484 8.203 1 97.44 174 HIS B N 1
ATOM 3678 C CA . HIS B 1 174 ? -15.742 23.875 8.562 1 97.44 174 HIS B CA 1
ATOM 3679 C C . HIS B 1 174 ? -15.367 24 10.031 1 97.44 174 HIS B C 1
ATOM 3681 O O . HIS B 1 174 ? -14.539 24.828 10.398 1 97.44 174 HIS B O 1
ATOM 3687 N N . MET B 1 175 ? -15.977 23.141 10.836 1 97.19 175 MET B N 1
ATOM 3688 C CA . MET B 1 175 ? -15.602 23.156 12.242 1 97.19 175 MET B CA 1
ATOM 3689 C C . MET B 1 175 ? -14.117 22.828 12.414 1 97.19 175 MET B C 1
ATOM 3691 O O . MET B 1 175 ? -13.375 23.562 13.055 1 97.19 175 MET B O 1
ATOM 3695 N N . LEU B 1 176 ? -13.773 21.766 11.773 1 97.44 176 LEU B N 1
ATOM 3696 C CA . LEU B 1 176 ? -12.375 21.359 11.867 1 97.44 176 LEU B CA 1
ATOM 3697 C C . LEU B 1 176 ? -11.461 22.406 11.234 1 97.44 176 LEU B C 1
ATOM 3699 O O . LEU B 1 176 ? -10.406 22.719 11.781 1 97.44 176 LEU B O 1
ATOM 3703 N N . SER B 1 177 ? -11.82 22.844 10.109 1 98.44 177 SER B N 1
ATOM 3704 C CA . SER B 1 177 ? -11.055 23.906 9.445 1 98.44 177 SER B CA 1
ATOM 3705 C C . SER B 1 177 ? -10.844 25.094 10.359 1 98.44 177 SER B C 1
ATOM 3707 O O . SER B 1 177 ? -9.727 25.609 10.484 1 98.44 177 SER B O 1
ATOM 3709 N N . THR B 1 178 ? -11.875 25.531 11.031 1 98.38 178 THR B N 1
ATOM 3710 C CA . THR B 1 178 ? -11.812 26.688 11.914 1 98.38 178 THR B CA 1
ATOM 3711 C C . THR B 1 178 ? -10.859 26.438 13.078 1 98.38 178 THR B C 1
ATOM 3713 O O . THR B 1 178 ? -10.008 27.266 13.391 1 98.38 178 THR B O 1
ATOM 3716 N N . VAL B 1 179 ? -10.977 25.281 13.641 1 98.06 179 VAL B N 1
ATOM 3717 C CA . VAL B 1 179 ? -10.133 24.922 14.781 1 98.06 179 VAL B CA 1
ATOM 3718 C C . VAL B 1 179 ? -8.664 24.938 14.367 1 98.06 179 VAL B C 1
ATOM 3720 O O . VAL B 1 179 ? -7.824 25.531 15.055 1 98.06 179 VAL B O 1
ATOM 3723 N N . LEU B 1 180 ? -8.383 24.328 13.242 1 98.44 180 LEU B N 1
ATOM 3724 C CA . LEU B 1 180 ? -7.008 24.25 12.75 1 98.44 180 LEU B CA 1
ATOM 3725 C C . LEU B 1 180 ? -6.488 25.625 12.375 1 98.44 180 LEU B C 1
ATOM 3727 O O . LEU B 1 180 ? -5.367 26 12.734 1 98.44 180 LEU B O 1
ATOM 3731 N N . ALA B 1 181 ? -7.25 26.391 11.727 1 98.56 181 ALA B N 1
ATOM 3732 C CA . ALA B 1 181 ? -6.852 27.734 11.289 1 98.56 181 ALA B CA 1
ATOM 3733 C C . ALA B 1 181 ? -6.648 28.656 12.484 1 98.56 181 ALA B C 1
ATOM 3735 O O . ALA B 1 181 ? -5.707 29.453 12.508 1 98.56 181 ALA B O 1
ATOM 3736 N N . LEU B 1 182 ? -7.531 28.562 13.461 1 98.44 182 LEU B N 1
ATOM 3737 C CA . LEU B 1 182 ? -7.387 29.359 14.664 1 98.44 182 LEU B CA 1
ATOM 3738 C C . LEU B 1 182 ? -6.094 29.016 15.398 1 98.44 182 LEU B C 1
ATOM 3740 O O . LEU B 1 182 ? -5.43 29.906 15.945 1 98.44 182 LEU B O 1
ATOM 3744 N N . THR B 1 183 ? -5.805 27.75 15.43 1 98.06 183 THR B N 1
ATOM 3745 C CA . THR B 1 183 ? -4.57 27.328 16.078 1 98.06 183 THR B CA 1
ATOM 3746 C C . THR B 1 183 ? -3.357 27.953 15.391 1 98.06 183 THR B C 1
ATOM 3748 O O . THR B 1 183 ? -2.447 28.453 16.062 1 98.06 183 THR B O 1
ATOM 3751 N N . VAL B 1 184 ? -3.338 27.953 14.086 1 98.38 184 VAL B N 1
ATOM 3752 C CA . VAL B 1 184 ? -2.256 28.578 13.336 1 98.38 184 VAL B CA 1
ATOM 3753 C C . VAL B 1 184 ? -2.188 30.062 13.664 1 98.38 184 VAL B C 1
ATOM 3755 O O . VAL B 1 184 ? -1.112 30.594 13.961 1 98.38 184 VAL B O 1
ATOM 3758 N N . ALA B 1 185 ? -3.287 30.703 13.672 1 98.19 185 ALA B N 1
ATOM 3759 C CA . ALA B 1 185 ? -3.361 32.156 13.922 1 98.19 185 ALA B CA 1
ATOM 3760 C C . ALA B 1 185 ? -2.861 32.469 15.32 1 98.19 185 ALA B C 1
ATOM 3762 O O . ALA B 1 185 ? -2.1 33.438 15.508 1 98.19 185 ALA B O 1
ATOM 3763 N N . ARG B 1 186 ? -3.289 31.703 16.281 1 97.5 186 ARG B N 1
ATOM 3764 C CA . ARG B 1 186 ? -2.883 31.922 17.672 1 97.5 186 ARG B CA 1
ATOM 3765 C C . ARG B 1 186 ? -1.368 31.828 17.812 1 97.5 186 ARG B C 1
ATOM 3767 O O . ARG B 1 186 ? -0.744 32.688 18.453 1 97.5 186 ARG B O 1
ATOM 3774 N N . ILE B 1 187 ? -0.879 30.797 17.25 1 97.31 187 ILE B N 1
ATOM 3775 C CA . ILE B 1 187 ? 0.561 30.594 17.344 1 97.31 187 ILE B CA 1
ATOM 3776 C C . ILE B 1 187 ? 1.3 31.734 16.656 1 97.31 187 ILE B C 1
ATOM 3778 O O . ILE B 1 187 ? 2.244 32.312 17.219 1 97.31 187 ILE B O 1
ATOM 3782 N N . ARG B 1 188 ? 0.89 32.125 15.531 1 96.88 188 ARG B N 1
ATOM 3783 C CA . ARG B 1 188 ? 1.534 33.188 14.781 1 96.88 188 ARG B CA 1
ATOM 3784 C C . ARG B 1 188 ? 1.438 34.531 15.531 1 96.88 188 ARG B C 1
ATOM 3786 O O . ARG B 1 188 ? 2.412 35.281 15.602 1 96.88 188 ARG B O 1
ATOM 3793 N N . CYS B 1 189 ? 0.292 34.812 16.094 1 96.38 189 CYS B N 1
ATOM 3794 C CA . CYS B 1 189 ? 0.1 36.031 16.859 1 96.38 189 CYS B CA 1
ATOM 3795 C C . CYS B 1 189 ? 1.073 36.094 18.031 1 96.38 189 CYS B C 1
ATOM 3797 O O . CYS B 1 189 ? 1.521 37.188 18.406 1 96.38 189 CYS B O 1
ATOM 3799 N N . ARG B 1 190 ? 1.361 34.969 18.531 1 95.12 190 ARG B N 1
ATOM 3800 C CA . ARG B 1 190 ? 2.258 34.938 19.688 1 95.12 190 ARG B CA 1
ATOM 3801 C C . ARG B 1 190 ? 3.717 35 19.25 1 95.12 190 ARG B C 1
ATOM 3803 O O . ARG B 1 190 ? 4.531 35.656 19.891 1 95.12 190 ARG B O 1
ATOM 3810 N N . THR B 1 191 ? 4.043 34.406 18.188 1 95.25 191 THR B N 1
ATOM 3811 C CA . THR B 1 191 ? 5.445 34.219 17.812 1 95.25 191 THR B CA 1
ATOM 3812 C C . THR B 1 191 ? 5.887 35.312 16.859 1 95.25 191 THR B C 1
ATOM 3814 O O . THR B 1 191 ? 7.047 35.75 16.875 1 95.25 191 THR B O 1
ATOM 3817 N N . ASP B 1 192 ? 5.051 35.75 15.945 1 95.25 192 ASP B N 1
ATOM 3818 C CA . ASP B 1 192 ? 5.375 36.75 14.938 1 95.25 192 ASP B CA 1
ATOM 3819 C C . ASP B 1 192 ? 4.129 37.5 14.508 1 95.25 192 ASP B C 1
ATOM 3821 O O . ASP B 1 192 ? 3.57 37.25 13.445 1 95.25 192 ASP B O 1
ATOM 3825 N N . LEU B 1 193 ? 3.793 38.469 15.242 1 95.25 193 LEU B N 1
ATOM 3826 C CA . LEU B 1 193 ? 2.576 39.25 15.031 1 95.25 193 LEU B CA 1
ATOM 3827 C C . LEU B 1 193 ? 2.584 39.938 13.664 1 95.25 193 LEU B C 1
ATOM 3829 O O . LEU B 1 193 ? 1.531 40.094 13.039 1 95.25 193 LEU B O 1
ATOM 3833 N N . ASN B 1 194 ? 3.77 40.312 13.133 1 94.75 194 ASN B N 1
ATOM 3834 C CA . ASN B 1 194 ? 3.889 41.031 11.852 1 94.75 194 ASN B CA 1
ATOM 3835 C C . ASN B 1 194 ? 3.396 40.156 10.695 1 94.75 194 ASN B C 1
ATOM 3837 O O . ASN B 1 194 ? 2.992 40.656 9.656 1 94.75 194 ASN B O 1
ATOM 3841 N N . ARG B 1 195 ? 3.346 38.844 10.891 1 94.31 195 ARG B N 1
ATOM 3842 C CA . ARG B 1 195 ? 2.967 37.906 9.828 1 94.31 195 ARG B CA 1
ATOM 3843 C C . ARG B 1 195 ? 1.628 37.25 10.133 1 94.31 195 ARG B C 1
ATOM 3845 O O . ARG B 1 195 ? 1.206 36.344 9.414 1 94.31 195 ARG B O 1
ATOM 3852 N N . ALA B 1 196 ? 0.903 37.688 11.086 1 97.25 196 ALA B N 1
ATOM 3853 C CA . ALA B 1 196 ? -0.221 36.906 11.633 1 97.25 196 ALA B CA 1
ATOM 3854 C C . ALA B 1 196 ? -1.51 37.219 10.875 1 97.25 196 ALA B C 1
ATOM 3856 O O . ALA B 1 196 ? -2.426 36.406 10.828 1 97.25 196 ALA B O 1
ATOM 3857 N N . ALA B 1 197 ? -1.636 38.375 10.289 1 96.88 197 ALA B N 1
ATOM 3858 C CA . ALA B 1 197 ? -2.895 38.906 9.758 1 96.88 197 ALA B CA 1
ATOM 3859 C C . ALA B 1 197 ? -3.48 37.938 8.727 1 96.88 197 ALA B C 1
ATOM 3861 O O . ALA B 1 197 ? -4.664 37.594 8.797 1 96.88 197 ALA B O 1
ATOM 3862 N N . PRO B 1 198 ? -2.629 37.438 7.727 1 96 198 PRO B N 1
ATOM 3863 C CA . PRO B 1 198 ? -3.197 36.5 6.762 1 96 198 PRO B CA 1
ATOM 3864 C C . PRO B 1 198 ? -3.744 35.25 7.422 1 96 198 PRO B C 1
ATOM 3866 O O . PRO B 1 198 ? -4.734 34.688 6.949 1 96 198 PRO B O 1
ATOM 3869 N N . ASP B 1 199 ? -3.141 34.75 8.453 1 97.56 199 ASP B N 1
ATOM 3870 C CA . ASP B 1 199 ? -3.605 33.562 9.156 1 97.56 199 ASP B CA 1
ATOM 3871 C C . ASP B 1 199 ? -4.926 33.844 9.875 1 97.56 199 ASP B C 1
ATOM 3873 O O . ASP B 1 199 ? -5.82 33 9.875 1 97.56 199 ASP B O 1
ATOM 3877 N N . VAL B 1 200 ? -5.023 34.969 10.508 1 98.19 200 VAL B N 1
ATOM 3878 C CA . VAL B 1 200 ? -6.27 35.375 11.164 1 98.19 200 VAL B CA 1
ATOM 3879 C C . VAL B 1 200 ? -7.383 35.5 10.117 1 98.19 200 VAL B C 1
ATOM 3881 O O . VAL B 1 200 ? -8.523 35.094 10.367 1 98.19 200 VAL B O 1
ATOM 3884 N N . ALA B 1 201 ? -7.035 36 9.008 1 97.44 201 ALA B N 1
ATOM 3885 C CA . ALA B 1 201 ? -8 36.156 7.918 1 97.44 201 ALA B CA 1
ATOM 3886 C C . ALA B 1 201 ? -8.508 34.781 7.473 1 97.44 201 ALA B C 1
ATOM 3888 O O . ALA B 1 201 ? -9.711 34.594 7.262 1 97.44 201 ALA B O 1
ATOM 3889 N N . ARG B 1 202 ? -7.613 33.844 7.34 1 97.12 202 ARG B N 1
ATOM 3890 C CA . ARG B 1 202 ? -8.008 32.5 6.949 1 97.12 202 ARG B CA 1
ATOM 3891 C C . ARG B 1 202 ? -8.914 31.859 7.996 1 97.12 202 ARG B C 1
ATOM 3893 O O . ARG B 1 202 ? -9.898 31.188 7.652 1 97.12 202 ARG B O 1
ATOM 3900 N N . ALA B 1 203 ? -8.57 32.031 9.219 1 98.44 203 ALA B N 1
ATOM 3901 C CA . ALA B 1 203 ? -9.414 31.516 10.297 1 98.44 203 ALA B CA 1
ATOM 3902 C C . ALA B 1 203 ? -10.797 32.156 10.266 1 98.44 203 ALA B C 1
ATOM 3904 O O . ALA B 1 203 ? -11.805 31.484 10.492 1 98.44 203 ALA B O 1
ATOM 3905 N N . THR B 1 204 ? -10.812 33.438 9.984 1 98.06 204 THR B N 1
ATOM 3906 C CA . THR B 1 204 ? -12.07 34.156 9.906 1 98.06 204 THR B CA 1
ATOM 3907 C C . THR B 1 204 ? -12.938 33.625 8.773 1 98.06 204 THR B C 1
ATOM 390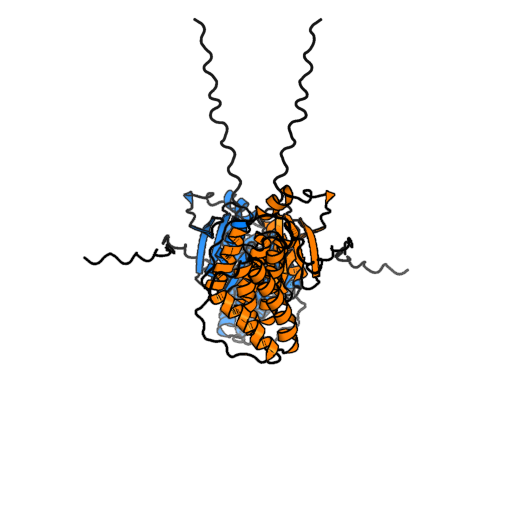9 O O . THR B 1 204 ? -14.148 33.438 8.945 1 98.06 204 THR B O 1
ATOM 3912 N N . ALA B 1 205 ? -12.32 33.375 7.648 1 96.94 205 ALA B N 1
ATOM 3913 C CA . ALA B 1 205 ? -13.055 32.844 6.508 1 96.94 205 ALA B CA 1
ATOM 3914 C C . ALA B 1 205 ? -13.711 31.516 6.855 1 96.94 205 ALA B C 1
ATOM 3916 O O . ALA B 1 205 ? -14.875 31.281 6.531 1 96.94 205 ALA B O 1
ATOM 3917 N N . ALA B 1 206 ? -13 30.625 7.48 1 97.88 206 ALA B N 1
ATOM 3918 C CA . ALA B 1 206 ? -13.547 29.328 7.883 1 97.88 206 ALA B CA 1
ATOM 3919 C C . ALA B 1 206 ? -14.656 29.5 8.914 1 97.88 206 ALA B C 1
ATOM 3921 O O . ALA B 1 206 ? -15.703 28.844 8.82 1 97.88 206 ALA B O 1
ATOM 3922 N N . TRP B 1 207 ? -14.453 30.328 9.836 1 97.62 207 TRP B N 1
ATOM 3923 C CA . TRP B 1 207 ? -15.398 30.594 10.922 1 97.62 207 TRP B CA 1
ATOM 3924 C C . TRP B 1 207 ? -16.734 31.109 10.367 1 97.62 207 TRP B C 1
ATOM 3926 O O . TRP B 1 207 ? -17.797 30.766 10.891 1 97.62 207 TRP B O 1
ATOM 3936 N N . GLN B 1 208 ? -16.688 31.859 9.32 1 96.25 208 GLN B N 1
ATOM 3937 C CA . GLN B 1 208 ? -17.891 32.438 8.742 1 96.25 208 GLN B CA 1
ATOM 3938 C C . GLN B 1 208 ? -18.828 31.344 8.219 1 96.25 208 GLN B C 1
ATOM 3940 O O . GLN B 1 208 ? -20.016 31.594 8 1 96.25 208 GLN B O 1
ATOM 3945 N N . ARG B 1 209 ? -18.312 30.203 8.102 1 96.38 209 ARG B N 1
ATOM 3946 C CA . ARG B 1 209 ? -19.125 29.109 7.555 1 96.38 209 ARG B CA 1
ATOM 3947 C C . ARG B 1 209 ? -19.719 28.266 8.672 1 96.38 209 ARG B C 1
ATOM 3949 O O . ARG B 1 209 ? -20.484 27.328 8.406 1 96.38 209 ARG B O 1
ATOM 3956 N N . LEU B 1 210 ? -19.406 28.609 9.883 1 96 210 LEU B N 1
ATOM 3957 C CA . LEU B 1 210 ? -19.953 27.875 11.016 1 96 210 LEU B CA 1
ATOM 3958 C C . LEU B 1 210 ? -21.422 28.219 11.234 1 96 210 LEU B C 1
ATOM 3960 O O . LEU B 1 210 ? -21.844 29.344 10.984 1 96 210 LEU B O 1
ATOM 3964 N N . TRP B 1 211 ? -22.203 27.203 11.75 1 91.12 211 TRP B N 1
ATOM 3965 C CA . TRP B 1 211 ? -23.625 27.422 11.984 1 91.12 211 TRP B CA 1
ATOM 3966 C C . TRP B 1 211 ? -23.969 27.281 13.461 1 91.12 211 TRP B C 1
ATOM 3968 O O . TRP B 1 211 ? -24.922 27.891 13.953 1 91.12 211 TRP B O 1
ATOM 3978 N N . ASP B 1 212 ? -23.188 26.406 14.156 1 91.81 212 ASP B N 1
ATOM 3979 C CA . ASP B 1 212 ? -23.438 26.203 15.578 1 91.81 212 ASP B CA 1
ATOM 3980 C C . AS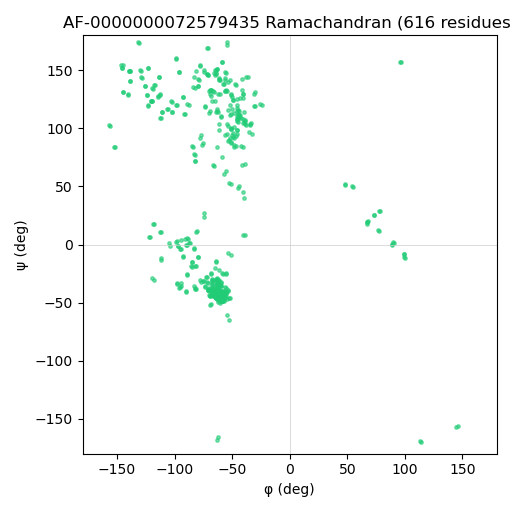P B 1 212 ? -23.203 27.484 16.359 1 91.81 212 ASP B C 1
ATOM 3982 O O . ASP B 1 212 ? -22.062 27.953 16.469 1 91.81 212 ASP B O 1
ATOM 3986 N N . GLU B 1 213 ? -24.203 28.016 16.969 1 90.94 213 GLU B N 1
ATOM 3987 C CA . GLU B 1 213 ? -24.172 29.328 17.625 1 90.94 213 GLU B CA 1
ATOM 3988 C C . GLU B 1 213 ? -23.141 29.359 18.75 1 90.94 213 GLU B C 1
ATOM 3990 O O . GLU B 1 213 ? -22.453 30.359 18.938 1 90.94 213 GLU B O 1
ATOM 3995 N N . GLY B 1 214 ? -23.109 28.281 19.484 1 92.69 214 GLY B N 1
ATOM 3996 C CA . GLY B 1 214 ? -22.125 28.234 20.562 1 92.69 214 GLY B CA 1
ATOM 3997 C C . GLY B 1 214 ? -20.688 28.328 20.062 1 92.69 214 GLY B C 1
ATOM 3998 O O . GLY B 1 214 ? -19.875 29.062 20.609 1 92.69 214 GLY B O 1
ATOM 3999 N N . GLN B 1 215 ? -20.453 27.609 19 1 94.69 215 GLN B N 1
ATOM 4000 C CA . GLN B 1 215 ? -19.125 27.609 18.406 1 94.69 215 GLN B CA 1
ATOM 4001 C C . GLN B 1 215 ? -18.828 28.953 17.719 1 94.69 215 GLN B C 1
ATOM 4003 O O . GLN B 1 215 ? -17.703 29.438 17.781 1 94.69 215 GLN B O 1
ATOM 4008 N N . VAL B 1 216 ? -19.812 29.484 17.094 1 95.44 216 VAL B N 1
ATOM 4009 C CA . VAL B 1 216 ? -19.656 30.781 16.453 1 95.44 216 VAL B CA 1
ATOM 4010 C C . VAL B 1 216 ? -19.266 31.828 17.5 1 95.44 216 VAL B C 1
ATOM 4012 O O . VAL B 1 216 ? -18.328 32.594 17.297 1 95.44 216 VAL B O 1
ATOM 4015 N N . ALA B 1 217 ? -19.891 31.75 18.578 1 95.44 217 ALA B N 1
ATOM 4016 C CA . ALA B 1 217 ? -19.625 32.719 19.625 1 95.44 217 ALA B CA 1
ATOM 4017 C C . ALA B 1 217 ? -18.234 32.531 20.234 1 95.44 217 ALA B C 1
ATOM 4019 O O . ALA B 1 217 ? -17.469 33.5 20.344 1 95.44 217 ALA B O 1
ATOM 4020 N N . THR B 1 218 ? -17.938 31.359 20.641 1 95.56 218 THR B N 1
ATOM 4021 C CA . THR B 1 218 ? -16.688 31.078 21.328 1 95.56 218 THR B CA 1
ATOM 4022 C C . THR B 1 218 ? -15.492 31.344 20.422 1 95.56 218 THR B C 1
ATOM 4024 O O . THR B 1 218 ? -14.555 32.062 20.797 1 95.56 218 THR B O 1
ATOM 4027 N N . ARG B 1 219 ? -15.555 30.906 19.188 1 96.88 219 ARG B N 1
ATOM 4028 C CA . ARG B 1 219 ? -14.445 31.062 18.25 1 96.88 219 ARG B CA 1
ATOM 4029 C C . ARG B 1 219 ? -14.398 32.469 17.703 1 96.88 219 ARG B C 1
ATOM 4031 O O . ARG B 1 219 ? -13.32 33 17.422 1 96.88 219 ARG B O 1
ATOM 4038 N N . GLY B 1 220 ? -15.539 33.094 17.594 1 97.5 220 GLY B N 1
ATOM 4039 C CA . GLY B 1 220 ? -15.594 34.469 17.156 1 97.5 220 GLY B CA 1
ATOM 4040 C C . GLY B 1 220 ? -14.93 35.438 18.141 1 97.5 220 GLY B C 1
ATOM 4041 O O . GLY B 1 220 ? -14.258 36.375 17.734 1 97.5 220 GLY B O 1
ATOM 4042 N N . GLN B 1 221 ? -15.133 35.125 19.375 1 97 221 GLN B N 1
ATOM 4043 C CA . GLN B 1 221 ? -14.508 35.938 20.391 1 97 221 GLN B CA 1
ATOM 4044 C C . GLN B 1 221 ? -12.984 35.875 20.312 1 97 221 GLN B C 1
ATOM 4046 O O . GLN B 1 221 ? -12.297 36.875 20.484 1 97 221 GLN B O 1
ATOM 4051 N N . GLU B 1 222 ? -12.5 34.719 20.094 1 97.25 222 GLU B N 1
ATOM 4052 C CA . GLU B 1 222 ? -11.062 34.531 19.922 1 97.25 222 GLU B CA 1
ATOM 4053 C C . GLU B 1 222 ? -10.562 35.344 18.703 1 97.25 222 GLU B C 1
ATOM 4055 O O . GLU B 1 222 ? -9.516 36 18.781 1 97.25 222 GLU B O 1
ATOM 4060 N N . LEU B 1 223 ? -11.289 35.312 17.656 1 98.19 223 LEU B N 1
ATOM 4061 C CA . LEU B 1 223 ? -10.945 36.031 16.438 1 98.19 223 LEU B CA 1
ATOM 4062 C C . LEU B 1 223 ? -10.938 37.562 16.672 1 98.19 223 LEU B C 1
ATOM 4064 O O . LEU B 1 223 ? -10.016 38.25 16.25 1 98.19 223 LEU B O 1
ATOM 4068 N N . LEU B 1 224 ? -11.969 37.938 17.328 1 97.31 224 LEU B N 1
ATOM 4069 C CA . LEU B 1 224 ? -12.078 39.375 17.625 1 97.31 224 LEU B CA 1
ATOM 4070 C C . LEU B 1 224 ? -10.875 39.844 18.422 1 97.31 224 LEU B C 1
ATOM 4072 O O . LEU B 1 224 ? -10.32 40.906 18.141 1 97.31 224 LEU B O 1
ATOM 4076 N N . HIS B 1 225 ? -10.516 39.062 19.391 1 97.44 225 HIS B N 1
ATOM 4077 C CA . HIS B 1 225 ? -9.359 39.406 20.203 1 97.44 225 HIS B CA 1
ATOM 4078 C C . HIS B 1 225 ? -8.102 39.531 19.359 1 97.44 225 HIS B C 1
ATOM 4080 O O . HIS B 1 225 ? -7.312 40.469 19.531 1 97.44 225 HIS B O 1
ATOM 4086 N N . MET B 1 226 ? -7.895 38.656 18.422 1 98.06 226 MET B N 1
ATOM 4087 C CA . MET B 1 226 ? -6.707 38.688 17.578 1 98.06 226 MET B CA 1
ATOM 4088 C C . MET B 1 226 ? -6.742 39.875 16.609 1 98.06 226 MET B C 1
ATOM 4090 O O . MET B 1 226 ? -5.719 40.531 16.391 1 98.06 226 MET B O 1
ATOM 4094 N N . TRP B 1 227 ? -7.879 40.188 16.109 1 97.44 227 TRP B N 1
ATOM 4095 C CA . TRP B 1 227 ? -8.023 41.344 15.227 1 97.44 227 TRP B CA 1
ATOM 4096 C C . TRP B 1 227 ? -7.734 42.625 15.984 1 97.44 227 TRP B C 1
ATOM 4098 O O . TRP B 1 227 ? -7.094 43.531 15.445 1 97.44 227 TRP B O 1
ATOM 4108 N N . GLU B 1 228 ? -8.172 42.656 17.203 1 96.88 228 GLU B N 1
ATOM 4109 C CA . GLU B 1 228 ? -7.93 43.844 18.031 1 96.88 228 GLU B CA 1
ATOM 4110 C C . GLU B 1 228 ? -6.441 44 18.328 1 96.88 228 GLU B C 1
ATOM 4112 O O . GLU B 1 228 ? -5.918 45.125 18.312 1 96.88 228 GLU B O 1
ATOM 4117 N N . ARG B 1 229 ? -5.879 42.938 18.594 1 97.12 229 ARG B N 1
ATOM 4118 C CA . ARG B 1 229 ? -4.441 42.969 18.844 1 97.12 229 ARG B CA 1
ATOM 4119 C C . ARG B 1 229 ? -3.688 43.469 17.609 1 97.12 229 ARG B C 1
ATOM 4121 O O . ARG B 1 229 ? -2.77 44.281 17.734 1 97.12 229 ARG B O 1
ATOM 4128 N N . LEU B 1 230 ? -4.023 43 16.469 1 97.5 230 LEU B N 1
ATOM 4129 C CA . LEU B 1 230 ? -3.398 43.406 15.211 1 97.5 230 LEU B CA 1
ATOM 4130 C C . LEU B 1 230 ? -3.654 44.906 14.945 1 97.5 230 LEU B C 1
ATOM 4132 O O . LEU B 1 230 ? -2.752 45.625 14.508 1 97.5 230 LEU B O 1
ATOM 4136 N N . SER B 1 231 ? -4.812 45.344 15.242 1 95.81 231 SER B N 1
ATOM 4137 C CA . SER B 1 231 ? -5.176 46.75 15.07 1 95.81 231 SER B CA 1
ATOM 4138 C C . SER B 1 231 ? -4.371 47.656 16 1 95.81 231 SER B C 1
ATOM 4140 O O . SER B 1 231 ? -3.848 48.688 15.578 1 95.81 231 SER B O 1
ATOM 4142 N N . ALA B 1 232 ? -4.277 47.156 17.203 1 96.19 232 ALA B N 1
ATOM 4143 C CA . ALA B 1 232 ? -3.541 47.938 18.203 1 96.19 232 ALA B CA 1
ATOM 4144 C C . ALA B 1 232 ? -2.072 48.094 17.812 1 96.19 232 ALA B C 1
ATOM 4146 O O . ALA B 1 232 ? -1.438 49.094 18.109 1 96.19 232 ALA B O 1
ATOM 4147 N N . ALA B 1 233 ? -1.597 47.125 17.109 1 96.19 233 ALA B N 1
ATOM 4148 C CA . ALA B 1 233 ? -0.192 47.125 16.703 1 96.19 233 ALA B CA 1
ATOM 4149 C C . ALA B 1 233 ? -0.005 47.812 15.367 1 96.19 233 ALA B C 1
ATOM 4151 O O . ALA B 1 233 ? 1.117 47.906 14.867 1 96.19 233 ALA B O 1
ATOM 4152 N N . GLY B 1 234 ? -1.14 48.281 14.797 1 94.44 234 GLY B N 1
ATOM 4153 C CA . GLY B 1 234 ? -1.065 48.969 13.523 1 94.44 234 GLY B CA 1
ATOM 4154 C C . GLY B 1 234 ? -0.792 48.062 12.352 1 94.44 234 GLY B C 1
ATOM 4155 O O . GLY B 1 234 ? -0.211 48.469 11.344 1 94.44 234 GLY B O 1
ATOM 4156 N N . LEU B 1 235 ? -1.151 46.812 12.461 1 94.5 235 LEU B N 1
ATOM 4157 C CA . LEU B 1 235 ? -0.771 45.781 11.477 1 94.5 235 LEU B CA 1
ATOM 4158 C C . LEU B 1 235 ? -1.951 45.438 10.578 1 94.5 235 LEU B C 1
ATOM 4160 O O . LEU B 1 235 ? -1.85 44.531 9.742 1 94.5 235 LEU B O 1
ATOM 4164 N N . LEU B 1 236 ? -3.127 46.062 10.805 1 92.88 236 LEU B N 1
ATOM 4165 C CA . LEU B 1 236 ? -4.25 45.906 9.891 1 92.88 236 LEU B CA 1
ATOM 4166 C C . LEU B 1 236 ? -4.148 46.875 8.727 1 92.88 236 LEU B C 1
ATOM 4168 O O . LEU B 1 236 ? -4.832 47.906 8.711 1 92.88 236 LEU B O 1
ATOM 4172 N N . GLN B 1 237 ? -3.463 46.594 7.73 1 88.19 237 GLN B N 1
ATOM 4173 C CA . GLN B 1 237 ? -3.17 47.5 6.645 1 88.19 237 GLN B CA 1
ATOM 4174 C C . GLN B 1 237 ? -4.113 47.281 5.465 1 88.19 237 GLN B C 1
ATOM 4176 O O . GLN B 1 237 ? -4.461 48.25 4.758 1 88.19 237 GLN B O 1
ATOM 4181 N N . GLU B 1 238 ? -4.527 46.125 5.227 1 92.19 238 GLU B N 1
ATOM 4182 C CA . GLU B 1 238 ? -5.375 45.812 4.082 1 92.19 238 GLU B CA 1
ATOM 4183 C C . GLU B 1 238 ? -6.844 46.094 4.391 1 92.19 238 GLU B C 1
ATOM 4185 O O . GLU B 1 238 ? -7.336 45.719 5.469 1 92.19 238 GLU B O 1
ATOM 4190 N N . ALA B 1 239 ? -7.504 46.688 3.531 1 93.12 239 ALA B N 1
ATOM 4191 C CA . ALA B 1 239 ? -8.922 47 3.672 1 93.12 239 ALA B CA 1
ATOM 4192 C C . ALA B 1 239 ? -9.734 45.719 3.912 1 93.12 239 ALA B C 1
ATOM 4194 O O . ALA B 1 239 ? -10.719 45.719 4.66 1 93.12 239 ALA B O 1
ATOM 4195 N N . SER B 1 240 ? -9.352 44.688 3.207 1 93.31 240 SER B N 1
ATOM 4196 C CA . SER B 1 240 ? -10.055 43.438 3.361 1 93.31 240 SER B CA 1
ATOM 4197 C C . SER B 1 240 ? -9.961 42.906 4.793 1 93.31 240 SER B C 1
ATOM 4199 O O . SER B 1 240 ? -10.922 42.344 5.316 1 93.31 240 SER B O 1
ATOM 4201 N N . HIS B 1 241 ? -8.867 43.125 5.426 1 94.38 241 HIS B N 1
ATOM 4202 C CA . HIS B 1 241 ? -8.695 42.688 6.809 1 94.38 241 HIS B CA 1
ATOM 4203 C C . HIS B 1 241 ? -9.562 43.5 7.758 1 94.38 241 HIS B C 1
ATOM 4205 O O . HIS B 1 241 ? -10.133 42.969 8.703 1 94.38 241 HIS B O 1
ATOM 4211 N N . HIS B 1 242 ? -9.609 44.75 7.453 1 93.94 242 HIS B N 1
ATOM 4212 C CA . HIS B 1 242 ? -10.492 45.594 8.234 1 93.94 242 HIS B CA 1
ATOM 4213 C C . HIS B 1 242 ? -11.945 45.125 8.125 1 93.94 242 HIS B C 1
ATOM 4215 O O . HIS B 1 242 ? -12.656 45.062 9.133 1 93.94 242 HIS B O 1
ATOM 4221 N N . ALA B 1 243 ? -12.242 44.844 6.934 1 95 243 ALA B N 1
ATOM 4222 C CA . ALA B 1 243 ? -13.609 44.406 6.68 1 95 243 ALA B CA 1
ATOM 4223 C C . ALA B 1 243 ? -13.898 43.094 7.418 1 95 243 ALA B C 1
ATOM 4225 O O . ALA B 1 243 ? -15 42.906 7.953 1 95 243 ALA B O 1
ATOM 4226 N N . MET B 1 244 ? -13.016 42.25 7.449 1 95.69 244 MET B N 1
ATOM 4227 C CA . MET B 1 244 ? -13.188 40.969 8.117 1 95.69 244 MET B CA 1
ATOM 4228 C C . MET B 1 244 ? -13.312 41.156 9.625 1 95.69 244 MET B C 1
ATOM 4230 O O . MET B 1 244 ? -14.141 40.5 10.273 1 95.69 244 MET B O 1
ATOM 4234 N N . ALA B 1 245 ? -12.5 41.969 10.188 1 95.5 245 ALA B N 1
ATOM 4235 C CA . ALA B 1 245 ? -12.586 42.281 11.617 1 95.5 245 ALA B CA 1
ATOM 4236 C C . ALA B 1 245 ? -13.969 42.812 11.977 1 95.5 245 ALA B C 1
ATOM 4238 O O . ALA B 1 245 ? -14.562 42.406 12.984 1 95.5 245 ALA B O 1
ATOM 4239 N N . GLN B 1 246 ? -14.414 43.656 11.125 1 95.25 246 GLN B N 1
ATOM 4240 C CA . GLN B 1 246 ? -15.734 44.25 11.352 1 95.25 246 GLN B CA 1
ATOM 4241 C C . GLN B 1 246 ? -16.828 43.188 11.227 1 95.25 246 GLN B C 1
ATOM 4243 O O . GLN B 1 246 ? -17.797 43.188 11.977 1 95.25 246 GLN B O 1
ATOM 4248 N N . ALA B 1 247 ? -16.656 42.344 10.281 1 94.81 247 ALA B N 1
ATOM 4249 C CA . ALA B 1 247 ? -17.625 41.281 10.086 1 94.81 247 ALA B CA 1
ATOM 4250 C C . ALA B 1 247 ? -17.719 40.375 11.32 1 94.81 247 ALA B C 1
ATOM 4252 O O . ALA B 1 247 ? -18.797 39.938 11.695 1 94.81 247 ALA B O 1
ATOM 4253 N N . VAL B 1 248 ? -16.609 40.031 11.891 1 97.31 248 VAL B N 1
ATOM 4254 C CA . VAL B 1 248 ? -16.578 39.219 13.094 1 97.31 248 VAL B CA 1
ATOM 4255 C C . VAL B 1 248 ? -17.328 39.938 14.219 1 97.31 248 VAL B C 1
ATOM 4257 O O . VAL B 1 248 ? -18.156 39.312 14.891 1 97.31 248 VAL B O 1
ATOM 4260 N N . ARG B 1 249 ? -17.047 41.156 14.406 1 95.5 249 ARG B N 1
ATOM 4261 C CA . ARG B 1 249 ? -17.703 41.969 15.445 1 95.5 249 ARG B CA 1
ATOM 4262 C C . ARG B 1 249 ? -19.203 42 15.242 1 95.5 249 ARG B C 1
ATOM 4264 O O . ARG B 1 249 ? -19.969 41.75 16.188 1 95.5 249 ARG B O 1
ATOM 4271 N N . THR B 1 250 ? -19.578 42.219 14.023 1 95.44 250 THR B N 1
ATOM 4272 C CA . THR B 1 250 ? -21 42.344 13.695 1 95.44 250 THR B CA 1
ATOM 4273 C C . THR B 1 250 ? -21.719 41.031 13.953 1 95.44 250 THR B C 1
ATOM 4275 O O . THR B 1 250 ? -22.812 41 14.531 1 95.44 250 THR B O 1
ATOM 4278 N N . ARG B 1 251 ? -21.141 39.969 13.539 1 95 251 ARG B N 1
ATOM 4279 C CA . ARG B 1 251 ? -21.766 38.688 13.711 1 95 251 ARG B CA 1
ATOM 4280 C C . ARG B 1 251 ? -21.875 38.312 15.188 1 95 251 ARG B C 1
ATOM 4282 O O . ARG B 1 251 ? -22.859 37.719 15.609 1 95 251 ARG B O 1
ATOM 4289 N N . LEU B 1 252 ? -20.906 38.625 15.922 1 94.38 252 LEU B N 1
ATOM 4290 C CA . LEU B 1 252 ? -20.938 38.344 17.359 1 94.38 252 LEU B CA 1
ATOM 4291 C C . LEU B 1 252 ? -22 39.156 18.062 1 94.38 252 LEU B C 1
ATOM 4293 O O . LEU B 1 252 ? -22.672 38.688 18.984 1 94.38 252 LEU B O 1
ATOM 4297 N N . GLU B 1 253 ? -22.172 40.312 17.609 1 92.12 253 GLU B N 1
ATOM 4298 C CA . GLU B 1 253 ? -23.172 41.219 18.203 1 92.12 253 GLU B CA 1
ATOM 4299 C C . GLU B 1 253 ? -24.594 40.75 17.875 1 92.12 253 GLU B C 1
ATOM 4301 O O . GLU B 1 253 ? -25.516 40.938 18.672 1 92.12 253 GLU B O 1
ATOM 4306 N N . GLN B 1 254 ? -24.781 40.156 16.719 1 86.38 254 GLN B N 1
ATOM 4307 C CA . GLN B 1 254 ? -26.094 39.656 16.297 1 86.38 254 GLN B CA 1
ATOM 4308 C C . GLN B 1 254 ? -26.391 38.312 16.891 1 86.38 254 GLN B C 1
ATOM 4310 O O . GLN B 1 254 ? -27.453 37.719 16.656 1 86.38 254 GLN B O 1
ATOM 4315 N N . GLY B 1 255 ? -25.67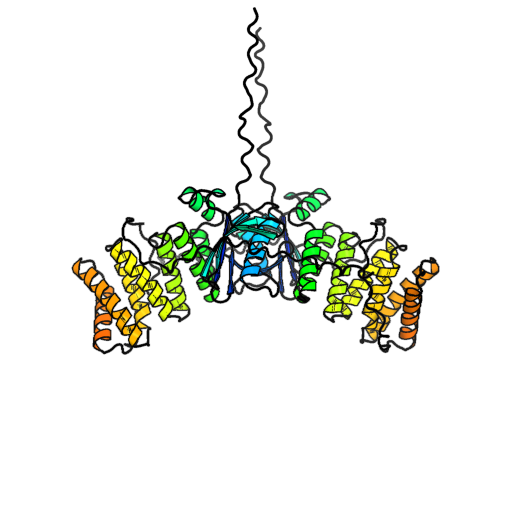2 37.844 17.781 1 73.69 255 GLY B N 1
ATOM 4316 C CA . GLY B 1 255 ? -25.922 36.594 18.484 1 73.69 255 GLY B CA 1
ATOM 4317 C C . GLY B 1 255 ? -25.531 35.375 17.688 1 73.69 255 GLY B C 1
ATOM 4318 O O . GLY B 1 255 ? -26.141 34.312 17.828 1 73.69 255 GLY B O 1
ATOM 4319 N N . GLY B 1 256 ? -24.531 35.344 16.75 1 62.12 256 GLY B N 1
ATOM 4320 C CA . GLY B 1 256 ? -23.922 34.188 16.078 1 62.12 256 GLY B CA 1
ATOM 4321 C C . GLY B 1 256 ? -24.656 33.812 14.805 1 62.12 256 GLY B C 1
ATOM 4322 O O . GLY B 1 256 ? -24.359 32.781 14.211 1 62.12 256 GLY B O 1
ATOM 4323 N N . ARG B 1 257 ? -25.703 34.531 14.445 1 58.88 257 ARG B N 1
ATOM 4324 C CA . ARG B 1 257 ? -26.469 34.125 13.266 1 58.88 257 ARG B CA 1
ATOM 4325 C C . ARG B 1 257 ? -25.672 34.344 11.992 1 58.88 257 ARG B C 1
ATOM 4327 O O . ARG B 1 257 ? -24.828 35.25 11.93 1 58.88 257 ARG B O 1
ATOM 4334 N N . SER B 1 258 ? -25.625 33.281 11.203 1 57.19 258 SER B N 1
ATOM 4335 C CA . SER B 1 258 ? -24.859 33.219 9.961 1 57.19 258 SER B CA 1
ATOM 4336 C C . SER B 1 2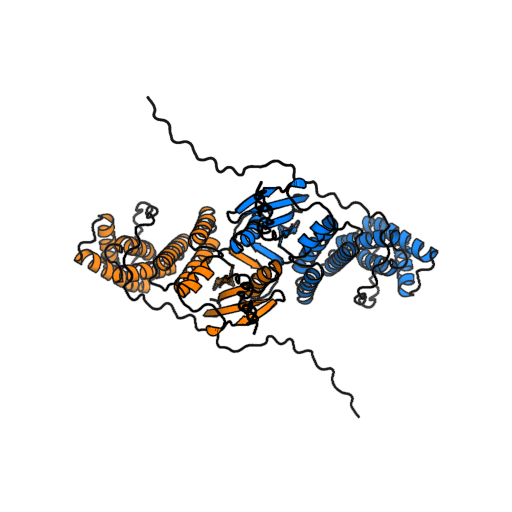58 ? -25.062 34.469 9.102 1 57.19 258 SER B C 1
ATOM 4338 O O . SER B 1 258 ? -26.188 34.938 8.969 1 57.19 258 SER B O 1
ATOM 4340 N N . VAL B 1 259 ? -24.188 35.281 8.992 1 51.75 259 VAL B N 1
ATOM 4341 C CA . VAL B 1 259 ? -24.234 36.312 7.957 1 51.75 259 VAL B CA 1
ATOM 4342 C C . VAL B 1 259 ? -24.016 35.688 6.586 1 51.75 259 VAL B C 1
ATOM 4344 O O . VAL B 1 259 ? -23.109 34.875 6.422 1 51.75 259 VAL B O 1
ATOM 4347 N N . PRO B 1 260 ? -24.984 35.656 5.652 1 49.09 260 PRO B N 1
ATOM 4348 C CA . PRO B 1 260 ? -24.75 35.094 4.328 1 49.09 260 PRO B CA 1
ATOM 4349 C C . PRO B 1 260 ? -23.391 35.469 3.752 1 49.09 260 PRO B C 1
ATOM 4351 O O . PRO B 1 260 ? -22.875 36.562 4.047 1 49.09 260 PRO B O 1
ATOM 4354 N N . PRO B 1 261 ? -22.594 34.531 3.35 1 46.38 261 PRO B N 1
ATOM 4355 C CA . PRO B 1 261 ? -21.281 34.812 2.789 1 46.38 261 PRO B CA 1
ATOM 4356 C C . PRO B 1 261 ? -21.297 35.938 1.762 1 46.38 261 PRO B C 1
ATOM 4358 O O . PRO B 1 261 ? -22.172 35.969 0.895 1 46.38 261 PRO B O 1
ATOM 4361 N N . GLN B 1 262 ? -21 37.062 2.016 1 40.19 262 GLN B N 1
ATOM 4362 C CA . GLN B 1 262 ? -20.734 37.938 0.884 1 40.19 262 GLN B CA 1
ATOM 4363 C C . GLN B 1 262 ? -19.734 37.312 -0.086 1 40.19 262 GLN B C 1
ATOM 4365 O O . GLN B 1 262 ? -18.781 36.688 0.335 1 40.19 262 GLN B O 1
ATOM 4370 N N . SER B 1 263 ? -20.141 36.938 -1.337 1 39.81 263 SER B N 1
ATOM 4371 C CA . SER B 1 263 ? -19.359 36.312 -2.412 1 39.81 263 SER B CA 1
ATOM 4372 C C . SER B 1 263 ? -17.969 36.938 -2.48 1 39.81 263 SER B C 1
ATOM 4374 O O . SER B 1 263 ? -17.75 37.938 -3.133 1 39.81 263 SER B O 1
ATOM 4376 N N . GLY B 1 264 ? -17.281 37.156 -1.474 1 36.5 264 GLY B N 1
ATOM 4377 C CA . GLY B 1 264 ? -16 37.781 -1.736 1 36.5 264 GLY B CA 1
ATOM 4378 C C . GLY B 1 264 ? -15.047 36.906 -2.525 1 36.5 264 GLY B C 1
ATOM 4379 O O . GLY B 1 264 ? -15.25 35.688 -2.621 1 36.5 264 GLY B O 1
ATOM 4380 N N . PRO B 1 265 ? -14.141 37.531 -3.422 1 34.03 265 PRO B N 1
ATOM 4381 C CA . PRO B 1 265 ? -13.25 36.844 -4.348 1 34.03 265 PRO B CA 1
ATOM 4382 C C . PRO B 1 265 ? -12.406 35.75 -3.656 1 34.03 265 PRO B C 1
ATOM 4384 O O . PRO B 1 265 ? -12.156 35.844 -2.453 1 34.03 265 PRO B O 1
ATOM 4387 N N . ALA B 1 266 ? -12.32 34.531 -4.117 1 34.75 266 ALA B N 1
ATOM 4388 C CA . ALA B 1 266 ? -11.484 33.375 -3.752 1 34.75 266 ALA B CA 1
ATOM 4389 C C . ALA B 1 266 ? -10.102 33.812 -3.293 1 34.75 266 ALA B C 1
ATOM 4391 O O . ALA B 1 266 ? -9.422 34.562 -3.998 1 34.75 266 ALA B O 1
ATOM 4392 N N . ALA B 1 267 ? -9.742 33.812 -2.057 1 34.84 267 ALA B N 1
ATOM 4393 C CA . ALA B 1 267 ? -8.461 34.125 -1.428 1 34.84 267 ALA B CA 1
ATOM 4394 C C . ALA B 1 267 ? -7.305 33.469 -2.186 1 34.84 267 ALA B C 1
ATOM 4396 O O . ALA B 1 267 ? -7.34 32.281 -2.471 1 34.84 267 ALA B O 1
ATOM 4397 N N . ALA B 1 268 ? -6.449 34.188 -3.008 1 29.27 268 ALA B N 1
ATOM 4398 C CA . ALA B 1 268 ? -5.238 33.844 -3.754 1 29.27 268 ALA B CA 1
ATOM 4399 C C . ALA B 1 268 ? -4.258 33.062 -2.887 1 29.27 268 ALA B C 1
ATOM 4401 O O . ALA B 1 268 ? -4.223 33.25 -1.667 1 29.27 268 ALA B O 1
ATOM 4402 N N . ALA B 1 269 ? -3.652 32.031 -3.5 1 33.5 269 ALA B N 1
ATOM 4403 C CA . ALA B 1 269 ? -2.607 31.125 -3.006 1 33.5 269 ALA B CA 1
ATOM 4404 C C . ALA B 1 269 ? -1.469 31.906 -2.365 1 33.5 269 ALA B C 1
ATOM 4406 O O . ALA B 1 269 ? -0.859 32.781 -3.01 1 33.5 269 ALA B O 1
ATOM 4407 N N . LEU B 1 270 ? -1.541 32.281 -1.055 1 26.47 270 LEU B N 1
ATOM 4408 C CA . LEU B 1 270 ? -0.482 33 -0.359 1 26.47 270 LEU B CA 1
ATOM 4409 C C . LEU B 1 270 ? 0.886 32.438 -0.695 1 26.47 270 LEU B C 1
ATOM 4411 O O . LEU B 1 270 ? 1.062 31.203 -0.697 1 26.47 270 LEU B O 1
ATOM 4415 N N . PRO B 1 271 ? 1.734 33.156 -1.414 1 29.31 271 PRO B N 1
ATOM 4416 C CA . PRO B 1 271 ? 3.125 32.781 -1.644 1 29.31 271 PRO B CA 1
ATOM 4417 C C . PRO B 1 271 ? 3.885 32.5 -0.346 1 29.31 271 PRO B C 1
ATOM 4419 O O . PRO B 1 271 ? 3.516 33.031 0.709 1 29.31 271 PRO B O 1
ATOM 4422 N N . ALA B 1 272 ? 4.793 31.484 -0.172 1 31.16 272 ALA B N 1
ATOM 4423 C CA . ALA B 1 272 ? 5.641 30.891 0.851 1 31.16 272 ALA B CA 1
ATOM 4424 C C . ALA B 1 272 ? 6.59 31.906 1.454 1 31.16 272 ALA B C 1
ATOM 4426 O O . ALA B 1 272 ? 7.555 32.344 0.809 1 31.16 272 ALA B O 1
ATOM 4427 N N . GLY B 1 273 ? 5.984 32.969 2.084 1 24.69 273 GLY B N 1
ATOM 4428 C CA . GLY B 1 273 ? 6.875 34 2.594 1 24.69 273 GLY B CA 1
ATOM 4429 C C . GLY B 1 273 ? 7.945 33.469 3.523 1 24.69 273 GLY B C 1
ATOM 4430 O O . GLY B 1 273 ? 7.891 32.312 3.93 1 24.69 273 GLY B O 1
ATOM 4431 N N . SER B 1 274 ? 8.898 34.438 3.93 1 29.16 274 SER B N 1
ATOM 4432 C CA . SER B 1 274 ? 10.18 34.5 4.625 1 29.16 274 SER B CA 1
ATOM 4433 C C . SER B 1 274 ? 10.031 34.125 6.094 1 29.16 274 SER B C 1
ATOM 4435 O O . SER B 1 274 ? 9.023 34.469 6.73 1 29.16 274 SER B O 1
ATOM 4437 N N . GLY B 1 275 ? 10.719 33.156 6.621 1 26.3 275 GLY B N 1
ATOM 4438 C CA . GLY B 1 275 ? 10.82 32.281 7.758 1 26.3 275 GLY B CA 1
ATOM 4439 C C . GLY B 1 275 ? 11.172 32.969 9.055 1 26.3 275 GLY B C 1
ATOM 4440 O O . GLY B 1 275 ? 12.32 33.375 9.258 1 26.3 275 GLY B O 1
ATOM 4441 N N . PRO B 1 276 ? 10.078 33.844 9.547 1 24.62 276 PRO B N 1
ATOM 4442 C CA . PRO B 1 276 ? 10.516 34.625 10.711 1 24.62 276 PRO B CA 1
ATOM 4443 C C . PRO B 1 276 ? 10.875 33.75 11.906 1 24.62 276 PRO B C 1
ATOM 4445 O O . PRO B 1 276 ? 10.578 32.562 11.906 1 24.62 276 PRO B O 1
ATOM 4448 N N . ASP B 1 277 ? 11.031 34.562 13.133 1 24.69 277 ASP B N 1
ATOM 4449 C CA . ASP B 1 277 ? 11.781 34.344 14.367 1 24.69 277 ASP B CA 1
ATOM 4450 C C . ASP B 1 277 ? 11.016 33.438 15.328 1 24.69 277 ASP B C 1
ATOM 4452 O O . ASP B 1 277 ? 9.789 33.5 15.398 1 24.69 277 ASP B O 1
ATOM 4456 N N . PRO B 1 278 ? 11.547 32.531 16.281 1 26.16 278 PRO B N 1
ATOM 4457 C CA . PRO B 1 278 ? 11.328 31.203 16.891 1 26.16 278 PRO B CA 1
ATOM 4458 C C . PRO B 1 278 ? 10.539 31.297 18.203 1 26.16 278 PRO B C 1
ATOM 4460 O O . PRO B 1 278 ? 10.359 30.281 18.875 1 26.16 278 PRO B O 1
ATOM 4463 N N . THR B 1 279 ? 9.977 32.469 18.781 1 24.59 279 THR B N 1
ATOM 4464 C CA . THR B 1 279 ? 10 32.312 20.234 1 24.59 279 THR B CA 1
ATOM 4465 C C . THR B 1 279 ? 8.664 31.766 20.734 1 24.59 279 THR B C 1
ATOM 4467 O O . THR B 1 279 ? 8.484 31.578 21.938 1 24.59 279 THR B O 1
ATOM 4470 N N . ALA B 1 280 ? 7.465 32.031 20.188 1 30.02 280 ALA B N 1
ATOM 4471 C CA . ALA B 1 280 ? 6.258 32.031 21 1 30.02 280 ALA B CA 1
ATOM 4472 C C . ALA B 1 280 ? 5.762 30.594 21.234 1 30.02 280 ALA B C 1
ATOM 4474 O O . ALA B 1 280 ? 5.84 29.75 20.344 1 30.02 280 ALA B O 1
ATOM 4475 N N . VAL B 1 281 ? 5.34 30.234 22.531 1 29.86 281 VAL B N 1
ATOM 4476 C CA . VAL B 1 281 ? 5.074 28.969 23.203 1 29.86 281 VAL B CA 1
ATOM 4477 C C . VAL B 1 281 ? 3.713 28.438 22.766 1 29.86 281 VAL B C 1
ATOM 4479 O O . VAL B 1 281 ? 2.691 29.109 22.953 1 29.86 281 VAL B O 1
ATOM 4482 N N . ALA B 1 282 ? 3.559 27.625 21.766 1 32.25 282 ALA B N 1
ATOM 4483 C CA . ALA B 1 282 ? 2.414 27.156 20.984 1 32.25 282 ALA B CA 1
ATOM 4484 C C . ALA B 1 282 ? 1.503 26.266 21.828 1 32.25 282 ALA B C 1
ATOM 4486 O O . ALA B 1 282 ? 1.979 25.453 22.609 1 32.25 282 ALA B O 1
ATOM 4487 N N . PRO B 1 283 ? 0.254 26.438 21.828 1 30 283 PRO B N 1
ATOM 4488 C CA . PRO B 1 283 ? -0.712 25.656 22.625 1 30 283 PRO B CA 1
ATOM 4489 C C . PRO B 1 283 ? -0.628 24.156 22.359 1 30 283 PRO B C 1
ATOM 4491 O O . PRO B 1 283 ? -0.224 23.75 21.266 1 30 283 PRO B O 1
ATOM 4494 N N . GLU B 1 284 ? -0.812 23.25 23.438 1 30.12 284 GLU B N 1
ATOM 4495 C CA . GLU B 1 284 ? -0.387 21.859 23.641 1 30.12 284 GLU B CA 1
ATOM 4496 C C . GLU B 1 284 ? -1.254 20.891 22.844 1 30.12 284 GLU B C 1
ATOM 4498 O O . GLU B 1 284 ? -2.482 20.938 22.938 1 30.12 284 GLU B O 1
ATOM 4503 N N . ASP B 1 285 ? -1.047 20.578 21.625 1 32.62 285 ASP B N 1
ATOM 4504 C CA . ASP B 1 285 ? -1.595 19.391 21 1 32.62 285 ASP B CA 1
ATOM 4505 C C . ASP B 1 285 ? -1.776 18.266 22.031 1 32.62 285 ASP B C 1
ATOM 4507 O O . ASP B 1 285 ? -0.991 18.156 22.969 1 32.62 285 ASP B O 1
ATOM 4511 N N . LYS B 1 286 ? -2.951 17.656 22.047 1 42.75 286 LYS B N 1
ATOM 4512 C CA . LYS B 1 286 ? -3.049 16.531 22.953 1 42.75 286 LYS B CA 1
ATOM 4513 C C . LYS B 1 286 ? -1.824 15.625 22.844 1 42.75 286 LYS B C 1
ATOM 4515 O O . LYS B 1 286 ? -1.487 15.156 21.75 1 42.75 286 LYS B O 1
ATOM 4520 N N . PRO B 1 287 ? -0.996 15.492 23.922 1 36.72 287 PRO B N 1
ATOM 4521 C CA . PRO B 1 287 ? 0.262 14.75 23.859 1 36.72 287 PRO B CA 1
ATOM 4522 C C . PRO B 1 287 ? 0.062 13.289 23.469 1 36.72 287 PRO B C 1
ATOM 4524 O O . PRO B 1 287 ? -0.903 12.648 23.891 1 36.72 287 PRO B O 1
ATOM 4527 N N . LEU B 1 288 ? 0.495 13.008 22.266 1 42.81 288 LEU B N 1
ATOM 4528 C CA . LEU B 1 288 ? 0.581 11.578 22 1 42.81 288 LEU B CA 1
ATOM 4529 C C . LEU B 1 288 ? 1.222 10.844 23.172 1 42.81 288 LEU B C 1
ATOM 4531 O O . LEU B 1 288 ? 2.238 11.289 23.703 1 42.81 288 LEU B O 1
ATOM 4535 N N . LYS B 1 289 ? 0.38 10 23.969 1 49.03 289 LYS B N 1
ATOM 4536 C CA . LYS B 1 289 ? 1.004 9.211 25.031 1 49.03 289 LYS B CA 1
ATOM 4537 C C . LYS B 1 289 ? 2.035 8.242 24.453 1 49.03 289 LYS B C 1
ATOM 4539 O O . LYS B 1 289 ? 1.832 7.676 23.375 1 49.03 289 LYS B O 1
ATOM 4544 N N . PRO B 1 290 ? 3.309 8.219 25.016 1 41.19 290 PRO B N 1
ATOM 4545 C CA . PRO B 1 290 ? 4.242 7.18 24.562 1 41.19 290 PRO B CA 1
ATOM 4546 C C . PRO B 1 290 ? 3.686 5.77 24.734 1 41.19 290 PRO B C 1
ATOM 4548 O O . PRO B 1 290 ? 2.891 5.523 25.641 1 41.19 290 PRO B O 1
ATOM 4551 N N . ALA B 1 291 ? 3.771 5.043 23.828 1 40.72 291 ALA B N 1
ATOM 4552 C CA . ALA B 1 291 ? 3.355 3.648 23.969 1 40.72 291 ALA B CA 1
ATOM 4553 C C . ALA B 1 291 ? 4.047 2.986 25.156 1 40.72 291 ALA B C 1
ATOM 4555 O O . ALA B 1 291 ? 5.27 3.088 25.312 1 40.72 291 ALA B O 1
ATOM 4556 N N . ARG B 1 292 ? 3.393 2.809 26.328 1 31.19 292 ARG B N 1
ATOM 4557 C CA . ARG B 1 292 ? 3.977 1.99 27.391 1 31.19 292 ARG B CA 1
ATOM 4558 C C . ARG B 1 292 ? 4.727 0.796 26.812 1 31.19 292 ARG B C 1
ATOM 4560 O O . ARG B 1 292 ? 4.414 0.339 25.703 1 31.19 292 ARG B O 1
ATOM 4567 N N . ARG B 1 293 ? 5.961 0.396 27.531 1 32.62 293 ARG B N 1
ATOM 4568 C CA . ARG B 1 293 ? 6.863 -0.706 27.219 1 32.62 293 ARG B CA 1
ATOM 4569 C C . ARG B 1 293 ? 6.098 -2.012 27.047 1 32.62 293 ARG B C 1
ATOM 4571 O O . ARG B 1 293 ? 6.691 -3.092 27.047 1 32.62 293 ARG B O 1
ATOM 4578 N N . GLY B 1 294 ? 4.84 -2.064 27.359 1 27.66 294 GLY B N 1
ATOM 4579 C CA . GLY B 1 294 ? 4.449 -3.467 27.359 1 27.66 294 GLY B CA 1
ATOM 4580 C C . GLY B 1 294 ? 4.617 -4.129 26 1 27.66 294 GLY B C 1
ATOM 4581 O O . GLY B 1 294 ? 4.195 -3.58 24.984 1 27.66 294 GLY B O 1
ATOM 4582 N N . LEU B 1 295 ? 5.73 -4.809 25.922 1 26.14 295 LEU B N 1
ATOM 4583 C CA . LEU B 1 295 ? 5.988 -5.797 24.875 1 26.14 295 LEU B CA 1
ATOM 4584 C C . LEU B 1 295 ? 4.766 -6.68 24.656 1 26.14 295 LEU B C 1
ATOM 4586 O O . LEU B 1 295 ? 4.449 -7.535 25.484 1 26.14 295 LEU B O 1
ATOM 4590 N N . ARG B 1 296 ? 3.6 -6.254 24.469 1 28.5 296 ARG B N 1
ATOM 4591 C CA . ARG B 1 296 ? 2.77 -7.426 24.203 1 28.5 296 ARG B CA 1
ATOM 4592 C C . ARG B 1 296 ? 3.357 -8.281 23.094 1 28.5 296 ARG B C 1
ATOM 4594 O O . ARG B 1 296 ? 3.551 -7.809 21.969 1 28.5 296 ARG B O 1
ATOM 4601 N N . ARG B 1 297 ? 4.191 -9.211 23.547 1 25.33 297 ARG B N 1
ATOM 4602 C CA . ARG B 1 297 ? 4.582 -10.367 22.75 1 25.33 297 ARG B CA 1
ATOM 4603 C C . ARG B 1 297 ? 3.387 -10.953 22.016 1 25.33 297 ARG B C 1
ATOM 4605 O O . ARG B 1 297 ? 2.369 -11.289 22.625 1 25.33 297 ARG B O 1
ATOM 4612 N N . PHE B 1 298 ? 3.025 -10.492 20.906 1 26.3 298 PHE B N 1
ATOM 4613 C CA . PHE B 1 298 ? 2.145 -11.375 20.156 1 26.3 298 PHE B CA 1
ATOM 4614 C C . PHE B 1 298 ? 2.738 -12.781 20.047 1 26.3 298 PHE B C 1
ATOM 4616 O O . PHE B 1 298 ? 3.607 -13.031 19.219 1 26.3 298 PHE B O 1
ATOM 4623 N N . THR B 1 299 ? 3.146 -13.422 21.156 1 27.08 299 THR B N 1
ATOM 4624 C CA . THR B 1 299 ? 3.58 -14.812 21.203 1 27.08 299 THR B CA 1
ATOM 4625 C C . THR B 1 299 ? 2.498 -15.742 20.656 1 27.08 299 THR B C 1
ATOM 4627 O O . THR B 1 299 ? 1.336 -15.656 21.062 1 27.08 299 THR B O 1
ATOM 4630 N N . ARG B 1 300 ? 2.51 -16.109 19.422 1 26.84 300 ARG B N 1
ATOM 4631 C CA . ARG B 1 300 ? 1.792 -17.312 19.016 1 26.84 300 ARG B CA 1
ATOM 4632 C C . ARG B 1 300 ? 2.121 -18.484 19.922 1 26.84 300 ARG B C 1
ATOM 4634 O O . ARG B 1 300 ? 3.285 -18.859 20.062 1 26.84 300 ARG B O 1
ATOM 4641 N N . ARG B 1 301 ? 1.324 -18.766 21.062 1 28.53 301 ARG B N 1
ATOM 4642 C CA . ARG B 1 301 ? 1.347 -19.953 21.906 1 28.53 301 ARG B CA 1
ATOM 4643 C C . ARG B 1 301 ? 1.241 -21.219 21.062 1 28.53 301 ARG B C 1
ATOM 4645 O O . ARG B 1 301 ? 0.302 -21.375 20.281 1 28.53 301 ARG B O 1
ATOM 4652 N N . ALA B 1 302 ? 2.354 -21.953 20.75 1 30.61 302 ALA B N 1
ATOM 4653 C CA . ALA B 1 302 ? 2.359 -23.359 20.359 1 30.61 302 ALA B CA 1
ATOM 4654 C C . ALA B 1 302 ? 1.523 -24.188 21.328 1 30.61 302 ALA B C 1
ATOM 4656 O O . ALA B 1 302 ? 1.732 -24.141 22.547 1 30.61 302 ALA B O 1
ATOM 4657 N N . GLY B 1 303 ? 0.215 -24.422 21.125 1 24.81 303 GLY B N 1
ATOM 4658 C CA . GLY B 1 303 ? -0.638 -25.312 21.891 1 24.81 303 GLY B CA 1
ATOM 4659 C C . GLY B 1 303 ? 0.044 -26.609 22.266 1 24.81 303 GLY B C 1
ATOM 4660 O O . GLY B 1 303 ? 0.678 -27.25 21.422 1 24.81 303 GLY B O 1
ATOM 4661 N N . ARG B 1 304 ? 0.503 -26.875 23.516 1 27.55 304 ARG B N 1
ATOM 4662 C CA . ARG B 1 304 ? 0.957 -28.094 24.188 1 27.55 304 ARG B CA 1
ATOM 4663 C C . ARG B 1 304 ? -0.061 -29.219 24.016 1 27.55 304 ARG B C 1
ATOM 4665 O O . ARG B 1 304 ? -1.254 -29.016 24.25 1 27.55 304 ARG B O 1
ATOM 4672 N N . ALA B 1 305 ? 0.371 -30.312 23.328 1 32.12 305 ALA B N 1
ATOM 4673 C CA . ALA B 1 305 ? -0.29 -31.625 23.297 1 32.12 305 ALA B CA 1
ATOM 4674 C C . ALA B 1 305 ? -0.537 -32.156 24.703 1 32.12 305 ALA B C 1
ATOM 4676 O O . ALA B 1 305 ? 0.314 -32 25.578 1 32.12 305 ALA B O 1
ATOM 4677 N N . PRO B 1 306 ? -1.777 -32.375 25.266 1 31.98 306 PRO B N 1
ATOM 4678 C CA . PRO B 1 306 ? -2.164 -33 26.531 1 31.98 306 PRO B CA 1
ATOM 4679 C C . PRO B 1 306 ? -1.423 -34.281 26.797 1 31.98 306 PRO B C 1
ATOM 4681 O O . PRO B 1 306 ? -1.005 -34.969 25.859 1 31.98 306 PRO B O 1
ATOM 4684 N N . GLY B 1 307 ? -0.507 -34.469 27.797 1 26.97 307 GLY B N 1
ATOM 4685 C CA . GLY B 1 307 ? 0.182 -35.562 28.438 1 26.97 307 GLY B CA 1
ATOM 4686 C C . GLY B 1 307 ? -0.715 -36.75 28.688 1 26.97 307 GLY B C 1
ATOM 4687 O O . GLY B 1 307 ? -1.94 -36.625 28.703 1 26.97 307 GLY B O 1
ATOM 4688 N N . GLN B 1 308 ? -0.169 -38.062 28.516 1 31.44 308 GLN B N 1
ATOM 4689 C CA . GLN B 1 308 ? -0.497 -39.469 28.766 1 31.44 308 GLN B CA 1
ATOM 4690 C C . GLN B 1 308 ? -0.915 -39.688 30.219 1 31.44 308 GLN B C 1
ATOM 4692 O O . GLN B 1 308 ? -0.258 -39.219 31.141 1 31.44 308 GLN B O 1
ATOM 4697 N N . SER B 1 309 ? -2.172 -40 30.531 1 30.17 309 SER B N 1
ATOM 4698 C CA . SER B 1 309 ? -2.664 -40.719 31.688 1 30.17 309 SER B CA 1
ATOM 4699 C C . SER B 1 309 ? -1.891 -42.031 31.891 1 30.17 309 SER B C 1
ATOM 4701 O O . SER B 1 309 ? -1.594 -42.719 30.922 1 30.17 309 SER B O 1
ATOM 4703 N N . SER B 1 310 ? -1.299 -42.312 33.125 1 24.05 310 SER B N 1
ATOM 4704 C CA . SER B 1 310 ? -1.352 -43.594 33.812 1 24.05 310 SER B CA 1
ATOM 4705 C C . SER B 1 310 ? -2.791 -44 34.094 1 24.05 310 SER B C 1
ATOM 4707 O O . SER B 1 310 ? -3.631 -43.156 34.438 1 24.05 310 SER B O 1
#

Sequence (620 aa):
MTHSLTPRDEGNLPAPAAPPLIRLDAYVAEDGSTVVNGHLLEMGGMRPPNEAILDAVAMFARTLGAPVAATVIDRTVQQVARLRVHPDGSSRTIADEDDLPPGRERTAAEEEAFPPLARVERIIQHAQREELHAAFVLASALREHLTLRRGAEDELALEARAIEAYLAYLRGDHMLSTVLALTVARIRCRTDLNRAAPDVARATAAWQRLWDEGQVATRGQELLHMWERLSAAGLLQEASHHAMAQAVRTRLEQGGRSVPPQSGPAAAALPAGSGPDPTAVAPEDKPLKPARRGLRRFTRRAGRAPGQSSMTHSLTPRDEGNLPAPAAPPLIRLDAYVAEDGSTVVNGHLLEMGGMRPPNEAILDAVAMFARTLGAPVAATVIDRTVQQVARLRVHPDGSSRTIADEDDLPPGRERTAAEEEAFPPLARVERIIQHAQREELHAAFVLASALREHLTLRRGAEDELALEARAIEAYLAYLRGDHMLSTVLALTVARIRCRTDLNRAAPDVARATAAWQRLWDEGQVATRGQELLHMWERLSAAGLLQEASHHAMAQAVRTRLEQGGRSVPPQSGPAAAALPAGSGPDPTAVAPEDKPLKPARRGLRRFTRRAGRAPGQSS

Nearest PDB structures (foldseek):
  3edt-assembly2_D  TM=6.875E-01  e=5.731E-03  Homo sapiens
  3edt-assembly3_H  TM=6.899E-01  e=1.031E-02  Homo sapiens
  3edt-assembly1_B  TM=6.699E-01  e=7.689E-03  Homo sapiens
  7ai4-assembly1_A  TM=6.775E-01  e=8.905E-03  Homo sapiens
  6ejn-assembly1_B  TM=6.451E-01  e=2.150E-02  Mus musculus

Solvent-accessible surface area (backbone atoms only — not comparable to full-atom values): 34481 Å² total; per-residue (Å²): 134,84,76,73,77,73,76,76,78,77,66,79,56,76,67,80,74,71,76,81,70,50,34,40,45,34,30,31,40,68,89,47,52,32,32,50,62,75,36,48,42,43,59,62,71,85,66,56,50,79,54,35,51,50,50,55,54,18,49,52,7,26,50,67,70,38,56,26,35,32,44,36,38,32,49,69,76,50,30,33,44,41,32,38,28,27,46,88,59,51,70,43,74,52,48,68,85,78,45,71,54,90,53,68,67,35,47,51,51,47,30,60,24,55,39,67,68,60,41,50,51,49,28,49,53,30,42,75,71,66,30,48,67,56,18,33,53,46,25,47,45,51,20,51,51,35,25,72,73,63,30,67,65,29,70,67,20,36,48,29,34,46,52,26,15,50,40,28,41,75,71,64,39,29,66,58,12,21,54,38,21,41,51,47,18,53,33,29,49,58,30,37,55,92,68,16,58,69,38,44,48,52,17,48,58,30,45,58,65,40,71,55,43,68,56,36,42,59,54,39,51,55,48,47,53,52,44,49,51,35,47,74,69,69,62,64,76,48,67,69,54,52,50,50,47,49,49,45,50,51,32,54,71,67,67,23,54,66,61,77,77,70,88,63,81,81,84,74,82,75,74,89,71,83,85,75,66,88,71,34,88,44,84,81,66,83,73,62,44,69,60,71,82,72,71,75,68,84,66,81,79,78,81,78,77,84,77,81,79,130,137,83,78,74,78,73,77,76,79,76,66,77,55,74,68,81,73,70,76,81,70,52,34,39,46,33,30,30,41,69,87,47,52,32,32,50,63,74,37,47,42,44,59,62,70,84,65,56,50,79,56,35,50,50,51,56,53,18,51,52,7,27,50,67,68,39,58,26,35,32,45,35,39,31,50,68,76,50,31,34,44,42,31,38,30,28,45,86,59,52,68,44,75,53,50,71,85,77,44,70,55,90,54,69,66,35,47,51,51,48,32,60,25,55,39,66,70,62,40,50,53,48,28,48,52,32,42,74,70,66,31,48,68,56,18,31,54,46,26,48,44,50,20,53,53,35,26,70,72,63,31,66,65,28,68,69,19,36,51,29,36,45,50,27,15,51,40,27,42,74,72,64,39,28,66,59,11,21,55,39,20,41,52,45,18,53,37,29,48,60,34,38,55,93,67,15,58,71,38,43,50,51,18,48,58,30,46,60,66,40,72,56,41,69,57,35,41,58,54,40,51,55,49,46,52,50,46,48,52,34,47,74,70,69,61,63,76,49,68,68,54,51,51,47,47,50,49,46,52,50,31,54,71,66,66,23,54,67,60,78,78,71,87,62,82,82,83,73,84,77,74,90,72,84,86,77,70,87,73,36,87,44,82,80,66,83,72,63,44,70,59,70,81,72,70,73,70,84,65,81,76,80,82,76,79,83,81,84,80,132

Radius of gyration: 32.11 Å; Cα contacts (8 Å, |Δi|>4): 906; chains: 2; bounding box: 98×98×67 Å